Protein AF-0000000067868190 (afdb_homodimer)

Organism: Synechococcus elongatus (strain ATCC 33912 / PCC 7942 / FACHB-805) (NCBI:txid1140)

Radius of gyration: 29.98 Å; Cα contacts (8 Å, |Δi|>4): 972; chains: 2; bounding box: 81×84×90 Å

Sequence (754 aa):
MPFRLKLQGPFWRDERLWRWVWQLLVLLVVGLGAIWLVDNLVYNLSQRGLSLSFDWLDQSAGFNIGESAIAYRTADSYARALVVGLVNSLRVIAIGLILTTVIGTLAGVAAFSENWLLRQLSRGYVAVVRNTPLLLQLIVWYFPILLSLPAAQQPWHWLGSLYLSKQGIYLPWPQTPGWLVVILAIALVLFVSWLAQRQRSPRDWRWLYGAIAVVTVLMLLTQLSWPQQLQPGQIRGGLRLSLEFTALLLGLVAYTGAFITEIIRGGILSVPAGQWEAAAALGLTRSQTLWQIVVPQALRVIVPSLNSQYVGFAKNSSLAIAVGYPDLYATAQTTLNQTGRPVEVFLILMLTYLAINAVISAGMNGLQQRLQRWGVRMPFRLKLQGPFWRDERLWRWVWQLLVLLVVGLGAIWLVDNLVYNLSQRGLSLSFDWLDQSAGFNIGESAIAYRTADSYARALVVGLVNSLRVIAIGLILTTVIGTLAGVAAFSENWLLRQLSRGYVAVVRNTPLLLQLIVWYFPILLSLPAAQQPWHWLGSLYLSKQGIYLPWPQTPGWLVVILAIALVLFVSWLAQRQRSPRDWRWLYGAIAVVTVLMLLTQLSWPQQLQPGQIRGGLRLSLEFTALLLGLVAYTGAFITEIIRGGILSVPAGQWEAAAALGLTRSQTLWQIVVPQALRVIVPSLNSQYVGFAKNSSLAIAVGYPDLYATAQTTLNQTGRPVEVFLILMLTYLAINAVISAGMNGLQQRLQRWGVR

pLDDT: mean 79.9, std 17.04, range [28.14, 98.5]

Secondary structure (DSSP, 8-state):
----------GGG-HHHHHHHHHHHHHHHHHHHHHHHHHHHHHHHHHTT-----GGGGSB-----S--SS---TTSBHHHHHHHHHHHHHHHHHHHHHHHHHHHHHHHHHTT-S-HHHHHHHHHHHHHHTTS-HHHHHHHIIIIIITTSPPTTS-EEETTTEEEETTEEEE-EE-TTHHHHHHHHHHHHHHHHHHHHHS-S---THHHHHHHHHHHHHHHHHSEE--EEEETTEEESSEEEPHHHHHHHHHHHHHHHHHHHHHHHHHHHTS-HHHHHHHHHTT--HHHHIIIIIHHHHHHHHHHHHHHHHHHHHHHGGGGGGGT---HHHHHHHHHHHH--HHHHHHHHHHHHHHHHHHHHHHHHHHHHHHHHHH--/----------GGG-HHHHHHHHHHHHHHHHHHHHHHHHHHHHHHHHHTT-----GGGGSB-----S--SS---TTSBHHHHHHHHHHHHHHHHHHHHHHHHHHHHHHHHHTT-S-HHHHHHHHHHHHHHTTS-HHHHHHHIIIIIITTSPPTTS-EEETTTEEEETTEEEE-EE-TTHHHHHHHHHHHHHHHHHHHHHS-S---THHHHHHHHHHHHHHHHHSEE--EEEETTEEESSEEEPHHHHHHHHHHHHHHHHHHHHHHHHHHHTS-HHHHHHHHHTT--HHHHIIIIIHHHHHHHHHHHHHHHHHHHHHHGGGGGGGT---HHHHHHHHHHHH--HHHHHHHHHHHHHHHHHHHHHHHHHHHHHHHHHH--

Structure (mmCIF, N/CA/C/O backbone):
data_AF-0000000067868190-model_v1
#
loop_
_entity.id
_entity.type
_entity.pdbx_description
1 polymer 'ABC-type permease for basic amino acids and glutamine'
#
loop_
_atom_site.group_PDB
_atom_site.id
_atom_site.type_symbol
_atom_site.label_atom_id
_atom_site.label_alt_id
_atom_site.label_comp_id
_atom_site.label_asym_id
_atom_site.label_entity_id
_atom_site.label_seq_id
_atom_site.pdbx_PDB_ins_code
_atom_site.Cartn_x
_atom_site.Cartn_y
_atom_site.Cartn_z
_atom_site.occupancy
_atom_site.B_iso_or_equiv
_atom_site.auth_seq_id
_atom_site.auth_comp_id
_atom_site.auth_asym_id
_atom_site.auth_atom_id
_atom_site.pdbx_PDB_model_num
ATOM 1 N N . MET A 1 1 ? 40.938 52.281 -24.75 1 28.14 1 MET A N 1
ATOM 2 C CA . MET A 1 1 ? 40.188 51.469 -23.781 1 28.14 1 MET A CA 1
ATOM 3 C C . MET A 1 1 ? 40.344 50 -24.094 1 28.14 1 MET A C 1
ATOM 5 O O . MET A 1 1 ? 40.031 49.562 -25.188 1 28.14 1 MET A O 1
ATOM 9 N N . PRO A 1 2 ? 41.188 49.188 -23.531 1 34.31 2 PRO A N 1
ATOM 10 C CA . PRO A 1 2 ? 41.625 47.844 -24 1 34.31 2 PRO A CA 1
ATOM 11 C C . PRO A 1 2 ? 40.5 46.812 -23.828 1 34.31 2 PRO A C 1
ATOM 13 O O . PRO A 1 2 ? 39.656 46.938 -22.953 1 34.31 2 PRO A O 1
ATOM 16 N N . PHE A 1 3 ? 40 46.156 -24.938 1 32.97 3 PHE A N 1
ATOM 17 C CA . PHE A 1 3 ? 39.094 45.062 -25.141 1 32.97 3 PHE A CA 1
ATOM 18 C C . PHE A 1 3 ? 39.5 43.844 -24.297 1 32.97 3 PHE A C 1
ATOM 20 O O . PHE A 1 3 ? 40.562 43.25 -24.547 1 32.97 3 PHE A O 1
ATOM 27 N N . ARG A 1 4 ? 39.375 43.844 -23 1 35.88 4 ARG A N 1
ATOM 28 C CA . ARG A 1 4 ? 39.656 42.656 -22.188 1 35.88 4 ARG A CA 1
ATOM 29 C C . ARG A 1 4 ? 38.938 41.438 -22.734 1 35.88 4 ARG A C 1
ATOM 31 O O . ARG A 1 4 ? 37.688 41.406 -22.797 1 35.88 4 ARG A O 1
ATOM 38 N N . LEU A 1 5 ? 39.469 40.719 -23.656 1 32.22 5 LEU A N 1
ATOM 39 C CA . LEU A 1 5 ? 39.094 39.406 -24.141 1 32.22 5 LEU A CA 1
ATOM 40 C C . LEU A 1 5 ? 38.844 38.469 -22.984 1 32.22 5 LEU A C 1
ATOM 42 O O . LEU A 1 5 ? 39.75 38.188 -22.203 1 32.22 5 LEU A O 1
ATOM 46 N N . LYS A 1 6 ? 37.688 38.562 -22.344 1 41.28 6 LYS A N 1
ATOM 47 C CA . LYS A 1 6 ? 37.312 37.531 -21.406 1 41.28 6 LYS A CA 1
ATOM 48 C C . LYS A 1 6 ? 37.719 36.156 -21.906 1 41.28 6 LYS A C 1
ATOM 50 O O . LYS A 1 6 ? 37.25 35.719 -22.969 1 41.28 6 LYS A O 1
ATOM 55 N N . LEU A 1 7 ? 38.906 35.719 -21.75 1 38.09 7 LEU A N 1
ATOM 56 C CA . LEU A 1 7 ? 39.469 34.375 -22 1 38.09 7 LEU A CA 1
ATOM 57 C C . LEU A 1 7 ? 38.438 33.312 -21.641 1 38.09 7 LEU A C 1
ATOM 59 O O . LEU A 1 7 ? 38.031 33.188 -20.484 1 38.09 7 LEU A O 1
ATOM 63 N N . GLN A 1 8 ? 37.406 33 -22.516 1 42.09 8 GLN A N 1
ATOM 64 C CA . GLN A 1 8 ? 36.469 31.891 -22.547 1 42.09 8 GLN A CA 1
ATOM 65 C C . GLN A 1 8 ? 37.188 30.594 -22.172 1 42.09 8 GLN A C 1
ATOM 67 O O . GLN A 1 8 ? 38.188 30.203 -22.797 1 42.09 8 GLN A O 1
ATOM 72 N N . GLY A 1 9 ? 37.469 30.328 -20.906 1 46.22 9 GLY A N 1
ATOM 73 C CA . GLY A 1 9 ? 38.094 29.078 -20.453 1 46.22 9 GLY A CA 1
ATOM 74 C C . GLY A 1 9 ? 37.719 27.891 -21.297 1 46.22 9 GLY A C 1
ATOM 75 O O . GLY A 1 9 ? 36.812 27.984 -22.141 1 46.22 9 GLY A O 1
ATOM 76 N N . PRO A 1 10 ? 38.656 26.875 -21.391 1 48.28 10 PRO A N 1
ATOM 77 C CA . PRO A 1 10 ? 38.5 25.703 -22.266 1 48.28 10 PRO A CA 1
ATOM 78 C C . PRO A 1 10 ? 37.125 25.078 -22.188 1 48.28 10 PRO A C 1
ATOM 80 O O . PRO A 1 10 ? 36.438 25.203 -21.156 1 48.28 10 PRO A O 1
ATOM 83 N N . PHE A 1 11 ? 36.5 24.859 -23.328 1 50.47 11 PHE A N 1
ATOM 84 C CA . PHE A 1 11 ? 35.156 24.344 -23.641 1 50.47 11 PHE A CA 1
ATOM 85 C C . PHE A 1 11 ? 34.781 23.234 -22.656 1 50.47 11 PHE A C 1
ATOM 87 O O . PHE A 1 11 ? 33.594 23.094 -22.312 1 50.47 11 PHE A O 1
ATOM 94 N N . TRP A 1 12 ? 35.719 22.469 -22.203 1 50.03 12 TRP A N 1
ATOM 95 C CA . TRP A 1 12 ? 35.469 21.359 -21.297 1 50.03 12 TRP A CA 1
ATOM 96 C C . TRP A 1 12 ? 35.125 21.859 -19.906 1 50.03 12 TRP A C 1
ATOM 98 O O . TRP A 1 12 ? 34.719 21.094 -19.031 1 50.03 12 TRP A O 1
ATOM 108 N N . ARG A 1 13 ? 35.5 23.062 -19.562 1 51.28 13 ARG A N 1
ATOM 109 C CA . ARG A 1 13 ? 35.219 23.641 -18.266 1 51.28 13 ARG A CA 1
ATOM 110 C C . ARG A 1 13 ? 33.844 24.328 -18.266 1 51.28 13 ARG A C 1
ATOM 112 O O . ARG A 1 13 ? 33.438 24.938 -17.266 1 51.28 13 ARG A O 1
ATOM 119 N N . ASP A 1 14 ? 33.344 24.469 -19.469 1 51.72 14 ASP A N 1
ATOM 120 C CA . ASP A 1 14 ? 32.062 25.125 -19.484 1 51.72 14 ASP A CA 1
ATOM 121 C C . ASP A 1 14 ? 30.984 24.234 -18.859 1 51.72 14 ASP A C 1
ATOM 123 O O . ASP A 1 14 ? 30.719 23.141 -19.344 1 51.72 14 ASP A O 1
ATOM 127 N N . GLU A 1 15 ? 30.688 24.391 -17.625 1 59.56 15 GLU A N 1
ATOM 128 C CA . GLU A 1 15 ? 29.672 23.703 -16.828 1 59.56 15 GLU A CA 1
ATOM 129 C C . GLU A 1 15 ? 28.391 23.5 -17.641 1 59.56 15 GLU A C 1
ATOM 131 O O . GLU A 1 15 ? 27.688 22.5 -17.453 1 59.56 15 GLU A O 1
ATOM 136 N N . ARG A 1 16 ? 28.234 24.453 -18.562 1 58.94 16 ARG A N 1
ATOM 137 C CA . ARG A 1 16 ? 27.016 24.328 -19.375 1 58.94 16 ARG A CA 1
ATOM 138 C C . ARG A 1 16 ? 27.125 23.156 -20.344 1 58.94 16 ARG A C 1
ATOM 140 O O . ARG A 1 16 ? 26.156 22.438 -20.578 1 58.94 16 ARG A O 1
ATOM 147 N N . LEU A 1 17 ? 28.359 23.031 -20.953 1 55.47 17 LEU A N 1
ATOM 148 C CA . LEU A 1 17 ? 28.547 21.938 -21.906 1 55.47 17 LEU A CA 1
ATOM 149 C C . LEU A 1 17 ? 28.375 20.594 -21.234 1 55.47 17 LEU A C 1
ATOM 151 O O . LEU A 1 17 ? 27.734 19.688 -21.797 1 55.47 17 LEU A O 1
ATOM 155 N N . TRP A 1 18 ? 28.828 20.438 -20.094 1 58.09 18 TRP A N 1
ATOM 156 C CA . TRP A 1 18 ? 28.734 19.156 -19.391 1 58.09 18 TRP A CA 1
ATOM 157 C C . TRP A 1 18 ? 27.297 18.891 -18.953 1 58.09 18 TRP A C 1
ATOM 159 O O . TRP A 1 18 ? 26.859 17.734 -18.922 1 58.09 18 TRP A O 1
ATOM 169 N N . ARG A 1 19 ? 26.688 19.969 -18.75 1 60.41 19 ARG A N 1
ATOM 170 C CA . ARG A 1 19 ? 25.266 19.797 -18.469 1 60.41 19 ARG A CA 1
ATOM 171 C C . ARG A 1 19 ? 24.547 19.219 -19.688 1 60.41 19 ARG A C 1
ATOM 173 O O . ARG A 1 19 ? 23.688 18.359 -19.547 1 60.41 19 ARG A O 1
ATOM 180 N N . TRP A 1 20 ? 24.969 19.656 -20.828 1 58.69 20 TRP A N 1
ATOM 181 C CA . TRP A 1 20 ? 24.344 19.172 -22.047 1 58.69 20 TRP A CA 1
ATOM 182 C C . TRP A 1 20 ? 24.781 17.75 -22.359 1 58.69 20 TRP A C 1
ATOM 184 O O . TRP A 1 20 ? 23.984 16.922 -22.781 1 58.69 20 TRP A O 1
ATOM 194 N N . VAL A 1 21 ? 26.016 17.438 -22.062 1 58.88 21 VAL A N 1
ATOM 195 C CA . VAL A 1 21 ? 26.516 16.094 -22.297 1 58.88 21 VAL A CA 1
ATOM 196 C C . VAL A 1 21 ? 25.812 15.102 -21.375 1 58.88 21 VAL A C 1
ATOM 198 O O . VAL A 1 21 ? 25.375 14.031 -21.812 1 58.88 21 VAL A O 1
ATOM 201 N N . TRP A 1 22 ? 25.719 15.555 -20.188 1 58.56 22 TRP A N 1
ATOM 202 C CA . TRP A 1 22 ? 25.047 14.672 -19.25 1 58.56 22 TRP A CA 1
ATOM 203 C C . TRP A 1 22 ? 23.562 14.516 -19.594 1 58.56 22 TRP A C 1
ATOM 205 O O . TRP A 1 22 ? 23 13.43 -19.484 1 58.56 22 TRP A O 1
ATOM 215 N N . GLN A 1 23 ? 23.094 15.594 -20.125 1 60.31 23 GLN A N 1
ATOM 216 C CA . GLN A 1 23 ? 21.719 15.539 -20.578 1 60.31 23 GLN A CA 1
ATOM 217 C C . GLN A 1 23 ? 21.547 14.57 -21.734 1 60.31 23 GLN A C 1
ATOM 219 O O . GLN A 1 23 ? 20.594 13.789 -21.781 1 60.31 23 GLN A O 1
ATOM 224 N N . LEU A 1 24 ? 22.469 14.68 -22.594 1 59.28 24 LEU A N 1
ATOM 225 C CA . LEU A 1 24 ? 22.422 13.789 -23.75 1 59.28 24 LEU A CA 1
ATOM 226 C C . LEU A 1 24 ? 22.656 12.344 -23.344 1 59.28 24 LEU A C 1
ATOM 228 O O . LEU A 1 24 ? 22.016 11.43 -23.875 1 59.28 24 LEU A O 1
ATOM 232 N N . LEU A 1 25 ? 23.406 12.172 -22.328 1 59.56 25 LEU A N 1
ATOM 233 C CA . LEU A 1 25 ? 23.703 10.82 -21.859 1 59.56 25 LEU A CA 1
ATOM 234 C C . LEU A 1 25 ? 22.484 10.219 -21.156 1 59.56 25 LEU A C 1
ATOM 236 O O . LEU A 1 25 ? 22.141 9.055 -21.375 1 59.56 25 LEU A O 1
ATOM 240 N N . VAL A 1 26 ? 21.969 11.109 -20.422 1 64.12 26 VAL A N 1
ATOM 241 C CA . VAL A 1 26 ? 20.781 10.617 -19.719 1 64.12 26 VAL A CA 1
ATOM 242 C C . VAL A 1 26 ? 19.672 10.328 -20.719 1 64.12 26 VAL A C 1
ATOM 244 O O . VAL A 1 26 ? 19 9.305 -20.609 1 64.12 26 VAL A O 1
ATOM 247 N N . LEU A 1 27 ? 19.516 11.156 -21.641 1 62.75 27 LEU A N 1
ATOM 248 C CA . LEU A 1 27 ? 18.516 10.945 -22.688 1 62.75 27 LEU A CA 1
ATOM 249 C C . LEU A 1 27 ? 18.828 9.672 -23.469 1 62.75 27 LEU A C 1
ATOM 251 O O . LEU A 1 27 ? 17.906 8.922 -23.828 1 62.75 27 LEU A O 1
ATOM 255 N N . LEU A 1 28 ? 20.094 9.492 -23.594 1 60.91 28 LEU A N 1
ATOM 256 C CA . LEU A 1 28 ? 20.516 8.312 -24.344 1 60.91 28 LEU A CA 1
ATOM 257 C C . LEU A 1 28 ? 20.25 7.043 -23.547 1 60.91 28 LEU A C 1
ATOM 259 O O . LEU A 1 28 ? 19.719 6.059 -24.078 1 60.91 28 LEU A O 1
ATOM 263 N N . VAL A 1 29 ? 20.5 7.191 -22.297 1 61.56 29 VAL A N 1
ATOM 264 C CA . VAL A 1 29 ? 20.328 5.996 -21.484 1 61.56 29 VAL A CA 1
ATOM 265 C C . VAL A 1 29 ? 18.844 5.688 -21.312 1 61.56 29 VAL A C 1
ATOM 267 O O . VAL A 1 29 ? 18.422 4.543 -21.469 1 61.56 29 VAL A O 1
ATOM 270 N N . VAL A 1 30 ? 18.156 6.715 -21.016 1 64.88 30 VAL A N 1
ATOM 271 C CA . VAL A 1 30 ? 16.719 6.523 -20.828 1 64.88 30 VAL A CA 1
ATOM 272 C C . VAL A 1 30 ? 16.062 6.18 -22.172 1 64.88 30 VAL A C 1
ATOM 274 O O . VAL A 1 30 ? 15.211 5.289 -22.234 1 64.88 30 VAL A O 1
ATOM 277 N N . GLY A 1 31 ? 16.422 6.918 -23.094 1 61.97 31 GLY A N 1
ATOM 278 C CA . GLY A 1 31 ? 15.906 6.633 -24.422 1 61.97 31 GLY A CA 1
ATOM 279 C C . GLY A 1 31 ? 16.25 5.242 -24.906 1 61.97 31 GLY A C 1
ATOM 280 O O . GLY A 1 31 ? 15.391 4.512 -25.391 1 61.97 31 GLY A O 1
ATOM 281 N N . LEU A 1 32 ? 17.484 4.859 -24.672 1 61.19 32 LEU A N 1
ATOM 282 C CA . LEU A 1 32 ? 17.938 3.535 -25.078 1 61.19 32 LEU A CA 1
ATOM 283 C C . LEU A 1 32 ? 17.25 2.449 -24.25 1 61.19 32 LEU A C 1
ATOM 285 O O . LEU A 1 32 ? 16.906 1.392 -24.781 1 61.19 32 LEU A O 1
ATOM 289 N N . GLY A 1 33 ? 17.109 2.781 -23.016 1 64.94 33 GLY A N 1
ATOM 290 C CA . GLY A 1 33 ? 16.391 1.838 -22.188 1 64.94 33 GLY A CA 1
ATOM 291 C C . GLY A 1 33 ? 14.938 1.656 -22.594 1 64.94 33 GLY A C 1
ATOM 292 O O . GLY A 1 33 ? 14.445 0.529 -22.672 1 64.94 33 GLY A O 1
ATOM 293 N N . ALA A 1 34 ? 14.344 2.768 -22.844 1 65.06 34 ALA A N 1
ATOM 294 C CA . ALA A 1 34 ? 12.961 2.729 -23.297 1 65.06 34 ALA A CA 1
ATOM 295 C C . ALA A 1 34 ? 12.852 2.037 -24.656 1 65.06 34 ALA A C 1
ATOM 297 O O . ALA A 1 34 ? 11.961 1.206 -24.859 1 65.06 34 ALA A O 1
ATOM 298 N N . ILE A 1 35 ? 13.758 2.422 -25.5 1 60.47 35 ILE A N 1
ATOM 299 C CA . ILE A 1 35 ? 13.766 1.806 -26.828 1 60.47 35 ILE A CA 1
ATOM 300 C C . ILE A 1 35 ? 14.055 0.311 -26.688 1 60.47 35 ILE A C 1
ATOM 302 O O . ILE A 1 35 ? 13.406 -0.51 -27.344 1 60.47 35 ILE A O 1
ATOM 306 N N . TRP A 1 36 ? 14.961 0.109 -25.844 1 63.34 36 TRP A N 1
ATOM 307 C CA . TRP A 1 36 ? 15.297 -1.293 -25.625 1 63.34 36 TRP A CA 1
ATOM 308 C C . TRP A 1 36 ? 14.094 -2.059 -25.078 1 63.34 36 TRP A C 1
ATOM 310 O O . TRP A 1 36 ? 13.812 -3.174 -2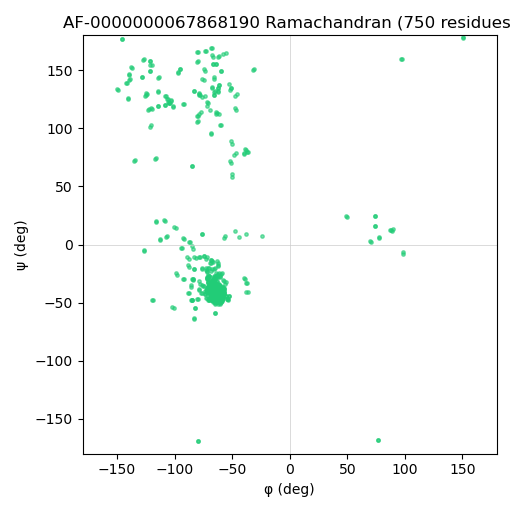5.516 1 63.34 36 TRP A O 1
ATOM 320 N N . LEU A 1 37 ? 13.461 -1.448 -24.172 1 65.94 37 LEU A N 1
ATOM 321 C CA . LEU A 1 37 ? 12.289 -2.084 -23.594 1 65.94 37 LEU A CA 1
ATOM 322 C C . LEU A 1 37 ? 11.188 -2.262 -24.641 1 65.94 37 LEU A C 1
ATOM 324 O O . LEU A 1 37 ? 10.57 -3.324 -24.719 1 65.94 37 LEU A O 1
ATOM 328 N N . VAL A 1 38 ? 10.992 -1.248 -25.359 1 65.75 38 VAL A N 1
ATOM 329 C CA . VAL A 1 38 ? 9.961 -1.298 -26.391 1 65.75 38 VAL A CA 1
ATOM 330 C C . VAL A 1 38 ? 10.359 -2.305 -27.469 1 65.75 38 VAL A C 1
ATOM 332 O O . VAL A 1 38 ? 9.531 -3.098 -27.922 1 65.75 38 VAL A O 1
ATOM 335 N N . ASP A 1 39 ? 11.617 -2.252 -27.812 1 61.09 39 ASP A N 1
ATOM 336 C CA . ASP A 1 39 ? 12.109 -3.174 -28.828 1 61.09 39 ASP A CA 1
ATOM 337 C C . ASP A 1 39 ? 12.008 -4.621 -28.359 1 61.09 39 ASP A C 1
ATOM 339 O O . ASP A 1 39 ? 11.609 -5.504 -29.109 1 61.09 39 ASP A O 1
ATOM 343 N N . ASN A 1 40 ? 12.422 -4.738 -27.266 1 63.16 40 ASN A N 1
ATOM 344 C CA . ASN A 1 40 ? 12.32 -6.078 -26.703 1 63.16 40 ASN A CA 1
ATOM 345 C C . ASN A 1 40 ? 10.867 -6.543 -26.609 1 63.16 40 ASN A C 1
ATOM 347 O O . ASN A 1 40 ? 10.57 -7.715 -26.844 1 63.16 40 ASN A O 1
ATOM 351 N N . LEU A 1 41 ? 10.117 -5.621 -26.203 1 65.19 41 LEU A N 1
ATOM 352 C CA . LEU A 1 41 ? 8.695 -5.922 -26.125 1 65.19 41 LEU A CA 1
ATOM 353 C C . LEU A 1 41 ? 8.148 -6.297 -27.5 1 65.19 41 LEU A C 1
ATOM 355 O O . LEU A 1 41 ? 7.438 -7.297 -27.641 1 65.19 41 LEU A O 1
ATOM 359 N N . VAL A 1 42 ? 8.492 -5.488 -28.406 1 64.44 42 VAL A N 1
ATOM 360 C CA . VAL A 1 42 ? 8.008 -5.719 -29.766 1 64.44 42 VAL A CA 1
ATOM 361 C C . VAL A 1 42 ? 8.578 -7.031 -30.297 1 64.44 42 VAL A C 1
ATOM 363 O O . VAL A 1 42 ? 7.871 -7.809 -30.938 1 64.44 42 VAL A O 1
ATOM 366 N N . TYR A 1 43 ? 9.766 -7.191 -30.031 1 64.06 43 TYR A N 1
ATOM 367 C CA . TYR A 1 43 ? 10.422 -8.414 -30.484 1 64.06 43 TYR A CA 1
ATOM 368 C C . TYR A 1 43 ? 9.766 -9.641 -29.859 1 64.06 43 TYR A C 1
ATOM 370 O O . TYR A 1 43 ? 9.438 -10.602 -30.562 1 64.06 43 TYR A O 1
ATOM 378 N N . ASN A 1 44 ? 9.617 -9.578 -28.672 1 63.84 44 ASN A N 1
ATOM 379 C CA . ASN A 1 44 ? 8.992 -10.703 -27.984 1 63.84 44 ASN A CA 1
ATOM 380 C C . ASN A 1 44 ? 7.57 -10.938 -28.469 1 63.84 44 ASN A C 1
ATOM 382 O O . ASN A 1 44 ? 7.148 -12.086 -28.625 1 63.84 44 ASN A O 1
ATOM 386 N N . LEU A 1 45 ? 6.969 -9.852 -28.625 1 64 45 LEU A N 1
ATOM 387 C CA . LEU A 1 45 ? 5.613 -9.953 -29.156 1 64 45 LEU A CA 1
ATOM 388 C C . LEU A 1 45 ? 5.625 -10.555 -30.562 1 64 45 LEU A C 1
ATOM 390 O O . LEU A 1 45 ? 4.785 -11.406 -30.891 1 64 45 LEU A O 1
ATOM 394 N N . SER A 1 46 ? 6.484 -10.125 -31.281 1 63.66 46 SER A N 1
ATOM 395 C CA . SER A 1 46 ? 6.574 -10.617 -32.656 1 63.66 46 SER A CA 1
ATOM 396 C C . SER A 1 46 ? 6.93 -12.102 -32.688 1 63.66 46 SER A C 1
ATOM 398 O O . SER A 1 46 ? 6.434 -12.852 -33.531 1 63.66 46 SER A O 1
ATOM 400 N N . GLN A 1 47 ? 7.723 -12.445 -31.828 1 62.25 47 GLN A N 1
ATOM 401 C CA . GLN A 1 47 ? 8.109 -13.852 -31.781 1 62.25 47 GLN A CA 1
ATOM 402 C C . GLN A 1 47 ? 6.93 -14.734 -31.391 1 62.25 47 GLN A C 1
ATOM 404 O O . GLN A 1 47 ? 6.844 -15.891 -31.812 1 62.25 47 GLN A O 1
ATOM 409 N N . ARG A 1 48 ? 6.145 -14.141 -30.656 1 59.94 48 ARG A N 1
ATOM 410 C CA . ARG A 1 48 ? 4.957 -14.883 -30.234 1 59.94 48 ARG A CA 1
ATOM 411 C C . ARG A 1 48 ? 3.793 -14.633 -31.188 1 59.94 48 ARG A C 1
ATOM 413 O O . ARG A 1 48 ? 2.662 -15.039 -30.922 1 59.94 48 ARG A O 1
ATOM 420 N N . GLY A 1 49 ? 4.168 -13.875 -32.25 1 60.84 49 GLY A N 1
ATOM 421 C CA . GLY A 1 49 ? 3.15 -13.555 -33.219 1 60.84 49 GLY A CA 1
ATOM 422 C C . GLY A 1 49 ? 2.156 -12.516 -32.75 1 60.84 49 GLY A C 1
ATOM 423 O O . GLY A 1 49 ? 1.027 -12.461 -33.25 1 60.84 49 GLY A O 1
ATOM 424 N N . LEU A 1 50 ? 2.631 -11.898 -31.719 1 62.09 50 LEU A N 1
ATOM 425 C CA . LEU A 1 50 ? 1.679 -10.953 -31.141 1 62.09 50 LEU A CA 1
ATOM 426 C C . LEU A 1 50 ? 2.061 -9.516 -31.484 1 62.09 50 LEU A C 1
ATOM 428 O O . LEU A 1 50 ? 3.242 -9.211 -31.656 1 62.09 50 LEU A O 1
ATOM 432 N N . SER A 1 51 ? 1.193 -8.695 -32.156 1 71.75 51 SER A N 1
ATOM 433 C CA . SER A 1 51 ? 1.326 -7.254 -32.312 1 71.75 51 SER A CA 1
ATOM 434 C C . SER A 1 51 ? 0.487 -6.5 -31.281 1 71.75 51 SER A C 1
ATOM 436 O O . SER A 1 51 ? -0.444 -7.062 -30.703 1 71.75 51 SER A O 1
ATOM 438 N N . LEU A 1 52 ? 1.078 -5.375 -30.969 1 78.5 52 LEU A N 1
ATOM 439 C CA . LEU A 1 52 ? 0.275 -4.512 -30.109 1 78.5 52 LEU A CA 1
ATOM 440 C C . LEU A 1 52 ? -1.034 -4.129 -30.781 1 78.5 52 LEU A C 1
ATOM 442 O O . LEU A 1 52 ? -1.025 -3.555 -31.875 1 78.5 52 LEU A O 1
ATOM 446 N N . SER A 1 53 ? -2.094 -4.738 -30.406 1 83.81 53 SER A N 1
ATOM 447 C CA . SER A 1 53 ? -3.424 -4.457 -30.938 1 83.81 53 SER A CA 1
ATOM 448 C C . SER A 1 53 ? -4.477 -4.484 -29.828 1 83.81 53 SER A C 1
ATOM 450 O O . SER A 1 53 ? -4.309 -5.176 -28.812 1 83.81 53 SER A O 1
ATOM 452 N N . PHE A 1 54 ? -5.434 -3.639 -30 1 90.19 54 PHE A N 1
ATOM 453 C CA . PHE A 1 54 ? -6.516 -3.6 -29.031 1 90.19 54 PHE A CA 1
ATOM 454 C C . PHE A 1 54 ? -7.801 -4.164 -29.609 1 90.19 54 PHE A C 1
ATOM 456 O O . PHE A 1 54 ? -8.883 -3.951 -29.078 1 90.19 54 PHE A O 1
ATOM 463 N N . ASP A 1 55 ? -7.738 -4.91 -30.609 1 90 55 ASP A N 1
ATOM 464 C CA . ASP A 1 55 ? -8.898 -5.477 -31.281 1 90 55 ASP A CA 1
ATOM 465 C C . ASP A 1 55 ? -9.57 -6.543 -30.422 1 90 55 ASP A C 1
ATOM 467 O O . ASP A 1 55 ? -10.766 -6.809 -30.562 1 90 55 ASP A O 1
ATOM 471 N N . TRP A 1 56 ? -8.781 -7.141 -29.594 1 92.06 56 TRP A N 1
ATOM 472 C CA . TRP A 1 56 ? -9.289 -8.195 -28.719 1 92.06 56 TRP A CA 1
ATOM 473 C C . TRP A 1 56 ? -10.359 -7.648 -27.781 1 92.06 56 TRP A C 1
ATOM 475 O O . TRP A 1 56 ? -11.148 -8.414 -27.219 1 92.06 56 TRP A O 1
ATOM 485 N N . LEU A 1 57 ? -10.477 -6.406 -27.625 1 94.19 57 LEU A N 1
ATOM 486 C CA . LEU A 1 57 ? -11.43 -5.781 -26.719 1 94.19 57 LEU A CA 1
ATOM 487 C C . LEU A 1 57 ? -12.859 -6.047 -27.156 1 94.19 57 LEU A C 1
ATOM 489 O O . LEU A 1 57 ? -13.773 -6.078 -26.328 1 94.19 57 LEU A O 1
ATOM 493 N N . ASP A 1 58 ? -13.047 -6.258 -28.391 1 94.56 58 ASP A N 1
ATOM 494 C CA . ASP A 1 58 ? -14.391 -6.434 -28.922 1 94.56 58 ASP A CA 1
ATOM 495 C C . ASP A 1 58 ? -14.773 -7.91 -28.984 1 94.56 58 ASP A C 1
ATOM 497 O O . ASP A 1 58 ? -15.922 -8.25 -29.266 1 94.56 58 ASP A O 1
ATOM 501 N N . GLN A 1 59 ? -13.914 -8.734 -28.656 1 95.25 59 GLN A N 1
ATOM 502 C CA . GLN A 1 59 ? -14.188 -10.172 -28.625 1 95.25 59 GLN A CA 1
ATOM 503 C C . GLN A 1 59 ? -14.938 -10.57 -27.359 1 95.25 59 GLN A C 1
ATOM 505 O O . GLN A 1 59 ? -14.906 -9.844 -26.359 1 95.25 59 GLN A O 1
ATOM 510 N N . SER A 1 60 ? -15.602 -11.695 -27.484 1 95.5 60 SER A N 1
ATOM 511 C CA . SER A 1 60 ? -16.359 -12.195 -26.344 1 95.5 60 SER A CA 1
ATOM 512 C C . SER A 1 60 ? -15.422 -12.617 -25.219 1 95.5 60 SER A C 1
ATOM 514 O O . SER A 1 60 ? -14.43 -13.312 -25.453 1 95.5 60 SER A O 1
ATOM 516 N N . ALA A 1 61 ? -15.703 -12.258 -23.969 1 95.12 61 ALA A N 1
ATOM 517 C CA . ALA A 1 61 ? -14.844 -12.531 -22.828 1 95.12 61 ALA A CA 1
ATOM 518 C C . ALA A 1 61 ? -14.945 -13.992 -22.391 1 95.12 61 ALA A C 1
ATOM 520 O O . ALA A 1 61 ? -13.938 -14.625 -22.062 1 95.12 61 ALA A O 1
ATOM 521 N N . GLY A 1 62 ? -16.219 -14.523 -22.391 1 94.94 62 GLY A N 1
ATOM 522 C CA . GLY A 1 62 ? -16.391 -15.945 -22.141 1 94.94 62 GLY A CA 1
ATOM 523 C C . GLY A 1 62 ? -16.266 -16.312 -20.672 1 94.94 62 GLY A C 1
ATOM 524 O O . GLY A 1 62 ? -16.062 -17.484 -20.344 1 94.94 62 GLY A O 1
ATOM 525 N N . PHE A 1 63 ? -16.156 -15.375 -19.766 1 94.19 63 PHE A N 1
ATOM 526 C CA . PHE A 1 63 ? -16.109 -15.695 -18.359 1 94.19 63 PHE A CA 1
ATOM 527 C C . PHE A 1 63 ? -17.156 -14.898 -17.578 1 94.19 63 PHE A C 1
ATOM 529 O O . PHE A 1 63 ? -17.625 -13.867 -18.062 1 94.19 63 PHE A O 1
ATOM 536 N N . ASN A 1 64 ? -17.469 -15.438 -16.406 1 93.62 64 ASN A N 1
ATOM 537 C CA . ASN A 1 64 ? -18.469 -14.812 -15.547 1 93.62 64 ASN A CA 1
ATOM 538 C C . ASN A 1 64 ? -17.828 -13.898 -14.508 1 93.62 64 ASN A C 1
ATOM 540 O O . ASN A 1 64 ? -16.672 -14.102 -14.133 1 93.62 64 ASN A O 1
ATOM 544 N N . ILE A 1 65 ? -18.578 -12.898 -14.125 1 94.12 65 ILE A N 1
ATOM 545 C CA . ILE A 1 65 ? -18.203 -12.016 -13.031 1 94.12 65 ILE A CA 1
ATOM 546 C C . ILE A 1 65 ? -19.188 -12.18 -11.875 1 94.12 65 ILE A C 1
ATOM 548 O O . ILE A 1 65 ? -20.375 -11.914 -12.023 1 94.12 65 ILE A O 1
ATOM 552 N N . GLY A 1 66 ? -18.734 -12.586 -10.734 1 89.56 66 GLY A N 1
ATOM 553 C CA . GLY A 1 66 ? -19.547 -12.992 -9.594 1 89.56 66 GLY A CA 1
ATOM 554 C C . GLY A 1 66 ? -20.422 -11.883 -9.062 1 89.56 66 GLY A C 1
ATOM 555 O O . GLY A 1 66 ? -21.469 -12.148 -8.469 1 89.56 66 GLY A O 1
ATOM 556 N N . GLU A 1 67 ? -20.031 -10.688 -9.078 1 89.88 67 GLU A N 1
ATOM 557 C CA . GLU A 1 67 ? -20.766 -9.523 -8.586 1 89.88 67 GLU A CA 1
ATOM 558 C C . GLU A 1 67 ? -20.578 -8.32 -9.508 1 89.88 67 GLU A C 1
ATOM 560 O O . GLU A 1 67 ? -19.453 -7.992 -9.883 1 89.88 67 GLU A O 1
ATOM 565 N N . SER A 1 68 ? -21.734 -7.773 -9.938 1 89.06 68 SER A N 1
ATOM 566 C CA . SER A 1 68 ? -21.672 -6.633 -10.844 1 89.06 68 SER A CA 1
ATOM 567 C C . SER A 1 68 ? -22.766 -5.617 -10.539 1 89.06 68 SER A C 1
ATOM 569 O O . SER A 1 68 ? -23.906 -5.996 -10.219 1 89.06 68 SER A O 1
ATOM 571 N N . ALA A 1 69 ? -22.422 -4.402 -10.594 1 84.88 69 ALA A N 1
ATOM 572 C CA . ALA A 1 69 ? -23.391 -3.316 -10.383 1 84.88 69 ALA A CA 1
ATOM 573 C C . ALA A 1 69 ? -24.156 -3.01 -11.664 1 84.88 69 ALA A C 1
ATOM 575 O O . ALA A 1 69 ? -25.234 -2.426 -11.617 1 84.88 69 ALA A O 1
ATOM 576 N N . ILE A 1 70 ? -23.562 -3.412 -12.773 1 90.19 70 ILE A N 1
ATOM 577 C CA . ILE A 1 70 ? -24.219 -3.24 -14.07 1 90.19 70 ILE A CA 1
ATOM 578 C C . ILE A 1 70 ? -24.391 -4.598 -14.742 1 90.19 70 ILE A C 1
ATOM 580 O O . ILE A 1 70 ? -23.672 -5.551 -14.43 1 90.19 70 ILE A O 1
ATOM 584 N N . ALA A 1 71 ? -25.328 -4.664 -15.641 1 91.38 71 ALA A N 1
ATOM 585 C CA . ALA A 1 71 ? -25.641 -5.926 -16.297 1 91.38 71 ALA A CA 1
ATOM 586 C C . ALA A 1 71 ? -24.438 -6.438 -17.094 1 91.38 71 ALA A C 1
ATOM 588 O O . ALA A 1 71 ? -23.734 -5.656 -17.734 1 91.38 71 ALA A O 1
ATOM 589 N N . TYR A 1 72 ? -24.172 -7.75 -16.938 1 94.5 72 TYR A N 1
ATOM 590 C CA . TYR A 1 72 ? -23.078 -8.406 -17.625 1 94.5 72 TYR A CA 1
ATOM 591 C C . TYR A 1 72 ? -23.391 -9.867 -17.906 1 94.5 72 TYR A C 1
ATOM 593 O O . TYR A 1 72 ? -23.953 -10.555 -17.047 1 94.5 72 TYR A O 1
ATOM 601 N N . ARG A 1 73 ? -23.125 -10.281 -19.188 1 94.38 73 ARG A N 1
ATOM 602 C CA . ARG A 1 73 ? -23.25 -11.68 -19.594 1 94.38 73 ARG A CA 1
ATOM 603 C C . ARG A 1 73 ? -21.906 -12.219 -20.094 1 94.38 73 ARG A C 1
ATOM 605 O O . ARG A 1 73 ? -21.062 -11.461 -20.578 1 94.38 73 ARG A O 1
ATOM 612 N N . THR A 1 74 ? -21.766 -13.484 -19.984 1 94.56 74 THR A N 1
ATOM 613 C CA . THR A 1 74 ? -20.531 -14.133 -20.391 1 94.56 74 THR A CA 1
ATOM 614 C C . THR A 1 74 ? -20.234 -13.883 -21.859 1 94.56 74 THR A C 1
ATOM 616 O O . THR A 1 74 ? -19.078 -13.852 -22.281 1 94.56 74 THR A O 1
ATOM 619 N N . ALA A 1 75 ? -21.25 -13.617 -22.609 1 95.06 75 ALA A N 1
ATOM 620 C CA . ALA A 1 75 ? -21.109 -13.422 -24.047 1 95.06 75 ALA A CA 1
ATOM 621 C C . ALA A 1 75 ? -20.672 -11.992 -24.375 1 95.06 75 ALA A C 1
ATOM 623 O O . ALA A 1 75 ? -20.25 -11.703 -25.5 1 95.06 75 ALA A O 1
ATOM 624 N N . ASP A 1 76 ? -20.719 -11.164 -23.391 1 96.81 76 ASP A N 1
ATOM 625 C CA . ASP A 1 76 ? -20.328 -9.773 -23.609 1 96.81 76 ASP A CA 1
ATOM 626 C C . ASP A 1 76 ? -18.828 -9.664 -23.891 1 96.81 76 ASP A C 1
ATOM 628 O O . ASP A 1 76 ? -18.078 -10.633 -23.688 1 96.81 76 ASP A O 1
ATOM 632 N N . SER A 1 77 ? -18.438 -8.5 -24.312 1 97.19 77 SER A N 1
ATOM 633 C CA . SER A 1 77 ? -17.062 -8.281 -24.766 1 97.19 77 SER A CA 1
ATOM 634 C C . SER A 1 77 ? -16.125 -8.078 -23.578 1 97.19 77 SER A C 1
ATOM 636 O O . SER A 1 77 ? -16.578 -7.855 -22.453 1 97.19 77 SER A O 1
ATOM 638 N N . TYR A 1 78 ? -14.789 -8.18 -23.891 1 97.31 78 TYR A N 1
ATOM 639 C CA . TYR A 1 78 ? -13.766 -7.891 -22.891 1 97.31 78 TYR A CA 1
ATOM 640 C C . TYR A 1 78 ? -13.852 -6.441 -22.422 1 97.31 78 TYR A C 1
ATOM 642 O O . TYR A 1 78 ? -13.609 -6.141 -21.25 1 97.31 78 TYR A O 1
ATOM 650 N N . ALA A 1 79 ? -14.18 -5.59 -23.344 1 96.38 79 ALA A N 1
ATOM 651 C CA . ALA A 1 79 ? -14.344 -4.18 -23 1 96.38 79 ALA A CA 1
ATOM 652 C C . ALA A 1 79 ? -15.43 -4 -21.938 1 96.38 79 ALA A C 1
ATOM 654 O O . ALA A 1 79 ? -15.258 -3.244 -20.984 1 96.38 79 ALA A O 1
ATOM 655 N N . ARG A 1 80 ? -16.484 -4.652 -22.141 1 96.19 80 ARG A N 1
ATOM 656 C CA . ARG A 1 80 ? -17.578 -4.574 -21.188 1 96.19 80 ARG A CA 1
ATOM 657 C C . ARG A 1 80 ? -17.188 -5.176 -19.844 1 96.19 80 ARG A C 1
ATOM 659 O O . ARG A 1 80 ? -17.547 -4.656 -18.797 1 96.19 80 ARG A O 1
ATOM 666 N N . ALA A 1 81 ? -16.516 -6.254 -19.906 1 97.19 81 ALA A N 1
ATOM 667 C CA . ALA A 1 81 ? -16.031 -6.875 -18.672 1 97.19 81 ALA A CA 1
ATOM 668 C C . ALA A 1 81 ? -15.156 -5.91 -17.875 1 97.19 81 ALA A C 1
ATOM 670 O O . ALA A 1 81 ? -15.297 -5.805 -16.656 1 97.19 81 ALA A O 1
ATOM 671 N N . LEU A 1 82 ? -14.312 -5.199 -18.594 1 97.44 82 LEU A N 1
ATOM 672 C CA . LEU A 1 82 ? -13.414 -4.254 -17.938 1 97.44 82 LEU A CA 1
ATOM 673 C C . LEU A 1 82 ? -14.188 -3.07 -17.375 1 97.44 82 LEU A C 1
ATOM 675 O O . LEU A 1 82 ? -13.852 -2.551 -16.297 1 97.44 82 LEU A O 1
ATOM 679 N N . VAL A 1 83 ? -15.188 -2.686 -18.031 1 96.69 83 VAL A N 1
ATOM 680 C CA . VAL A 1 83 ? -16.016 -1.595 -17.531 1 96.69 83 VAL A CA 1
ATOM 681 C C . VAL A 1 83 ? -16.75 -2.031 -16.266 1 96.69 83 VAL A C 1
ATOM 683 O O . VAL A 1 83 ? -16.875 -1.249 -15.32 1 96.69 83 VAL A O 1
ATOM 686 N N . VAL A 1 84 ? -17.234 -3.258 -16.281 1 96 84 VAL A N 1
ATOM 687 C CA . VAL A 1 84 ? -17.875 -3.795 -15.086 1 96 84 VAL A CA 1
ATOM 688 C C . VAL A 1 84 ? -16.906 -3.787 -13.914 1 96 84 VAL A C 1
ATOM 690 O O . VAL A 1 84 ? -17.25 -3.385 -12.797 1 96 84 VAL A O 1
ATOM 693 N N . GLY A 1 85 ? -15.688 -4.25 -14.141 1 97.31 85 GLY A N 1
ATOM 694 C CA . GLY A 1 85 ? -14.656 -4.184 -13.117 1 97.31 85 GLY A CA 1
ATOM 695 C C . GLY A 1 85 ? -14.383 -2.771 -12.633 1 97.31 85 GLY A C 1
ATOM 696 O O . GLY A 1 85 ? -14.195 -2.549 -11.43 1 97.31 85 GLY A O 1
ATOM 697 N N . LEU A 1 86 ? -14.383 -1.842 -13.594 1 96.81 86 LEU A N 1
ATOM 698 C CA . LEU A 1 86 ? -14.148 -0.44 -13.258 1 96.81 86 LEU A CA 1
ATOM 699 C C . LEU A 1 86 ? -15.266 0.092 -12.367 1 96.81 86 LEU A C 1
ATOM 701 O O . LEU A 1 86 ? -15 0.772 -11.375 1 96.81 86 LEU A O 1
ATOM 705 N N . VAL A 1 87 ? -16.453 -0.196 -12.688 1 95.56 87 VAL A N 1
ATOM 706 C CA . VAL A 1 87 ? -17.594 0.261 -11.906 1 95.56 87 VAL A CA 1
ATOM 707 C C . VAL A 1 87 ? -17.531 -0.336 -10.5 1 95.56 87 VAL A C 1
ATOM 709 O O . VAL A 1 87 ? -17.828 0.347 -9.516 1 95.56 87 VAL A O 1
ATOM 712 N N . ASN A 1 88 ? -17.188 -1.588 -10.422 1 96.44 88 ASN A N 1
ATOM 713 C CA . ASN A 1 88 ? -17.031 -2.221 -9.117 1 96.44 88 ASN A CA 1
ATOM 714 C C . ASN A 1 88 ? -15.945 -1.54 -8.289 1 96.44 88 ASN A C 1
ATOM 716 O O . ASN A 1 88 ? -16.109 -1.353 -7.082 1 96.44 88 ASN A O 1
ATOM 720 N N . SER A 1 89 ? -14.852 -1.207 -8.961 1 97.31 89 SER A N 1
ATOM 721 C CA . SER A 1 89 ? -13.789 -0.483 -8.266 1 97.31 89 SER A CA 1
ATOM 722 C C . SER A 1 89 ? -14.281 0.873 -7.77 1 97.31 89 SER A C 1
ATOM 724 O O . SER A 1 89 ? -14.023 1.249 -6.625 1 97.31 89 SER A O 1
ATOM 726 N N . LEU A 1 90 ? -14.938 1.57 -8.625 1 95.5 90 LEU A N 1
ATOM 727 C CA . LEU A 1 90 ? -15.414 2.908 -8.289 1 95.5 90 LEU A CA 1
ATOM 728 C C . LEU A 1 90 ? -16.422 2.855 -7.145 1 95.5 90 LEU A C 1
ATOM 730 O O . LEU A 1 90 ? -16.484 3.768 -6.316 1 95.5 90 LEU A O 1
ATOM 734 N N . ARG A 1 91 ? -17.203 1.83 -7.125 1 94.38 91 ARG A N 1
ATOM 735 C CA . ARG A 1 91 ? -18.156 1.64 -6.043 1 94.38 91 ARG A CA 1
ATOM 736 C C . ARG A 1 91 ? -17.453 1.538 -4.695 1 94.38 91 ARG A C 1
ATOM 738 O O . ARG A 1 91 ? -17.812 2.23 -3.744 1 94.38 91 ARG A O 1
ATOM 745 N N . VAL A 1 92 ? -16.469 0.735 -4.613 1 96.62 92 VAL A N 1
ATOM 746 C CA . VAL A 1 92 ? -15.711 0.544 -3.381 1 96.62 92 VAL A CA 1
ATOM 747 C C . VAL A 1 92 ? -14.984 1.836 -3.018 1 96.62 92 VAL A C 1
ATOM 749 O O . VAL A 1 92 ? -14.961 2.236 -1.851 1 96.62 92 VAL A O 1
ATOM 752 N N . ILE A 1 93 ? -14.398 2.484 -4.023 1 97 93 ILE A N 1
ATOM 753 C CA . ILE A 1 93 ? -13.617 3.691 -3.797 1 97 93 ILE A CA 1
ATOM 754 C C . ILE A 1 93 ? -14.523 4.812 -3.289 1 97 93 ILE A C 1
ATOM 756 O O . ILE A 1 93 ? -14.211 5.473 -2.295 1 97 93 ILE A O 1
ATOM 760 N N . ALA A 1 94 ? -15.641 4.98 -3.896 1 93.44 94 ALA A N 1
ATOM 761 C CA . ALA A 1 94 ? -16.547 6.066 -3.531 1 93.44 94 ALA A CA 1
ATOM 762 C C . ALA A 1 94 ? -17.078 5.879 -2.113 1 93.44 94 ALA A C 1
ATOM 764 O O . ALA A 1 94 ? -17 6.797 -1.29 1 93.44 94 ALA A O 1
ATOM 765 N N . ILE A 1 95 ? -17.547 4.738 -1.797 1 93.31 95 ILE A N 1
ATOM 766 C CA . ILE A 1 95 ? -18.094 4.453 -0.474 1 93.31 95 ILE A CA 1
ATOM 767 C C . ILE A 1 95 ? -16.969 4.457 0.559 1 93.31 95 ILE A C 1
ATOM 769 O O . ILE A 1 95 ? -17.141 4.988 1.66 1 93.31 95 ILE A O 1
ATOM 773 N N . GLY A 1 96 ? -15.891 3.865 0.165 1 97.06 96 GLY A N 1
ATOM 774 C CA . GLY A 1 96 ? -14.75 3.762 1.064 1 97.06 96 GLY A CA 1
ATOM 775 C C . GLY A 1 96 ? -14.18 5.109 1.458 1 97.06 96 GLY A C 1
ATOM 776 O O . GLY A 1 96 ? -13.789 5.309 2.609 1 97.06 96 GLY A O 1
ATOM 777 N N . LEU A 1 97 ? -14.086 6.039 0.488 1 95.31 97 LEU A N 1
ATOM 778 C CA . LEU A 1 97 ? -13.562 7.367 0.781 1 95.31 97 LEU A CA 1
ATOM 779 C C . LEU A 1 97 ? -14.43 8.086 1.807 1 95.31 97 LEU A C 1
ATOM 781 O O . LEU A 1 97 ? -13.914 8.734 2.717 1 95.31 97 LEU A O 1
ATOM 785 N N . ILE A 1 98 ? -15.688 7.906 1.723 1 92.12 98 ILE A N 1
ATOM 786 C CA . ILE A 1 98 ? -16.609 8.531 2.658 1 92.12 98 ILE A CA 1
ATOM 787 C C . ILE A 1 98 ? -16.469 7.891 4.035 1 92.12 98 ILE A C 1
ATOM 789 O O . ILE A 1 98 ? -16.281 8.586 5.035 1 92.12 98 ILE A O 1
ATOM 793 N N . LEU A 1 99 ? -16.453 6.625 4.094 1 94.81 99 LEU A N 1
ATOM 794 C CA . LEU A 1 99 ? -16.422 5.906 5.363 1 94.81 99 LEU A CA 1
ATOM 795 C C . LEU A 1 99 ? -15.086 6.086 6.062 1 94.81 99 LEU A C 1
ATOM 797 O O . LEU A 1 99 ? -15.039 6.215 7.289 1 94.81 99 LEU A O 1
ATOM 801 N N . THR A 1 100 ? -14.039 6.004 5.258 1 97.56 100 THR A N 1
ATOM 802 C CA . THR A 1 100 ? -12.727 6.145 5.887 1 97.56 100 THR A CA 1
ATOM 803 C C . THR A 1 100 ? -12.562 7.539 6.48 1 97.56 100 THR A C 1
ATOM 805 O O . THR A 1 100 ? -11.898 7.707 7.508 1 97.56 100 THR A O 1
ATOM 808 N N . THR A 1 101 ? -13.148 8.531 5.82 1 94.31 101 THR A N 1
ATOM 809 C CA . THR A 1 101 ? -13.109 9.891 6.348 1 94.31 101 THR A CA 1
ATOM 810 C C . THR A 1 101 ? -13.875 9.984 7.668 1 94.31 101 THR A C 1
ATOM 812 O O . THR A 1 101 ? -13.391 10.586 8.633 1 94.31 101 THR A O 1
ATOM 815 N N . VAL A 1 102 ? -14.977 9.375 7.715 1 91.5 102 VAL A N 1
ATOM 816 C CA . VAL A 1 102 ? -15.812 9.391 8.906 1 91.5 102 VAL A CA 1
ATOM 817 C C . VAL A 1 102 ? -15.086 8.688 10.055 1 91.5 102 VAL A C 1
ATOM 819 O O . VAL A 1 102 ? -14.93 9.258 11.141 1 91.5 102 VAL A O 1
ATOM 822 N N . ILE A 1 103 ? -14.602 7.5 9.812 1 94.25 103 ILE A N 1
ATOM 823 C CA . ILE A 1 103 ? -13.945 6.707 10.844 1 94.25 103 ILE A CA 1
ATOM 824 C C . ILE A 1 103 ? -12.656 7.402 11.289 1 94.25 103 ILE A C 1
ATOM 826 O O . ILE A 1 103 ? -12.359 7.461 12.484 1 94.25 103 ILE A O 1
ATOM 830 N N . GLY A 1 104 ? -11.906 7.855 10.312 1 94.81 104 GLY A N 1
ATOM 831 C CA . GLY A 1 104 ? -10.672 8.555 10.641 1 94.81 104 GLY A CA 1
ATOM 832 C C . GLY A 1 104 ? -10.898 9.82 11.453 1 94.81 104 GLY A C 1
ATOM 833 O O . GLY A 1 104 ? -10.156 10.102 12.391 1 94.81 104 GLY A O 1
ATOM 834 N N . THR A 1 105 ? -11.938 10.57 11.109 1 91.44 105 THR A N 1
ATOM 835 C CA . THR A 1 105 ? -12.25 11.797 11.836 1 91.44 105 THR A CA 1
ATOM 836 C C . THR A 1 105 ? -12.727 11.477 13.25 1 91.44 105 THR A C 1
ATOM 838 O O . THR A 1 105 ? -12.281 12.109 14.211 1 91.44 105 THR A O 1
ATOM 841 N N . LEU A 1 106 ? -13.555 10.523 13.367 1 89.12 106 LEU A N 1
ATOM 842 C CA . LEU A 1 106 ? -14.062 10.141 14.68 1 89.12 106 LEU A CA 1
ATOM 843 C C . LEU A 1 106 ? -12.93 9.641 15.578 1 89.12 106 LEU A C 1
ATOM 845 O O . LEU A 1 106 ? -12.82 10.055 16.734 1 89.12 106 LEU A O 1
ATOM 849 N N . ALA A 1 107 ? -12.117 8.812 15.039 1 92.94 107 ALA A N 1
ATOM 850 C CA . ALA A 1 107 ? -11 8.289 15.82 1 92.94 107 ALA A CA 1
ATOM 851 C C . ALA A 1 107 ? -9.977 9.383 16.125 1 92.94 107 ALA A C 1
ATOM 853 O O . ALA A 1 107 ? -9.344 9.375 17.172 1 92.94 107 ALA A O 1
ATOM 854 N N . GLY A 1 108 ? -9.773 10.297 15.172 1 91.38 108 GLY A N 1
ATOM 855 C CA . GLY A 1 108 ? -8.875 11.422 15.383 1 91.38 108 GLY A CA 1
ATOM 856 C C . GLY A 1 108 ? -9.32 12.336 16.516 1 91.38 108 GLY A C 1
ATOM 857 O O . GLY A 1 108 ? -8.508 12.758 17.328 1 91.38 108 GLY A O 1
ATOM 858 N N . VAL A 1 109 ? -10.57 12.617 16.562 1 83.38 109 VAL A N 1
ATOM 859 C CA . VAL A 1 109 ? -11.133 13.461 17.625 1 83.38 109 VAL A CA 1
ATOM 860 C C . VAL A 1 109 ? -11.102 12.719 18.953 1 83.38 109 VAL A C 1
ATOM 862 O O . VAL A 1 109 ? -10.812 13.312 20 1 83.38 109 VAL A O 1
ATOM 865 N N . ALA A 1 110 ? -11.359 11.438 18.891 1 86.94 110 ALA A N 1
ATOM 866 C CA . ALA A 1 110 ? -11.359 10.609 20.094 1 86.94 110 ALA A CA 1
ATOM 867 C C . ALA A 1 110 ? -9.984 10.594 20.75 1 86.94 110 ALA A C 1
ATOM 869 O O . ALA A 1 110 ? -9.867 10.398 21.953 1 86.94 110 ALA A O 1
ATOM 870 N N . ALA A 1 111 ? -9.016 10.828 19.969 1 87.88 111 ALA A N 1
ATOM 871 C CA . ALA A 1 111 ? -7.656 10.82 20.484 1 87.88 111 ALA A CA 1
ATOM 872 C C . ALA A 1 111 ? -7.445 11.953 21.484 1 87.88 111 ALA A C 1
ATOM 874 O O . ALA A 1 111 ? -6.535 11.898 22.312 1 87.88 111 ALA A O 1
ATOM 875 N N . PHE A 1 112 ? -8.305 12.984 21.438 1 80.5 112 PHE A N 1
ATOM 876 C CA . PHE A 1 112 ? -8.172 14.133 22.312 1 80.5 112 PHE A CA 1
ATOM 877 C C . PHE A 1 112 ? -9.25 14.125 23.391 1 80.5 112 PHE A C 1
ATOM 879 O O . PHE A 1 112 ? -9.391 15.086 24.141 1 80.5 112 PHE A O 1
ATOM 886 N N . SER A 1 113 ? -9.953 13.07 23.406 1 77.25 113 SER A N 1
ATOM 887 C CA . SER A 1 113 ? -11.031 12.961 24.391 1 77.25 113 SER A CA 1
ATOM 888 C C . SER A 1 113 ? -10.484 12.914 25.812 1 77.25 113 SER A C 1
ATOM 890 O O . SER A 1 113 ? -9.375 12.438 26.031 1 77.25 113 SER A O 1
ATOM 892 N N . GLU A 1 114 ? -11.188 13.531 26.656 1 77.12 114 GLU A N 1
ATOM 893 C CA . GLU A 1 114 ? -10.805 13.469 28.062 1 77.12 114 GLU A CA 1
ATOM 894 C C . GLU A 1 114 ? -10.992 12.062 28.625 1 77.12 114 GLU A C 1
ATOM 896 O O . GLU A 1 114 ? -10.398 11.711 29.641 1 77.12 114 GLU A O 1
ATOM 901 N N . ASN A 1 115 ? -11.797 11.359 27.969 1 76.56 115 ASN A N 1
ATOM 902 C CA . ASN A 1 115 ? -12.031 9.977 28.359 1 76.56 115 ASN A CA 1
ATOM 903 C C . ASN A 1 115 ? -10.828 9.086 28.047 1 76.56 115 ASN A C 1
ATOM 905 O O . ASN A 1 115 ? -10.422 8.969 26.891 1 76.56 115 ASN A O 1
ATOM 909 N N . TRP A 1 116 ? -10.312 8.438 29.109 1 81.19 116 TRP A N 1
ATOM 910 C CA . TRP A 1 116 ? -9.102 7.629 29 1 81.19 116 TRP A CA 1
ATOM 911 C C . TRP A 1 116 ? -9.312 6.465 28.047 1 81.19 116 TRP A C 1
ATOM 913 O O . TRP A 1 116 ? -8.43 6.148 27.25 1 81.19 116 TRP A O 1
ATOM 923 N N . LEU A 1 117 ? -10.43 5.852 28.141 1 81.06 117 LEU A N 1
ATOM 924 C CA . LEU A 1 117 ? -10.703 4.684 27.312 1 81.06 117 LEU A CA 1
ATOM 925 C C . LEU A 1 117 ? -10.758 5.066 25.828 1 81.06 117 LEU A C 1
ATOM 927 O O . LEU A 1 117 ? -10.227 4.348 24.984 1 81.06 117 LEU A O 1
ATOM 931 N N . LEU A 1 118 ? -11.422 6.109 25.547 1 82.38 118 LEU A N 1
ATOM 932 C CA . LEU A 1 118 ? -11.523 6.551 24.156 1 82.38 118 LEU A CA 1
ATOM 933 C C . LEU A 1 118 ? -10.148 6.898 23.594 1 82.38 118 LEU A C 1
ATOM 935 O O . LEU A 1 118 ? -9.852 6.586 22.438 1 82.38 118 LEU A O 1
ATOM 939 N N . ARG A 1 119 ? -9.398 7.445 24.359 1 88.12 119 ARG A N 1
ATOM 940 C CA . ARG A 1 119 ? -8.047 7.812 23.938 1 88.12 119 ARG A CA 1
ATOM 941 C C . ARG A 1 119 ? -7.195 6.574 23.672 1 88.12 119 ARG A C 1
ATOM 943 O O . ARG A 1 119 ? -6.469 6.516 22.688 1 88.12 119 ARG A O 1
ATOM 950 N N . GLN A 1 120 ? -7.379 5.637 24.547 1 85.5 120 GLN A N 1
ATOM 951 C CA . GLN A 1 120 ? -6.59 4.418 24.406 1 85.5 120 GLN A CA 1
ATOM 952 C C . GLN A 1 120 ? -7.051 3.598 23.203 1 85.5 120 GLN A C 1
ATOM 954 O O . GLN A 1 120 ? -6.234 2.963 22.531 1 85.5 120 GLN A O 1
ATOM 959 N N . LEU A 1 121 ? -8.305 3.594 22.969 1 88.06 121 LEU A N 1
ATOM 960 C CA . LEU A 1 121 ? -8.836 2.875 21.828 1 88.06 121 LEU A CA 1
ATOM 961 C C . LEU A 1 121 ? -8.336 3.486 20.516 1 88.06 121 LEU A C 1
ATOM 963 O O . LEU A 1 121 ? -7.988 2.762 19.578 1 88.06 121 LEU A O 1
ATOM 967 N N . SER A 1 122 ? -8.367 4.773 20.531 1 92.31 122 SER A N 1
ATOM 968 C CA . SER A 1 122 ? -7.844 5.453 19.344 1 92.31 122 SER A CA 1
ATOM 969 C C . SER A 1 122 ? -6.363 5.156 19.141 1 92.31 122 SER A C 1
ATOM 971 O O . SER A 1 122 ? -5.934 4.832 18.031 1 92.31 122 SER A O 1
ATOM 973 N N . ARG A 1 123 ? -5.609 5.141 20.156 1 90.12 123 ARG A N 1
ATOM 974 C CA . ARG A 1 123 ? -4.176 4.883 20.078 1 90.12 123 ARG A CA 1
ATOM 975 C C . ARG A 1 123 ? -3.896 3.438 19.688 1 90.12 123 ARG A C 1
ATOM 977 O O . ARG A 1 123 ? -2.986 3.166 18.891 1 90.12 123 ARG A O 1
ATOM 984 N N . GLY A 1 124 ? -4.609 2.574 20.297 1 89.12 124 GLY A N 1
ATOM 985 C CA . GLY A 1 124 ? -4.461 1.168 19.969 1 89.12 124 GLY A CA 1
ATOM 986 C C . GLY A 1 124 ? -4.832 0.854 18.531 1 89.12 124 GLY A C 1
ATOM 987 O O . GLY A 1 124 ? -4.125 0.107 17.859 1 89.12 124 GLY A O 1
ATOM 988 N N . TYR A 1 125 ? -5.984 1.449 18.141 1 92.31 125 TYR A N 1
ATOM 989 C CA . TYR A 1 125 ? -6.426 1.303 16.75 1 92.31 125 TYR A CA 1
ATOM 990 C C . TYR A 1 125 ? -5.332 1.724 15.781 1 92.31 125 TYR A C 1
ATOM 992 O O . TYR A 1 125 ? -4.953 0.957 14.891 1 92.31 125 TYR A O 1
ATOM 1000 N N . VAL A 1 126 ? -4.727 2.818 15.969 1 93 126 VAL A N 1
ATOM 1001 C CA . VAL A 1 126 ? -3.691 3.371 15.102 1 93 126 VAL A CA 1
ATOM 1002 C C . VAL A 1 126 ? -2.426 2.523 15.203 1 93 126 VAL A C 1
ATOM 1004 O O . VAL A 1 126 ? -1.812 2.189 14.188 1 93 126 VAL A O 1
ATOM 1007 N N . ALA A 1 127 ? -2.07 2.08 16.359 1 88.75 127 ALA A N 1
ATOM 1008 C CA . ALA A 1 127 ? -0.83 1.345 16.594 1 88.75 127 ALA A CA 1
ATOM 1009 C C . ALA A 1 127 ? -0.854 -0.01 15.891 1 88.75 127 ALA A C 1
ATOM 1011 O O . ALA A 1 127 ? 0.144 -0.428 15.297 1 88.75 127 ALA A O 1
ATOM 1012 N N . VAL A 1 128 ? -1.95 -0.597 15.875 1 88.12 128 VAL A N 1
ATOM 1013 C CA . VAL A 1 128 ? -2.045 -1.943 15.32 1 88.12 128 VAL A CA 1
ATOM 1014 C C . VAL A 1 128 ? -2.232 -1.867 13.805 1 88.12 128 VAL A C 1
ATOM 1016 O O . VAL A 1 128 ? -1.527 -2.543 13.047 1 88.12 128 VAL A O 1
ATOM 1019 N N . VAL A 1 129 ? -3.119 -1.065 13.391 1 94.06 129 VAL A N 1
ATOM 1020 C CA . VAL A 1 129 ? -3.531 -1.038 11.992 1 94.06 129 VAL A CA 1
ATOM 1021 C C . VAL A 1 129 ? -2.412 -0.449 11.133 1 94.06 129 VAL A C 1
ATOM 1023 O O . VAL A 1 129 ? -2.129 -0.951 10.039 1 94.06 129 VAL A O 1
ATOM 1026 N N . ARG A 1 130 ? -1.703 0.557 11.594 1 93.44 130 ARG A N 1
ATOM 1027 C CA . ARG A 1 130 ? -0.688 1.232 10.789 1 93.44 130 ARG A CA 1
ATOM 1028 C C . ARG A 1 130 ? 0.598 0.415 10.734 1 93.44 130 ARG A C 1
ATOM 1030 O O . ARG A 1 130 ? 1.475 0.683 9.906 1 93.44 130 ARG A O 1
ATOM 1037 N N . ASN A 1 131 ? 0.661 -0.683 11.633 1 88.56 131 ASN A N 1
ATOM 1038 C CA . ASN A 1 131 ? 1.913 -1.43 11.68 1 88.56 131 ASN A CA 1
ATOM 1039 C C . ASN A 1 131 ? 1.726 -2.871 11.219 1 88.56 131 ASN A C 1
ATOM 1041 O O . ASN A 1 131 ? 2.549 -3.736 11.516 1 88.56 131 ASN A O 1
ATOM 1045 N N . THR A 1 132 ? 0.694 -3.121 10.508 1 91.12 132 THR A N 1
ATOM 1046 C CA . THR A 1 132 ? 0.437 -4.418 9.891 1 91.12 132 THR A CA 1
ATOM 1047 C C . THR A 1 132 ? 0.137 -4.258 8.398 1 91.12 132 THR A C 1
ATOM 1049 O O . THR A 1 132 ? -0.51 -3.289 7.996 1 91.12 132 THR A O 1
ATOM 1052 N N . PRO A 1 133 ? 0.589 -5.223 7.59 1 93.69 133 PRO A N 1
ATOM 1053 C CA . PRO A 1 133 ? 0.349 -5.121 6.148 1 93.69 133 PRO A CA 1
ATOM 1054 C C . PRO A 1 133 ? -1.138 -5.102 5.797 1 93.69 133 PRO A C 1
ATOM 1056 O O . PRO A 1 133 ? -1.925 -5.844 6.387 1 93.69 133 PRO A O 1
ATOM 1059 N N . LEU A 1 134 ? -1.487 -4.23 4.891 1 96.19 134 LEU A N 1
ATOM 1060 C CA . LEU A 1 134 ? -2.879 -4.113 4.465 1 96.19 134 LEU A CA 1
ATOM 1061 C C . LEU A 1 134 ? -3.385 -5.434 3.895 1 96.19 134 LEU A C 1
ATOM 1063 O O . LEU A 1 134 ? -4.52 -5.836 4.16 1 96.19 134 LEU A O 1
ATOM 1067 N N . LEU A 1 135 ? -2.545 -6.082 3.09 1 94.12 135 LEU A N 1
ATOM 1068 C CA . LEU A 1 135 ? -2.955 -7.359 2.518 1 94.12 135 LEU A CA 1
ATOM 1069 C C . LEU A 1 135 ? -3.363 -8.336 3.611 1 94.12 135 LEU A C 1
ATOM 1071 O O . LEU A 1 135 ? -4.379 -9.031 3.484 1 94.12 135 LEU A O 1
ATOM 1075 N N . LEU A 1 136 ? -2.568 -8.375 4.629 1 91.94 136 LEU A N 1
ATOM 1076 C CA . LEU A 1 136 ? -2.855 -9.25 5.762 1 91.94 136 LEU A CA 1
ATOM 1077 C C . LEU A 1 136 ? -4.184 -8.875 6.414 1 91.94 136 LEU A C 1
ATOM 1079 O O . LEU A 1 136 ? -4.977 -9.75 6.762 1 91.94 136 LEU A O 1
ATOM 1083 N N . GLN A 1 137 ? -4.414 -7.656 6.562 1 94.38 137 GLN A N 1
ATOM 1084 C CA . GLN A 1 137 ? -5.645 -7.184 7.184 1 94.38 137 GLN A CA 1
ATOM 1085 C C . GLN A 1 137 ? -6.863 -7.566 6.348 1 94.38 137 GLN A C 1
ATOM 1087 O O . GLN A 1 137 ? -7.898 -7.965 6.895 1 94.38 137 GLN A O 1
ATOM 1092 N N . LEU A 1 138 ? -6.754 -7.453 5.07 1 95.69 138 LEU A N 1
ATOM 1093 C CA . LEU A 1 138 ? -7.852 -7.828 4.188 1 95.69 138 LEU A CA 1
ATOM 1094 C C . LEU A 1 138 ? -8.195 -9.305 4.348 1 95.69 138 LEU A C 1
ATOM 1096 O O . LEU A 1 138 ? -9.375 -9.664 4.441 1 95.69 138 LEU A O 1
ATOM 1100 N N . ILE A 1 139 ? -7.199 -10.086 4.402 1 92.12 139 ILE A N 1
ATOM 1101 C CA . ILE A 1 139 ? -7.402 -11.531 4.492 1 92.12 139 ILE A CA 1
ATOM 1102 C C . ILE A 1 139 ? -7.98 -11.891 5.859 1 92.12 139 ILE A C 1
ATOM 1104 O O . ILE A 1 139 ? -8.805 -12.797 5.973 1 92.12 139 ILE A O 1
ATOM 1108 N N . VAL A 1 140 ? -7.551 -11.211 6.887 1 89.12 140 VAL A N 1
ATOM 1109 C CA . VAL A 1 140 ? -8.062 -11.453 8.227 1 89.12 140 VAL A CA 1
ATOM 1110 C C . VAL A 1 140 ? -9.555 -11.117 8.281 1 89.12 140 VAL A C 1
ATOM 1112 O O . VAL A 1 140 ? -10.344 -11.844 8.883 1 89.12 140 VAL A O 1
ATOM 1115 N N . TRP A 1 141 ? -9.93 -10.016 7.688 1 91.38 141 TRP A N 1
ATOM 1116 C CA . TRP A 1 141 ? -11.344 -9.648 7.641 1 91.38 141 TRP A CA 1
ATOM 1117 C C . TRP A 1 141 ? -12.156 -10.711 6.91 1 91.38 141 TRP A C 1
ATOM 1119 O O . TRP A 1 141 ? -13.266 -11.055 7.336 1 91.38 141 TRP A O 1
ATOM 1129 N N . TYR A 1 142 ? -11.648 -11.297 5.879 1 90.31 142 TYR A N 1
ATOM 1130 C CA . TYR A 1 142 ? -12.398 -12.203 5.012 1 90.31 142 TYR A CA 1
ATOM 1131 C C . TYR A 1 142 ? -12.461 -13.602 5.602 1 90.31 142 TYR A C 1
ATOM 1133 O O . TYR A 1 142 ? -13.539 -14.141 5.832 1 90.31 142 TYR A O 1
ATOM 1141 N N . PHE A 1 143 ? -11.344 -14.164 5.906 1 84.38 143 PHE A N 1
ATOM 1142 C CA . PHE A 1 143 ? -11.281 -15.594 6.203 1 84.38 143 PHE A CA 1
ATOM 1143 C C . PHE A 1 143 ? -11.656 -15.859 7.656 1 84.38 143 PHE A C 1
ATOM 1145 O O . PHE A 1 143 ? -12.695 -16.469 7.934 1 84.38 143 PHE A O 1
ATOM 1152 N N . PRO A 1 144 ? -10.914 -15.375 8.594 1 76.75 144 PRO A N 1
ATOM 1153 C CA . PRO A 1 144 ? -11.258 -15.758 9.969 1 76.75 144 PRO A CA 1
ATOM 1154 C C . PRO A 1 144 ? -12.477 -15 10.5 1 76.75 144 PRO A C 1
ATOM 1156 O O . PRO A 1 144 ? -13.18 -15.5 11.383 1 76.75 144 PRO A O 1
ATOM 1159 N N . ILE A 1 145 ? -12.844 -13.867 9.969 1 81.19 145 ILE A N 1
ATOM 1160 C CA . ILE A 1 145 ? -13.906 -13.07 10.57 1 81.19 145 ILE A CA 1
ATOM 1161 C C . ILE A 1 145 ? -15.211 -13.281 9.805 1 81.19 145 ILE A C 1
ATOM 1163 O O . ILE A 1 145 ? -16.188 -13.797 10.352 1 81.19 145 ILE A O 1
ATOM 1167 N N . LEU A 1 146 ? -15.227 -13.086 8.57 1 84.38 146 LEU A N 1
ATOM 1168 C CA . LEU A 1 146 ? -16.484 -13.086 7.828 1 84.38 146 LEU A CA 1
ATOM 1169 C C . LEU A 1 146 ? -16.875 -14.5 7.418 1 84.38 146 LEU A C 1
ATOM 1171 O O . LEU A 1 146 ? -18.062 -14.852 7.422 1 84.38 146 LEU A O 1
ATOM 1175 N N . LEU A 1 147 ? -15.906 -15.297 7.082 1 80.56 147 LEU A N 1
ATOM 1176 C CA . LEU A 1 147 ? -16.234 -16.656 6.672 1 80.56 147 LEU A CA 1
ATOM 1177 C C . LEU A 1 147 ? -16.625 -17.516 7.879 1 80.56 147 LEU A C 1
ATOM 1179 O O . LEU A 1 147 ? -17.141 -18.625 7.719 1 80.56 147 LEU A O 1
ATOM 1183 N N . SER A 1 148 ? -16.391 -16.953 9.047 1 77.69 148 SER A N 1
ATOM 1184 C CA . SER A 1 148 ? -16.797 -17.656 10.258 1 77.69 148 SER A CA 1
ATOM 1185 C C . SER A 1 148 ? -18.25 -17.359 10.625 1 77.69 148 SER A C 1
ATOM 1187 O O . SER A 1 148 ? -18.766 -17.891 11.609 1 77.69 148 SER A O 1
ATOM 1189 N N . LEU A 1 149 ? -18.906 -16.609 9.836 1 82 149 LEU A N 1
ATOM 1190 C CA . LEU A 1 149 ? -20.328 -16.312 10.047 1 82 149 LEU A CA 1
ATOM 1191 C C . LEU A 1 149 ? -21.156 -17.578 9.852 1 82 149 LEU A C 1
ATOM 1193 O O . LEU A 1 149 ? -20.734 -18.516 9.172 1 82 149 LEU A O 1
ATOM 1197 N N . PRO A 1 150 ? -22.266 -17.531 10.484 1 82.25 150 PRO A N 1
ATOM 1198 C CA . PRO A 1 150 ? -23.125 -18.719 10.38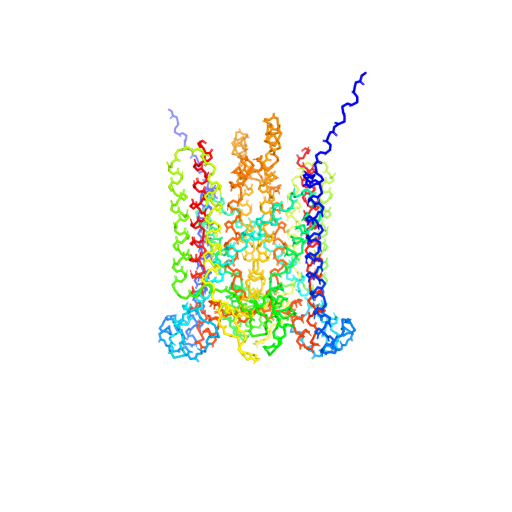3 1 82.25 150 PRO A CA 1
ATOM 1199 C C . PRO A 1 150 ? -23.656 -18.938 8.969 1 82.25 150 PRO A C 1
ATOM 1201 O O . PRO A 1 150 ? -23.594 -18.031 8.133 1 82.25 150 PRO A O 1
ATOM 1204 N N . ALA A 1 151 ? -24.078 -20.172 8.805 1 83.69 151 ALA A N 1
ATOM 1205 C CA . ALA A 1 151 ? -24.672 -20.547 7.523 1 83.69 151 ALA A CA 1
ATOM 1206 C C . ALA A 1 151 ? -25.938 -19.719 7.25 1 83.69 151 ALA A C 1
ATOM 1208 O O . ALA A 1 151 ? -26.516 -19.141 8.164 1 83.69 151 ALA A O 1
ATOM 1209 N N . ALA A 1 152 ? -26.312 -19.719 6.035 1 83.44 152 ALA A N 1
ATOM 1210 C CA . ALA A 1 152 ? -27.453 -18.922 5.586 1 83.44 152 ALA A CA 1
ATOM 1211 C C . ALA A 1 152 ? -28.75 -19.391 6.234 1 83.44 152 ALA A C 1
ATOM 1213 O O . ALA A 1 152 ? -29.703 -18.625 6.371 1 83.44 152 ALA A O 1
ATOM 1214 N N . GLN A 1 153 ? -28.734 -20.578 6.602 1 83.31 153 GLN A N 1
ATOM 1215 C CA . GLN A 1 153 ? -29.953 -21.156 7.176 1 83.31 153 GLN A CA 1
ATOM 1216 C C . GLN A 1 153 ? -30.234 -20.578 8.555 1 83.31 153 GLN A C 1
ATOM 1218 O O . GLN A 1 153 ? -31.391 -20.438 8.953 1 83.31 153 GLN A O 1
ATOM 1223 N N . GLN A 1 154 ? -29.219 -20.172 9.305 1 82.75 154 GLN A N 1
ATOM 1224 C CA . GLN A 1 154 ? -29.359 -19.562 10.625 1 82.75 154 GLN A CA 1
ATOM 1225 C C . GLN A 1 154 ? -28.469 -18.328 10.758 1 82.75 154 GLN A C 1
ATOM 1227 O O . GLN A 1 154 ? -27.547 -18.312 11.562 1 82.75 154 GLN A O 1
ATOM 1232 N N . PRO A 1 155 ? -28.984 -17.375 10.047 1 83.38 155 PRO A N 1
ATOM 1233 C CA . PRO A 1 155 ? -28.141 -16.172 10.086 1 83.38 155 PRO A CA 1
ATOM 1234 C C . PRO A 1 155 ? -28.234 -15.43 11.414 1 83.38 155 PRO A C 1
ATOM 1236 O O . PRO A 1 155 ? -29.219 -15.586 12.148 1 83.38 155 PRO A O 1
ATOM 1239 N N . TRP A 1 156 ? -27.172 -14.781 11.742 1 83.44 156 TRP A N 1
ATOM 1240 C CA . TRP A 1 156 ? -27.25 -13.836 12.852 1 83.44 156 TRP A CA 1
ATOM 1241 C C . TRP A 1 156 ? -28.156 -12.664 12.508 1 83.44 156 TRP A C 1
ATOM 1243 O O . TRP A 1 156 ? -28.125 -12.156 11.383 1 83.44 156 TRP A O 1
ATOM 1253 N N . HIS A 1 157 ? -29.047 -12.391 13.328 1 81.44 157 HIS A N 1
ATOM 1254 C CA . HIS A 1 157 ? -29.938 -11.266 13.062 1 81.44 157 HIS A CA 1
ATOM 1255 C C . HIS A 1 157 ? -29.922 -10.258 14.211 1 81.44 157 HIS A C 1
ATOM 1257 O O . HIS A 1 157 ? -29.703 -10.633 15.367 1 81.44 157 HIS A O 1
ATOM 1263 N N . TRP A 1 158 ? -29.719 -9.031 13.82 1 75.75 158 TRP A N 1
ATOM 1264 C CA . TRP A 1 158 ? -29.812 -7.941 14.789 1 75.75 158 TRP A CA 1
ATOM 1265 C C . TRP A 1 158 ? -31.062 -7.113 14.547 1 75.75 158 TRP A C 1
ATOM 1267 O O . TRP A 1 158 ? -31.25 -6.539 13.469 1 75.75 158 TRP A O 1
ATOM 1277 N N . LEU A 1 159 ? -31.797 -6.93 15.516 1 70.75 159 LEU A N 1
ATOM 1278 C CA . LEU A 1 159 ? -33.031 -6.16 15.516 1 70.75 159 LEU A CA 1
ATOM 1279 C C . LEU A 1 159 ? -33.938 -6.582 14.367 1 70.75 159 LEU A C 1
ATOM 1281 O O . LEU A 1 159 ? -34.656 -5.754 13.789 1 70.75 159 LEU A O 1
ATOM 1285 N N . GLY A 1 160 ? -33.75 -7.812 13.891 1 68 160 GLY A N 1
ATOM 1286 C CA . GLY A 1 160 ? -34.625 -8.359 12.859 1 68 160 GLY A CA 1
ATOM 1287 C C . GLY A 1 160 ? -34.438 -7.703 11.508 1 68 160 GLY A C 1
ATOM 1288 O O . GLY A 1 160 ? -35.188 -7.961 10.57 1 68 160 GLY A O 1
ATOM 1289 N N . SER A 1 161 ? -33.531 -6.824 11.453 1 74.69 161 SER A N 1
ATOM 1290 C CA . SER A 1 161 ? -33.406 -6.105 10.188 1 74.69 161 SER A CA 1
ATOM 1291 C C . SER A 1 161 ? -31.984 -6.172 9.648 1 74.69 161 SER A C 1
ATOM 1293 O O . SER A 1 161 ? -31.719 -5.77 8.508 1 74.69 161 SER A O 1
ATOM 1295 N N . LEU A 1 162 ? -31.156 -6.691 10.336 1 82.69 162 LEU A N 1
ATOM 1296 C CA . LEU A 1 162 ? -29.781 -6.902 9.914 1 82.69 162 LEU A CA 1
ATOM 1297 C C . LEU A 1 162 ? -29.406 -8.383 9.977 1 82.69 162 LEU A C 1
ATOM 1299 O O . LEU A 1 162 ? -29.578 -9.016 11.023 1 82.69 162 LEU A O 1
ATOM 1303 N N . TYR A 1 163 ? -29.125 -8.898 8.844 1 84.62 163 TYR A N 1
ATOM 1304 C CA . TYR A 1 163 ? -28.766 -10.312 8.805 1 84.62 163 TYR A CA 1
ATOM 1305 C C . TYR A 1 163 ? -27.312 -10.5 8.375 1 84.62 163 TYR A C 1
ATOM 1307 O O . TYR A 1 163 ? -26.859 -9.844 7.438 1 84.62 163 TYR A O 1
ATOM 1315 N N . LEU A 1 164 ? -26.656 -11.312 9.133 1 87.25 164 LEU A N 1
ATOM 1316 C CA . LEU A 1 164 ? -25.266 -11.672 8.82 1 87.25 164 LEU A CA 1
ATOM 1317 C C . LEU A 1 164 ? -25.125 -13.172 8.617 1 87.25 164 LEU A C 1
ATOM 1319 O O . LEU A 1 164 ? -25.484 -13.961 9.492 1 87.25 164 LEU A O 1
ATOM 1323 N N . SER A 1 165 ? -24.75 -13.523 7.43 1 87.19 165 SER A N 1
ATOM 1324 C CA . SER A 1 165 ? -24.531 -14.93 7.117 1 87.19 165 SER A CA 1
ATOM 1325 C C . SER A 1 165 ? -23.391 -15.109 6.125 1 87.19 165 SER A C 1
ATOM 1327 O O . SER A 1 165 ? -22.812 -14.133 5.652 1 87.19 165 SER A O 1
ATOM 1329 N N . LYS A 1 166 ? -23.078 -16.328 5.828 1 87.12 166 LYS A N 1
ATOM 1330 C CA . LYS A 1 166 ? -22.031 -16.656 4.863 1 87.12 166 LYS A CA 1
ATOM 1331 C C . LYS A 1 166 ? -22.422 -16.219 3.453 1 87.12 166 LYS A C 1
ATOM 1333 O O . LYS A 1 166 ? -21.578 -16.125 2.566 1 87.12 166 LYS A O 1
ATOM 1338 N N . GLN A 1 167 ? -23.688 -15.953 3.34 1 86.12 167 GLN A N 1
ATOM 1339 C CA . GLN A 1 167 ? -24.156 -15.555 2.018 1 86.12 167 GLN A CA 1
ATOM 1340 C C . GLN A 1 167 ? -24.016 -14.047 1.822 1 86.12 167 GLN A C 1
ATOM 1342 O O . GLN A 1 167 ? -24.094 -13.555 0.695 1 86.12 167 GLN A O 1
ATOM 1347 N N . GLY A 1 168 ? -23.906 -13.391 2.92 1 89.38 168 GLY A N 1
ATOM 1348 C CA . GLY A 1 168 ? -23.75 -11.945 2.812 1 89.38 168 GLY A CA 1
ATOM 1349 C C . GLY A 1 168 ? -24.312 -11.195 4.008 1 89.38 168 GLY A C 1
ATOM 1350 O O . GLY A 1 168 ? -24.844 -11.812 4.938 1 89.38 168 GLY A O 1
ATOM 1351 N N . ILE A 1 169 ? -24.141 -9.945 3.953 1 89.5 169 ILE A N 1
ATOM 1352 C CA . ILE A 1 169 ? -24.703 -9.031 4.957 1 89.5 169 ILE A CA 1
ATOM 1353 C C . ILE A 1 169 ? -25.891 -8.273 4.367 1 89.5 169 ILE A C 1
ATOM 1355 O O . ILE A 1 169 ? -25.766 -7.645 3.314 1 89.5 169 ILE A O 1
ATOM 1359 N N . TYR A 1 170 ? -26.922 -8.398 5.043 1 86.44 170 TYR A N 1
ATOM 1360 C CA . TYR A 1 170 ? -28.141 -7.762 4.578 1 86.44 170 TYR A CA 1
ATOM 1361 C C . TYR A 1 170 ? -28.5 -6.562 5.445 1 86.44 170 TYR A C 1
ATOM 1363 O O . TYR A 1 170 ? -28.625 -6.688 6.668 1 86.44 170 TYR A O 1
ATOM 1371 N N . LEU A 1 171 ? -28.562 -5.445 4.824 1 84.69 171 LEU A N 1
ATOM 1372 C CA . LEU A 1 171 ? -28.875 -4.191 5.508 1 84.69 171 LEU A CA 1
ATOM 1373 C C . LEU A 1 171 ? -30.125 -3.543 4.902 1 84.69 171 LEU A C 1
ATOM 1375 O O . LEU A 1 171 ? -30.406 -3.736 3.719 1 84.69 171 LEU A O 1
ATOM 1379 N N . PRO A 1 172 ? -30.781 -2.863 5.789 1 78.06 172 PRO A N 1
ATOM 1380 C CA . PRO A 1 172 ? -31.875 -2.092 5.207 1 78.06 172 PRO A CA 1
ATOM 1381 C C . PRO A 1 172 ? -31.391 -1.039 4.211 1 78.06 172 PRO A C 1
ATOM 1383 O O . PRO A 1 172 ? -30.344 -0.429 4.406 1 78.06 172 PRO A O 1
ATOM 1386 N N . TRP A 1 173 ? -32.031 -1.029 3.111 1 74.06 173 TRP A N 1
ATOM 1387 C CA . TRP A 1 173 ? -31.641 -0.108 2.049 1 74.06 173 TRP A CA 1
ATOM 1388 C C . TRP A 1 173 ? -32.875 0.489 1.367 1 74.06 173 TRP A C 1
ATOM 1390 O O . TRP A 1 173 ? -33.906 -0.177 1.231 1 74.06 173 TRP A O 1
ATOM 1400 N N . PRO A 1 174 ? -32.594 1.792 1.088 1 63.75 174 PRO A N 1
ATOM 1401 C CA . PRO A 1 174 ? -33.75 2.422 0.451 1 63.75 174 PRO A CA 1
ATOM 1402 C C . PRO A 1 174 ? -34.094 1.787 -0.894 1 63.75 174 PRO A C 1
ATOM 1404 O O . PRO A 1 174 ? -33.188 1.38 -1.64 1 63.75 174 PRO A O 1
ATOM 1407 N N . GLN A 1 175 ? -35.156 1.144 -1.078 1 58.69 175 GLN A N 1
ATOM 1408 C CA . GLN A 1 175 ? -35.656 0.566 -2.33 1 58.69 175 GLN A CA 1
ATOM 1409 C C . GLN A 1 175 ? -35.75 1.627 -3.422 1 58.69 175 GLN A C 1
ATOM 1411 O O . GLN A 1 175 ? -35.688 2.826 -3.137 1 58.69 175 GLN A O 1
ATOM 1416 N N . THR A 1 176 ? -35.906 1.11 -4.789 1 54.19 176 THR A N 1
ATOM 1417 C CA . THR A 1 176 ? -36.125 1.987 -5.934 1 54.19 176 THR A CA 1
ATOM 1418 C C . THR A 1 176 ? -37.312 2.926 -5.668 1 54.19 176 THR A C 1
ATOM 1420 O O . THR A 1 176 ? -38.25 2.555 -4.98 1 54.19 176 THR A O 1
ATOM 1423 N N . PRO A 1 177 ? -37.469 4.355 -5.953 1 56.03 177 PRO A N 1
ATOM 1424 C CA . PRO A 1 177 ? -37.375 5.816 -6.02 1 56.03 177 PRO A CA 1
ATOM 1425 C C . PRO A 1 177 ? -36.75 6.422 -4.77 1 56.03 177 PRO A C 1
ATOM 1427 O O . PRO A 1 177 ? -36.688 7.645 -4.637 1 56.03 177 PRO A O 1
ATOM 1430 N N . GLY A 1 178 ? -36.281 5.629 -3.947 1 53.28 178 GLY A N 1
ATOM 1431 C CA . GLY A 1 178 ? -35.719 6.098 -2.695 1 53.28 178 GLY A CA 1
ATOM 1432 C C . GLY A 1 178 ? -34.344 6.672 -2.852 1 53.28 178 GLY A C 1
ATOM 1433 O O . GLY A 1 178 ? -33.969 7.648 -2.188 1 53.28 178 GLY A O 1
ATOM 1434 N N . TRP A 1 179 ? -33.656 6.102 -3.732 1 56.97 179 TRP A N 1
ATOM 1435 C CA . TRP A 1 179 ? -32.344 6.645 -4.051 1 56.97 179 TRP A CA 1
ATOM 1436 C C . TRP A 1 179 ? -32.469 8.078 -4.555 1 56.97 179 TRP A C 1
ATOM 1438 O O . TRP A 1 179 ? -31.578 8.906 -4.281 1 56.97 179 TRP A O 1
ATOM 1448 N N . LEU A 1 180 ? -33.5 8.281 -5.309 1 55.91 180 LEU A N 1
ATOM 1449 C CA . LEU A 1 180 ? -33.75 9.633 -5.793 1 55.91 180 LEU A CA 1
ATOM 1450 C C . LEU A 1 180 ? -33.938 10.594 -4.629 1 55.91 180 LEU A C 1
ATOM 1452 O O . LEU A 1 180 ? -33.469 11.734 -4.672 1 55.91 180 LEU A O 1
ATOM 1456 N N . VAL A 1 181 ? -34.531 10.008 -3.707 1 54 181 VAL A N 1
ATOM 1457 C CA . VAL A 1 181 ? -34.812 10.844 -2.539 1 54 181 VAL A CA 1
ATOM 1458 C C . VAL A 1 181 ? -33.5 11.141 -1.81 1 54 181 VAL A C 1
ATOM 1460 O O . VAL A 1 181 ? -33.281 12.266 -1.355 1 54 181 VAL A O 1
ATOM 1463 N N . VAL A 1 182 ? -32.688 10.148 -1.791 1 57.59 182 VAL A N 1
ATOM 1464 C CA . VAL A 1 182 ? -31.406 10.344 -1.129 1 57.59 182 VAL A CA 1
ATOM 1465 C C . VAL A 1 182 ? -30.562 11.352 -1.916 1 57.59 182 VAL A C 1
ATOM 1467 O O . VAL A 1 182 ? -29.969 12.258 -1.336 1 57.59 182 VAL A O 1
ATOM 1470 N N . ILE A 1 183 ? -30.547 11.141 -3.17 1 59.16 183 ILE A N 1
ATOM 1471 C CA . ILE A 1 183 ? -29.812 12.062 -4.035 1 59.16 183 ILE A CA 1
ATOM 1472 C C . ILE A 1 183 ? -30.391 13.469 -3.904 1 59.16 183 ILE A C 1
ATOM 1474 O O . ILE A 1 183 ? -29.656 14.445 -3.809 1 59.16 183 ILE A O 1
ATOM 1478 N N . LEU A 1 184 ? -31.641 13.492 -3.85 1 58 184 LEU A N 1
ATOM 1479 C CA . LEU A 1 184 ? -32.312 14.789 -3.734 1 58 184 LEU A CA 1
ATOM 1480 C C . LEU A 1 184 ? -32.031 15.43 -2.379 1 58 184 LEU A C 1
ATOM 1482 O O . LEU A 1 184 ? -31.859 16.641 -2.283 1 58 184 LEU A O 1
ATOM 1486 N N . ALA A 1 185 ? -31.922 14.586 -1.455 1 58.09 185 ALA A N 1
ATOM 1487 C CA . ALA A 1 185 ? -31.625 15.102 -0.122 1 58.09 185 ALA A CA 1
ATOM 1488 C C . ALA A 1 185 ? -30.188 15.641 -0.047 1 58.09 185 ALA A C 1
ATOM 1490 O O . ALA A 1 185 ? -29.953 16.719 0.512 1 58.09 185 ALA A O 1
ATOM 1491 N N . ILE A 1 186 ? -29.344 14.883 -0.692 1 59.84 186 ILE A N 1
ATOM 1492 C CA . ILE A 1 186 ? -27.969 15.344 -0.739 1 59.84 186 ILE A CA 1
ATOM 1493 C C . ILE A 1 186 ? -27.875 16.625 -1.558 1 59.84 186 ILE A C 1
ATOM 1495 O O . ILE A 1 186 ? -27.203 17.578 -1.149 1 59.84 186 ILE A O 1
ATOM 1499 N N . ALA A 1 187 ? -28.5 16.594 -2.652 1 61.12 187 ALA A N 1
ATOM 1500 C CA . ALA A 1 187 ? -28.531 17.797 -3.5 1 61.12 187 ALA A CA 1
ATOM 1501 C C . ALA A 1 187 ? -29.109 18.984 -2.75 1 61.12 187 ALA A C 1
ATOM 1503 O O . ALA A 1 187 ? -28.609 20.109 -2.869 1 61.12 187 ALA A O 1
ATOM 1504 N N . LEU A 1 188 ? -30.016 18.703 -2.012 1 57.78 188 LEU A N 1
ATOM 1505 C CA . LEU A 1 188 ? -30.656 19.766 -1.238 1 57.78 188 LEU A CA 1
ATOM 1506 C C . LEU A 1 188 ? -29.719 20.281 -0.158 1 57.78 188 LEU A C 1
ATOM 1508 O O . LEU A 1 188 ? -29.625 21.5 0.061 1 57.78 188 LEU A O 1
ATOM 1512 N N . VAL A 1 189 ? -29.031 19.406 0.456 1 59.84 189 VAL A N 1
ATOM 1513 C CA . VAL A 1 189 ? -28.078 19.812 1.474 1 59.84 189 VAL A CA 1
ATOM 1514 C C . VAL A 1 189 ? -26.969 20.672 0.835 1 59.84 189 VAL A C 1
ATOM 1516 O O . VAL A 1 189 ? -26.594 21.703 1.374 1 59.84 189 VAL A O 1
ATOM 1519 N N . LEU A 1 190 ? -26.531 20.203 -0.23 1 59.19 190 LEU A N 1
ATOM 1520 C CA . LEU A 1 190 ? -25.5 20.938 -0.939 1 59.19 190 LEU A CA 1
ATOM 1521 C C . LEU A 1 190 ? -26.016 22.297 -1.415 1 59.19 190 LEU A C 1
ATOM 1523 O O . LEU A 1 190 ? -25.312 23.297 -1.339 1 59.19 190 LEU A O 1
ATOM 1527 N N . PHE A 1 191 ? -27.172 22.219 -1.908 1 57.59 191 PHE A N 1
ATOM 1528 C CA . PHE A 1 191 ? -27.797 23.453 -2.393 1 57.59 191 PHE A CA 1
ATOM 1529 C C . PHE A 1 191 ? -28.031 24.438 -1.251 1 57.59 191 PHE A C 1
ATOM 1531 O O . PHE A 1 191 ? -27.719 25.625 -1.38 1 57.59 191 PHE A O 1
ATOM 1538 N N . VAL A 1 192 ? -28.484 23.969 -0.191 1 56.66 192 VAL A N 1
ATOM 1539 C CA . VAL A 1 192 ? -28.734 24.828 0.958 1 56.66 192 VAL A CA 1
ATOM 1540 C C . VAL A 1 192 ? -27.406 25.344 1.525 1 56.66 192 VAL A C 1
ATOM 1542 O O . VAL A 1 192 ? -27.312 26.5 1.933 1 56.66 192 VAL A O 1
ATOM 1545 N N . SER A 1 193 ? -26.516 24.438 1.533 1 58.97 193 SER A N 1
ATOM 1546 C CA . SER A 1 193 ? -25.188 24.859 1.983 1 58.97 193 SER A CA 1
ATOM 1547 C C . SER A 1 193 ? -24.625 25.953 1.077 1 58.97 193 SER A C 1
ATOM 1549 O O . SER A 1 193 ? -24 26.906 1.555 1 58.97 193 SER A O 1
ATOM 1551 N N . TRP A 1 194 ? -24.812 25.734 -0.167 1 58.03 194 TRP A N 1
ATOM 1552 C CA . TRP A 1 194 ? -24.391 26.719 -1.156 1 58.03 194 TRP A CA 1
ATOM 1553 C C . TRP A 1 194 ? -25.125 28.031 -0.959 1 58.03 194 TRP A C 1
ATOM 1555 O O . TRP A 1 194 ? -24.516 29.109 -1.018 1 58.03 194 TRP A O 1
ATOM 1565 N N . LEU A 1 195 ? -26.406 27.906 -0.754 1 54.69 195 LEU A N 1
ATOM 1566 C CA . LEU A 1 195 ? -27.219 29.109 -0.532 1 54.69 195 LEU A CA 1
ATOM 1567 C C . LEU A 1 195 ? -26.812 29.797 0.765 1 54.69 195 LEU A C 1
ATOM 1569 O O . LEU A 1 195 ? -26.797 31.031 0.835 1 54.69 195 LEU A O 1
ATOM 1573 N N . ALA A 1 196 ? -26.562 28.953 1.688 1 54.78 196 ALA A N 1
ATOM 1574 C CA . ALA A 1 196 ? -26.172 29.516 2.982 1 54.78 196 ALA A CA 1
ATOM 1575 C C . ALA A 1 196 ? -24.844 30.266 2.877 1 54.78 196 ALA A C 1
ATOM 1577 O O . ALA A 1 196 ? -24.641 31.266 3.559 1 54.78 196 ALA A O 1
ATOM 1578 N N . GLN A 1 197 ? -24.031 29.656 2.146 1 54.06 197 GLN A N 1
ATOM 1579 C CA . GLN A 1 197 ? -22.75 30.328 1.961 1 54.06 197 GLN A CA 1
ATOM 1580 C C . GLN A 1 197 ? -22.922 31.672 1.255 1 54.06 197 GLN A C 1
ATOM 1582 O O . GLN A 1 197 ? -22.141 32.594 1.477 1 54.06 197 GLN A O 1
ATOM 1587 N N . ARG A 1 198 ? -23.812 31.641 0.395 1 51.12 198 ARG A N 1
ATOM 1588 C CA . ARG A 1 198 ? -24.031 32.906 -0.309 1 51.12 198 ARG A CA 1
ATOM 1589 C C . ARG A 1 198 ? -24.641 33.969 0.619 1 51.12 198 ARG A C 1
ATOM 1591 O O . ARG A 1 198 ? -24.547 35.156 0.352 1 51.12 198 ARG A O 1
ATOM 1598 N N . GLN A 1 199 ? -25.484 33.438 1.475 1 48.41 199 GLN A N 1
ATOM 1599 C CA . GLN A 1 199 ? -26.078 34.469 2.344 1 48.41 199 GLN A CA 1
ATOM 1600 C C . GLN A 1 199 ? -25.109 34.844 3.469 1 48.41 199 GLN A C 1
ATOM 1602 O O . GLN A 1 199 ? -24.312 34.031 3.912 1 48.41 199 GLN A O 1
ATOM 1607 N N . ARG A 1 200 ? -24.516 36.062 3.502 1 45.09 200 ARG A N 1
ATOM 1608 C CA . ARG A 1 200 ? -23.547 36.812 4.32 1 45.09 200 ARG A CA 1
ATOM 1609 C C . ARG A 1 200 ? -23.719 36.469 5.797 1 45.09 200 ARG A C 1
ATOM 1611 O O . ARG A 1 200 ? -22.953 36.938 6.641 1 45.09 200 ARG A O 1
ATOM 1618 N N . SER A 1 201 ? -24.938 36.312 6.414 1 43.97 201 SER A N 1
ATOM 1619 C CA . SER A 1 201 ? -25.016 36.312 7.871 1 43.97 201 SER A CA 1
ATOM 1620 C C . SER A 1 201 ? -24.531 35 8.453 1 43.97 201 SER A C 1
ATOM 1622 O O . SER A 1 201 ? -24.75 33.938 7.871 1 43.97 201 SER A O 1
ATOM 1624 N N . PRO A 1 202 ? -23.562 35 9.43 1 42.91 202 PRO A N 1
ATOM 1625 C CA . PRO A 1 202 ? -22.969 33.844 10.148 1 42.91 202 PRO A CA 1
ATOM 1626 C C . PRO A 1 202 ? -24.016 32.875 10.656 1 42.91 202 PRO A C 1
ATOM 1628 O O . PRO A 1 202 ? -23.781 32.188 11.664 1 42.91 202 PRO A O 1
ATOM 1631 N N . ARG A 1 203 ? -25.25 32.938 10.281 1 45 203 ARG A N 1
ATOM 1632 C CA . ARG A 1 203 ? -26.297 32.156 10.922 1 45 203 ARG A CA 1
ATOM 1633 C C . ARG A 1 203 ? -25.938 30.688 10.992 1 45 203 ARG A C 1
ATOM 1635 O O . ARG A 1 203 ? -25.266 30.156 10.102 1 45 203 ARG A O 1
ATOM 1642 N N . ASP A 1 204 ? -26.141 30.062 12.273 1 48.53 204 ASP A N 1
ATOM 1643 C CA . ASP A 1 204 ? -25.875 28.75 12.828 1 48.53 204 ASP A CA 1
ATOM 1644 C C . ASP A 1 204 ? -26.406 27.641 11.922 1 48.53 204 ASP A C 1
ATOM 1646 O O . ASP A 1 204 ? -27.578 27.281 12.008 1 48.53 204 ASP A O 1
ATOM 1650 N N . TRP A 1 205 ? -25.953 27.672 10.805 1 47.22 205 TRP A N 1
ATOM 1651 C CA . TRP A 1 205 ? -26.391 26.75 9.766 1 47.22 205 TRP A CA 1
ATOM 1652 C C . TRP A 1 205 ? -26.188 25.297 10.211 1 47.22 205 TRP A C 1
ATOM 1654 O O . TRP A 1 205 ? -26.438 24.375 9.453 1 47.22 205 TRP A O 1
ATOM 1664 N N . ARG A 1 206 ? -25.797 25.234 11.391 1 52.91 206 ARG A N 1
ATOM 1665 C CA . ARG A 1 206 ? -25.656 23.922 11.992 1 52.91 206 ARG A CA 1
ATOM 1666 C C . ARG A 1 206 ? -27.016 23.219 12.062 1 52.91 206 ARG A C 1
ATOM 1668 O O . ARG A 1 206 ? -27.094 22 11.875 1 52.91 206 ARG A O 1
ATOM 1675 N N . TRP A 1 207 ? -27.984 24 12.391 1 48.84 207 TRP A N 1
ATOM 1676 C CA . TRP A 1 207 ? -29.312 23.406 12.5 1 48.84 207 TRP A CA 1
ATOM 1677 C C . TRP A 1 207 ? -29.781 22.859 11.148 1 48.84 207 TRP A C 1
ATOM 1679 O O . TRP A 1 207 ? -30.422 21.812 11.078 1 48.84 207 TRP A O 1
ATOM 1689 N N . LEU A 1 208 ? -29.406 23.594 10.109 1 49.28 208 LEU A N 1
ATOM 1690 C CA . LEU A 1 208 ? -29.812 23.109 8.797 1 49.28 208 LEU A CA 1
ATOM 1691 C C . LEU A 1 208 ? -29.031 21.859 8.414 1 49.28 208 LEU A C 1
ATOM 1693 O O . LEU A 1 208 ? -29.609 20.906 7.887 1 49.28 208 LEU A O 1
ATOM 1697 N N . TYR A 1 209 ? -27.781 21.922 8.727 1 52.47 209 TYR A N 1
ATOM 1698 C CA . TYR A 1 209 ? -27.031 20.703 8.477 1 52.47 209 TYR A CA 1
ATOM 1699 C C . TYR A 1 209 ? -27.531 19.547 9.336 1 52.47 209 TYR A C 1
ATOM 1701 O O . TYR A 1 209 ? -27.609 18.406 8.867 1 52.47 209 TYR A O 1
ATOM 1709 N N . GLY A 1 210 ? -27.938 19.953 10.523 1 53.16 210 GLY A N 1
ATOM 1710 C CA . GLY A 1 210 ? -28.562 18.953 11.375 1 53.16 210 GLY A CA 1
ATOM 1711 C C . GLY A 1 210 ? -29.891 18.453 10.828 1 53.16 210 GLY A C 1
ATOM 1712 O O . GLY A 1 210 ? -30.156 17.25 10.836 1 53.16 210 GLY A O 1
ATOM 1713 N N . ALA A 1 211 ? -30.688 19.359 10.43 1 51.62 211 ALA A N 1
ATOM 1714 C CA . ALA A 1 211 ? -31.984 18.969 9.898 1 51.62 211 ALA A CA 1
ATOM 1715 C C . ALA A 1 211 ? -31.844 18.141 8.625 1 51.62 211 ALA A C 1
ATOM 1717 O O . ALA A 1 211 ? -32.531 17.141 8.445 1 51.62 211 ALA A O 1
ATOM 1718 N N . ILE A 1 212 ? -30.969 18.484 7.812 1 55.66 212 ILE A N 1
ATOM 1719 C CA . ILE A 1 212 ? -30.781 17.719 6.582 1 55.66 212 ILE A CA 1
ATOM 1720 C C . ILE A 1 212 ? -30.25 16.328 6.914 1 55.66 212 ILE A C 1
ATOM 1722 O O . ILE A 1 212 ? -30.672 15.336 6.316 1 55.66 212 ILE A O 1
ATOM 1726 N N . ALA A 1 213 ? -29.469 16.312 7.926 1 55.97 213 ALA A N 1
ATOM 1727 C CA . ALA A 1 213 ? -29 15 8.383 1 55.97 213 ALA A CA 1
ATOM 1728 C C . ALA A 1 213 ? -30.156 14.164 8.922 1 55.97 213 ALA A C 1
ATOM 1730 O O . ALA A 1 213 ? -30.25 12.969 8.625 1 55.97 213 ALA A O 1
ATOM 1731 N N . VAL A 1 214 ? -30.969 14.828 9.711 1 53.09 214 VAL A N 1
ATOM 1732 C CA . VAL A 1 214 ? -32.094 14.109 10.281 1 53.09 214 VAL A CA 1
ATOM 1733 C C . VAL A 1 214 ? -33.062 13.672 9.172 1 53.09 214 VAL A C 1
ATOM 1735 O O . VAL A 1 214 ? -33.531 12.531 9.164 1 53.09 214 VAL A O 1
ATOM 1738 N N . VAL A 1 215 ? -33.406 14.484 8.305 1 51.62 215 VAL A N 1
ATOM 1739 C CA . VAL A 1 215 ? -34.312 14.133 7.238 1 51.62 215 VAL A CA 1
ATOM 1740 C C . VAL A 1 215 ? -33.719 13.039 6.363 1 51.62 215 VAL A C 1
ATOM 1742 O O . VAL A 1 215 ? -34.406 12.102 5.957 1 51.62 215 VAL A O 1
ATOM 1745 N N . THR A 1 216 ? -32.438 13.125 6.066 1 54.81 216 THR A N 1
ATOM 1746 C CA . THR A 1 216 ? -31.781 12.07 5.301 1 54.81 216 THR A CA 1
ATOM 1747 C C . THR A 1 216 ? -31.875 10.742 6.035 1 54.81 216 THR A C 1
ATOM 1749 O O . THR A 1 216 ? -32.156 9.703 5.43 1 54.81 216 THR A O 1
ATOM 1752 N N . VAL A 1 217 ? -31.656 10.852 7.32 1 56.06 217 VAL A N 1
ATOM 1753 C CA . VAL A 1 217 ? -31.781 9.641 8.133 1 56.06 217 VAL A CA 1
ATOM 1754 C C . VAL A 1 217 ? -33.219 9.156 8.109 1 56.06 217 VAL A C 1
ATOM 1756 O O . VAL A 1 217 ? -33.5 7.961 7.969 1 56.06 217 VAL A O 1
ATOM 1759 N N . LEU A 1 218 ? -34.062 10.102 8.391 1 51.28 218 LEU A N 1
ATOM 1760 C CA . LEU A 1 218 ? -35.469 9.719 8.414 1 51.28 218 LEU A CA 1
ATOM 1761 C C . LEU A 1 218 ? -35.906 9.188 7.055 1 51.28 218 LEU A C 1
ATOM 1763 O O . LEU A 1 218 ? -36.656 8.203 6.977 1 51.28 218 LEU A O 1
ATOM 1767 N N . MET A 1 219 ? -35.625 9.906 6.074 1 50.75 219 MET A N 1
ATOM 1768 C CA . MET A 1 219 ? -36.031 9.461 4.742 1 50.75 219 MET A CA 1
ATOM 1769 C C . MET A 1 219 ? -35.406 8.109 4.402 1 50.75 219 MET A C 1
ATOM 1771 O O . MET A 1 219 ? -36.031 7.27 3.768 1 50.75 219 MET A O 1
ATOM 1775 N N . LEU A 1 220 ? -34.188 7.867 4.777 1 54.62 220 LEU A N 1
ATOM 1776 C CA . LEU A 1 220 ? -33.562 6.562 4.676 1 54.62 220 LEU A CA 1
ATOM 1777 C C . LEU A 1 220 ? -34.344 5.508 5.453 1 54.62 220 LEU A C 1
ATOM 1779 O O . LEU A 1 220 ? -34.5 4.379 4.988 1 54.62 220 LEU A O 1
ATOM 1783 N N . LEU A 1 221 ? -34.844 6.016 6.559 1 54.09 221 LEU A N 1
ATOM 1784 C CA . LEU A 1 221 ? -35.594 5.09 7.398 1 54.09 221 LEU A CA 1
ATOM 1785 C C . LEU A 1 221 ? -36.938 4.711 6.742 1 54.09 221 LEU A C 1
ATOM 1787 O O . LEU A 1 221 ? -37.375 3.574 6.875 1 54.09 221 LEU A O 1
ATOM 1791 N N . THR A 1 222 ? -37.656 5.68 6.281 1 52.06 222 THR A N 1
ATOM 1792 C CA . THR A 1 222 ? -38.969 5.344 5.75 1 52.06 222 THR A CA 1
ATOM 1793 C C . THR A 1 222 ? -38.844 4.527 4.469 1 52.06 222 THR A C 1
ATOM 1795 O O . THR A 1 222 ? -39.75 3.756 4.125 1 52.06 222 THR A O 1
ATOM 1798 N N . GLN A 1 223 ? -37.875 4.738 3.65 1 56.59 223 GLN A N 1
ATOM 1799 C CA . GLN A 1 223 ? -37.781 4.07 2.357 1 56.59 223 GLN A CA 1
ATOM 1800 C C . GLN A 1 223 ? -36.844 2.881 2.42 1 56.59 223 GLN A C 1
ATOM 1802 O O . GLN A 1 223 ? -36.5 2.307 1.388 1 56.59 223 GLN A O 1
ATOM 1807 N N . LEU A 1 224 ? -36.594 2.568 3.523 1 61.84 224 LEU A N 1
ATOM 1808 C CA . LEU A 1 224 ? -35.656 1.466 3.689 1 61.84 224 LEU A CA 1
ATOM 1809 C C . LEU A 1 224 ? -36.344 0.122 3.508 1 61.84 224 LEU A C 1
ATOM 1811 O O . LEU A 1 224 ? -37.438 -0.105 4.066 1 61.84 224 LEU A O 1
ATOM 1815 N N . SER A 1 225 ? -36.125 -0.538 2.377 1 69 225 SER A N 1
ATOM 1816 C CA . SER A 1 225 ? -36.469 -1.952 2.312 1 69 225 SER A CA 1
ATOM 1817 C C . SER A 1 225 ? -35.656 -2.766 3.328 1 69 225 SER A C 1
ATOM 1819 O O . SER A 1 225 ? -34.438 -2.76 3.307 1 69 225 SER A O 1
ATOM 1821 N N . TRP A 1 226 ? -36.469 -3.238 4.289 1 71.75 226 TRP A N 1
ATOM 1822 C CA . TRP A 1 226 ? -35.844 -4.047 5.336 1 71.75 226 TRP A CA 1
ATOM 1823 C C . TRP A 1 226 ? -35.688 -5.496 4.891 1 71.75 226 TRP A C 1
ATOM 1825 O O . TRP A 1 226 ? -36.625 -6.07 4.316 1 71.75 226 TRP A O 1
ATOM 1835 N N . PRO A 1 227 ? -34.594 -6.035 5.066 1 78.81 227 PRO A N 1
ATOM 1836 C CA . PRO A 1 227 ? -34.438 -7.457 4.746 1 78.81 227 PRO A CA 1
ATOM 1837 C C . PRO A 1 227 ? -35.281 -8.352 5.648 1 78.81 227 PRO A C 1
ATOM 1839 O O . PRO A 1 227 ? -35.438 -8.07 6.84 1 78.81 227 PRO A O 1
ATOM 1842 N N . GLN A 1 228 ? -36 -9.258 5.105 1 79.06 228 GLN A N 1
ATOM 1843 C CA . GLN A 1 228 ? -36.812 -10.234 5.832 1 79.06 228 GLN A CA 1
ATOM 1844 C C . GLN A 1 228 ? -36.438 -11.664 5.418 1 79.06 228 GLN A C 1
ATOM 1846 O O . GLN A 1 228 ? -36.25 -11.938 4.238 1 79.06 228 GLN A O 1
ATOM 1851 N N . GLN A 1 229 ? -36.219 -12.445 6.441 1 79 229 GLN A N 1
ATOM 1852 C CA . GLN A 1 229 ? -35.969 -13.852 6.152 1 79 229 GLN A CA 1
ATOM 1853 C C . GLN A 1 229 ? -37.25 -14.594 5.871 1 79 229 GLN A C 1
ATOM 1855 O O . GLN A 1 229 ? -38.125 -14.711 6.75 1 79 229 GLN A O 1
ATOM 1860 N N . LEU A 1 230 ? -37.5 -15.062 4.688 1 78 230 LEU A N 1
ATOM 1861 C CA . LEU A 1 230 ? -38.719 -15.758 4.312 1 78 230 LEU A CA 1
ATOM 1862 C C . LEU A 1 230 ? -38.625 -17.25 4.648 1 78 230 LEU A C 1
ATOM 1864 O O . LEU A 1 230 ? -39.562 -17.812 5.203 1 78 230 LEU A O 1
ATOM 1868 N N . GLN A 1 231 ? -37.5 -17.844 4.25 1 78.69 231 GLN A N 1
ATOM 1869 C CA . GLN A 1 231 ? -37.125 -19.219 4.539 1 78.69 231 GLN A CA 1
ATOM 1870 C C . GLN A 1 231 ? -35.656 -19.344 4.93 1 78.69 231 GLN A C 1
ATOM 1872 O O . GLN A 1 231 ? -34.875 -18.422 4.691 1 78.69 231 GLN A O 1
ATOM 1877 N N . PRO A 1 232 ? -35.531 -20.391 5.715 1 76.81 232 PRO A N 1
ATOM 1878 C CA . PRO A 1 232 ? -34.125 -20.562 6.039 1 76.81 232 PRO A CA 1
ATOM 1879 C C . PRO A 1 232 ? -33.219 -20.484 4.812 1 76.81 232 PRO A C 1
ATOM 1881 O O . PRO A 1 232 ? -33.406 -21.25 3.855 1 76.81 232 PRO A O 1
ATOM 1884 N N . GLY A 1 233 ? -32.406 -19.578 4.797 1 79.19 233 GLY A N 1
ATOM 1885 C CA . GLY A 1 233 ? -31.453 -19.438 3.715 1 79.19 233 GLY A CA 1
ATOM 1886 C C . GLY A 1 233 ? -31.875 -18.422 2.67 1 79.19 233 GLY A C 1
ATOM 1887 O O . GLY A 1 233 ? -31.125 -18.125 1.745 1 79.19 233 GLY A O 1
ATOM 1888 N N . GLN A 1 234 ? -33.094 -17.953 2.814 1 82.25 234 GLN A N 1
ATOM 1889 C CA . GLN A 1 234 ? -33.562 -17.016 1.804 1 82.25 234 GLN A CA 1
ATOM 1890 C C . GLN A 1 234 ? -33.938 -15.672 2.426 1 82.25 234 GLN A C 1
ATOM 1892 O O . GLN A 1 234 ? -35 -15.547 3.074 1 82.25 234 GLN A O 1
ATOM 1897 N N . ILE A 1 235 ? -33.156 -14.781 2.293 1 82.19 235 ILE A N 1
ATOM 1898 C CA . ILE A 1 235 ? -33.406 -13.43 2.775 1 82.19 235 ILE A CA 1
ATOM 1899 C C . ILE A 1 235 ? -33.719 -12.508 1.599 1 82.19 235 ILE A C 1
ATOM 1901 O O . ILE A 1 235 ? -33 -12.508 0.592 1 82.19 235 ILE A O 1
ATOM 1905 N N . ARG A 1 236 ? -34.812 -11.953 1.705 1 79.31 236 ARG A N 1
ATOM 1906 C CA . ARG A 1 236 ? -35.25 -11.039 0.646 1 79.31 236 ARG A CA 1
ATOM 1907 C C . ARG A 1 236 ? -35.344 -9.609 1.161 1 79.31 236 ARG A C 1
ATOM 1909 O O . ARG A 1 236 ? -35.625 -9.383 2.34 1 79.31 236 ARG A O 1
ATOM 1916 N N . GLY A 1 237 ? -34.969 -8.68 0.252 1 76.69 237 GLY A N 1
ATOM 1917 C CA . GLY A 1 237 ? -35.094 -7.281 0.614 1 76.69 237 GLY A CA 1
ATOM 1918 C C . GLY A 1 237 ? -33.812 -6.672 1.117 1 76.69 237 GLY A C 1
ATOM 1919 O O . GLY A 1 237 ? -32.844 -7.387 1.382 1 76.69 237 GLY A O 1
ATOM 1920 N N . GLY A 1 238 ? -33.812 -5.379 1.032 1 78.69 238 GLY A N 1
ATOM 1921 C CA . GLY A 1 238 ? -32.656 -4.648 1.533 1 78.69 238 GLY A CA 1
ATOM 1922 C C . GLY A 1 238 ? -31.453 -4.711 0.601 1 78.69 238 GLY A C 1
ATOM 1923 O O . GLY A 1 238 ? -31.609 -4.984 -0.592 1 78.69 238 GLY A O 1
ATOM 1924 N N . LEU A 1 239 ? -30.406 -4.301 1.128 1 82.44 239 LEU A N 1
ATOM 1925 C CA . LEU A 1 239 ? -29.156 -4.32 0.382 1 82.44 239 LEU A CA 1
ATOM 1926 C C . LEU A 1 239 ? -28.297 -5.504 0.807 1 82.44 239 LEU A C 1
ATOM 1928 O O . LEU A 1 239 ? -28.062 -5.715 2 1 82.44 239 LEU A O 1
ATOM 1932 N N . ARG A 1 240 ? -28.047 -6.324 -0.127 1 86.75 240 ARG A N 1
ATOM 1933 C CA . ARG A 1 240 ? -27.141 -7.441 0.152 1 86.75 240 ARG A CA 1
ATOM 1934 C C . ARG A 1 240 ? -25.703 -7.082 -0.19 1 86.75 240 ARG A C 1
ATOM 1936 O O . ARG A 1 240 ? -25.391 -6.73 -1.332 1 86.75 240 ARG A O 1
ATOM 1943 N N . LEU A 1 241 ? -24.859 -7.141 0.739 1 91.25 241 LEU A N 1
ATOM 1944 C CA . LEU A 1 241 ? -23.422 -6.965 0.537 1 91.25 241 LEU A CA 1
ATOM 1945 C C . LEU A 1 241 ? -22.703 -8.312 0.569 1 91.25 241 LEU A C 1
ATOM 1947 O O . LEU A 1 241 ? -22.844 -9.078 1.524 1 91.25 241 LEU A O 1
ATOM 1951 N N . SER A 1 242 ? -21.984 -8.562 -0.522 1 94.19 242 SER A N 1
ATOM 1952 C CA . SER A 1 242 ? -21.203 -9.797 -0.53 1 94.19 242 SER A CA 1
ATOM 1953 C C . SER A 1 242 ? -20.125 -9.773 0.54 1 94.19 242 SER A C 1
ATOM 1955 O O . SER A 1 242 ? -19.719 -8.703 1.005 1 94.19 242 SER A O 1
ATOM 1957 N N . LEU A 1 243 ? -19.719 -10.945 0.957 1 94.38 243 LEU A N 1
ATOM 1958 C CA . LEU A 1 243 ? -18.625 -11.039 1.933 1 94.38 243 LEU A CA 1
ATOM 1959 C C . LEU A 1 243 ? -17.344 -10.461 1.367 1 94.38 243 LEU A C 1
ATOM 1961 O O . LEU A 1 243 ? -16.547 -9.852 2.096 1 94.38 243 LEU A O 1
ATOM 1965 N N . GLU A 1 244 ? -17.109 -10.688 0.045 1 96.06 244 GLU A N 1
ATOM 1966 C CA . GLU A 1 244 ? -15.93 -10.172 -0.636 1 96.06 244 GLU A CA 1
ATOM 1967 C C . GLU A 1 244 ? -15.914 -8.641 -0.617 1 96.06 244 GLU A C 1
ATOM 1969 O O . GLU A 1 244 ? -14.891 -8.031 -0.288 1 96.06 244 GLU A O 1
ATOM 1974 N N . PHE A 1 245 ? -17.047 -8.062 -0.921 1 96.5 245 PHE A N 1
ATOM 1975 C CA . PHE A 1 245 ? -17.188 -6.605 -0.89 1 96.5 245 PHE A CA 1
ATOM 1976 C C . PHE A 1 245 ? -16.969 -6.074 0.521 1 96.5 245 PHE A C 1
ATOM 1978 O O . PHE A 1 245 ? -16.234 -5.105 0.717 1 96.5 245 PHE A O 1
ATOM 1985 N N . THR A 1 246 ? -17.578 -6.699 1.449 1 95.75 246 THR A N 1
ATOM 1986 C CA . THR A 1 246 ? -17.531 -6.25 2.836 1 95.75 246 THR A CA 1
ATOM 1987 C C . THR A 1 246 ? -16.125 -6.344 3.398 1 95.75 246 THR A C 1
ATOM 1989 O O . THR A 1 246 ? -15.648 -5.422 4.066 1 95.75 246 THR A O 1
ATOM 1992 N N . ALA A 1 247 ? -15.461 -7.438 3.145 1 96.12 247 ALA A N 1
ATOM 1993 C CA . ALA A 1 247 ? -14.086 -7.617 3.619 1 96.12 247 ALA A CA 1
ATOM 1994 C C . ALA A 1 247 ? -13.164 -6.551 3.037 1 96.12 247 ALA A C 1
ATOM 1996 O O . ALA A 1 247 ? -12.344 -5.973 3.754 1 96.12 247 ALA A O 1
ATOM 1997 N N . LEU A 1 248 ? -13.312 -6.348 1.731 1 97.81 248 LEU A N 1
ATOM 1998 C CA . LEU A 1 248 ? -12.508 -5.34 1.055 1 97.81 248 LEU A CA 1
ATOM 1999 C C . LEU A 1 248 ? -12.766 -3.953 1.631 1 97.81 248 LEU A C 1
ATOM 2001 O O . LEU A 1 248 ? -11.828 -3.223 1.957 1 97.81 248 LEU A O 1
ATOM 2005 N N . LEU A 1 249 ? -14 -3.627 1.784 1 97.38 249 LEU A N 1
ATOM 2006 C CA . LEU A 1 249 ? -14.391 -2.303 2.25 1 97.38 249 LEU A CA 1
ATOM 2007 C C . LEU A 1 249 ? -13.953 -2.078 3.691 1 97.38 249 LEU A C 1
ATOM 2009 O O . LEU A 1 249 ? -13.336 -1.056 4.004 1 97.38 249 LEU A O 1
ATOM 2013 N N . LEU A 1 250 ? -14.242 -3.008 4.543 1 96.56 250 LEU A N 1
ATOM 2014 C CA . LEU A 1 250 ? -13.891 -2.865 5.949 1 96.56 250 LEU A CA 1
ATOM 2015 C C . LEU A 1 250 ? -12.383 -2.764 6.125 1 96.56 250 LEU A C 1
ATOM 2017 O O . LEU A 1 250 ? -11.898 -1.94 6.902 1 96.56 250 LEU A O 1
ATOM 2021 N N . GLY A 1 251 ? -11.703 -3.631 5.414 1 97.69 251 GLY A N 1
ATOM 2022 C CA . GLY A 1 251 ? -10.258 -3.602 5.496 1 97.69 251 GLY A CA 1
ATOM 2023 C C . GLY A 1 251 ? -9.656 -2.287 5.031 1 97.69 251 GLY A C 1
ATOM 2024 O O . GLY A 1 251 ? -8.812 -1.705 5.719 1 97.69 251 GLY A O 1
ATOM 2025 N N . LEU A 1 252 ? -10.07 -1.832 3.887 1 98.5 252 LEU A N 1
ATOM 2026 C CA . LEU A 1 252 ? -9.57 -0.582 3.326 1 98.5 252 LEU A CA 1
ATOM 2027 C C . LEU A 1 252 ? -9.922 0.597 4.227 1 98.5 252 LEU A C 1
ATOM 2029 O O . LEU A 1 252 ? -9.094 1.478 4.457 1 98.5 252 LEU A O 1
ATOM 2033 N N . VAL A 1 253 ? -11.141 0.62 4.723 1 98.19 253 VAL A N 1
ATOM 2034 C CA . VAL A 1 253 ? -11.633 1.724 5.539 1 98.19 253 VAL A CA 1
ATOM 2035 C C . VAL A 1 253 ? -10.883 1.756 6.871 1 98.19 253 VAL A C 1
ATOM 2037 O O . VAL A 1 253 ? -10.422 2.814 7.305 1 98.19 253 VAL A O 1
ATOM 2040 N N . ALA A 1 254 ? -10.773 0.62 7.5 1 97.12 254 ALA A N 1
ATOM 2041 C CA . ALA A 1 254 ? -10.047 0.553 8.773 1 97.12 254 ALA A CA 1
ATOM 2042 C C . ALA A 1 254 ? -8.586 0.951 8.594 1 97.12 254 ALA A C 1
ATOM 2044 O O . ALA A 1 254 ? -8.039 1.69 9.406 1 97.12 254 ALA A O 1
ATOM 2045 N N . TYR A 1 255 ? -8 0.477 7.551 1 97.94 255 TYR A N 1
ATOM 2046 C CA . TYR A 1 255 ? -6.586 0.736 7.297 1 97.94 255 TYR A CA 1
ATOM 2047 C C . TYR A 1 255 ? -6.34 2.219 7.043 1 97.94 255 TYR A C 1
ATOM 2049 O O . TYR A 1 255 ? -5.555 2.855 7.746 1 97.94 255 TYR A O 1
ATOM 2057 N N . THR A 1 256 ? -7 2.729 6.016 1 98.31 256 THR A N 1
ATOM 2058 C CA . THR A 1 256 ? -6.812 4.129 5.66 1 98.31 256 THR A CA 1
ATOM 2059 C C . THR A 1 256 ? -7.316 5.043 6.777 1 98.31 256 THR A C 1
ATOM 2061 O O . THR A 1 256 ? -6.754 6.117 7.008 1 98.31 256 THR A O 1
ATOM 2064 N N . GLY A 1 257 ? -8.367 4.605 7.477 1 98.12 257 GLY A N 1
ATOM 2065 C CA . GLY A 1 257 ? -8.883 5.371 8.602 1 98.12 257 GLY A CA 1
ATOM 2066 C C . GLY A 1 257 ? -7.84 5.633 9.672 1 98.12 257 GLY A C 1
ATOM 2067 O O . GLY A 1 257 ? -7.812 6.711 10.273 1 98.12 257 GLY A O 1
ATOM 2068 N N . ALA A 1 258 ? -7.027 4.691 9.914 1 97 258 ALA A N 1
ATOM 2069 C CA . ALA A 1 258 ? -5.977 4.844 10.914 1 97 258 ALA A CA 1
ATOM 2070 C C . ALA A 1 258 ? -4.984 5.926 10.508 1 97 258 ALA A C 1
ATOM 2072 O O . ALA A 1 258 ? -4.504 6.688 11.344 1 97 258 ALA A O 1
ATOM 2073 N N . PHE A 1 259 ? -4.691 5.961 9.273 1 96.75 259 PHE A N 1
ATOM 2074 C CA . PHE A 1 259 ? -3.785 6.996 8.781 1 96.75 259 PHE A CA 1
ATOM 2075 C C . PHE A 1 259 ? -4.445 8.367 8.844 1 96.75 259 PHE A C 1
ATOM 2077 O O . PHE A 1 259 ? -3.801 9.359 9.195 1 96.75 259 PHE A O 1
ATOM 2084 N N . ILE A 1 260 ? -5.676 8.406 8.539 1 97.12 260 ILE A N 1
ATOM 2085 C CA . ILE A 1 260 ? -6.41 9.672 8.594 1 97.12 260 ILE A CA 1
ATOM 2086 C C . ILE A 1 260 ? -6.512 10.141 10.039 1 97.12 260 ILE A C 1
ATOM 2088 O O . ILE A 1 260 ? -6.43 11.336 10.32 1 97.12 260 ILE A O 1
ATOM 2092 N N . THR A 1 261 ? -6.707 9.188 10.953 1 96.81 261 THR A N 1
ATOM 2093 C CA . THR A 1 261 ? -6.727 9.516 12.375 1 96.81 261 THR A CA 1
ATOM 2094 C C . THR A 1 261 ? -5.473 10.297 12.766 1 96.81 261 THR A C 1
ATOM 2096 O O . THR A 1 261 ? -5.562 11.336 13.43 1 96.81 261 THR A O 1
ATOM 2099 N N . GLU A 1 262 ? -4.391 9.883 12.328 1 93.94 262 GLU A N 1
ATOM 2100 C CA . GLU A 1 262 ? -3.121 10.531 12.648 1 93.94 262 GLU A CA 1
ATOM 2101 C C . GLU A 1 262 ? -2.994 11.883 11.961 1 93.94 262 GLU A C 1
ATOM 2103 O O . GLU A 1 262 ? -2.402 12.812 12.508 1 93.94 262 GLU A O 1
ATOM 2108 N N . ILE A 1 263 ? -3.5 11.938 10.797 1 94.31 263 ILE A N 1
ATOM 2109 C CA . ILE A 1 263 ? -3.475 13.195 10.055 1 94.31 263 ILE A CA 1
ATOM 2110 C C . ILE A 1 263 ? -4.32 14.242 10.781 1 94.31 263 ILE A C 1
ATOM 2112 O O . ILE A 1 263 ? -3.906 15.398 10.914 1 94.31 263 ILE A O 1
ATOM 2116 N N . ILE A 1 264 ? -5.434 13.789 11.242 1 93 264 ILE A N 1
ATOM 2117 C CA . ILE A 1 264 ? -6.316 14.68 11.984 1 93 264 ILE A CA 1
ATOM 2118 C C . ILE A 1 264 ? -5.641 15.117 13.289 1 93 264 ILE A C 1
ATOM 2120 O O . ILE A 1 264 ? -5.629 16.312 13.617 1 93 264 ILE A O 1
ATOM 2124 N N . ARG A 1 265 ? -5.125 14.195 13.977 1 92.5 265 ARG A N 1
ATOM 2125 C CA . ARG A 1 265 ? -4.422 14.508 15.211 1 92.5 265 ARG A CA 1
ATOM 2126 C C . ARG A 1 265 ? -3.262 15.461 14.961 1 92.5 265 ARG A C 1
ATOM 2128 O O . ARG A 1 265 ? -3.113 16.469 15.664 1 92.5 265 ARG A O 1
ATOM 2135 N N . GLY A 1 266 ? -2.502 15.164 13.992 1 90.12 266 GLY A N 1
ATOM 2136 C CA . GLY A 1 266 ? -1.391 16.031 13.641 1 90.12 266 GLY A CA 1
ATOM 2137 C C . GLY A 1 266 ? -1.829 17.422 13.219 1 90.12 266 GLY A C 1
ATOM 2138 O O . GLY A 1 266 ? -1.18 18.422 13.555 1 90.12 266 GLY A O 1
ATOM 2139 N N . GLY A 1 267 ? -2.875 17.484 12.484 1 90.5 267 GLY A N 1
ATOM 2140 C CA . GLY A 1 267 ? -3.426 18.766 12.078 1 90.5 267 GLY A CA 1
ATOM 2141 C C . GLY A 1 267 ? -3.869 19.625 13.258 1 90.5 267 GLY A C 1
ATOM 2142 O O . GLY A 1 267 ? -3.574 20.812 13.305 1 90.5 267 GLY A O 1
ATOM 2143 N N . ILE A 1 268 ? -4.457 19.047 14.195 1 89.19 268 ILE A N 1
ATOM 2144 C CA . ILE A 1 268 ? -4.941 19.766 15.375 1 89.19 268 ILE A CA 1
ATOM 2145 C C . ILE A 1 268 ? -3.754 20.219 16.219 1 89.19 268 ILE A C 1
ATOM 2147 O O . ILE A 1 268 ? -3.732 21.359 16.703 1 89.19 268 ILE A O 1
ATOM 2151 N N . LEU A 1 269 ? -2.824 19.391 16.312 1 89.69 269 LEU A N 1
ATOM 2152 C CA . LEU A 1 269 ? -1.649 19.703 17.109 1 89.69 269 LEU A CA 1
ATOM 2153 C C . LEU A 1 269 ? -0.783 20.75 16.438 1 89.69 269 LEU A C 1
ATOM 2155 O O . LEU A 1 269 ? 0.061 21.375 17.078 1 89.69 269 LEU A O 1
ATOM 2159 N N . SER A 1 270 ? -0.93 20.844 15.156 1 88 270 SER A N 1
ATOM 2160 C CA . SER A 1 270 ? -0.134 21.812 14.43 1 88 270 SER A CA 1
ATOM 2161 C C . SER A 1 270 ? -0.565 23.25 14.766 1 88 270 SER A C 1
ATOM 2163 O O . SER A 1 270 ? 0.176 24.203 14.516 1 88 270 SER A O 1
ATOM 2165 N N . VAL A 1 271 ? -1.723 23.438 15.359 1 90.25 271 VAL A N 1
ATOM 2166 C CA . VAL A 1 271 ? -2.215 24.75 15.766 1 90.25 271 VAL A CA 1
ATOM 2167 C C . VAL A 1 271 ? -1.537 25.188 17.062 1 90.25 271 VAL A C 1
ATOM 2169 O O . VAL A 1 271 ? -1.545 24.438 18.047 1 90.25 271 VAL A O 1
ATOM 2172 N N . PRO A 1 272 ? -1.008 26.359 17.062 1 91.12 272 PRO A N 1
ATOM 2173 C CA . PRO A 1 272 ? -0.261 26.797 18.234 1 91.12 272 PRO A CA 1
ATOM 2174 C C . PRO A 1 272 ? -1.111 26.812 19.5 1 91.12 272 PRO A C 1
ATOM 2176 O O . PRO A 1 272 ? -2.295 27.156 19.453 1 91.12 272 PRO A O 1
ATOM 2179 N N . ALA A 1 273 ? -0.451 26.578 20.562 1 89.56 273 ALA A N 1
ATOM 2180 C CA . ALA A 1 273 ? -1.112 26.531 21.875 1 89.56 273 ALA A CA 1
ATOM 2181 C C . ALA A 1 273 ? -1.705 27.875 22.25 1 89.56 273 ALA A C 1
ATOM 2183 O O . ALA A 1 273 ? -2.701 27.953 22.969 1 89.56 273 ALA A O 1
ATOM 2184 N N . GLY A 1 274 ? -1.066 28.875 21.734 1 90.38 274 GLY A N 1
ATOM 2185 C CA . GLY A 1 274 ? -1.554 30.219 22 1 90.38 274 GLY A CA 1
ATOM 2186 C C . GLY A 1 274 ? -2.998 30.422 21.594 1 90.38 274 GLY A C 1
ATOM 2187 O O . GLY A 1 274 ? -3.738 31.156 22.234 1 90.38 274 GLY A O 1
ATOM 2188 N N . GLN A 1 275 ? -3.393 29.75 20.531 1 91.31 275 GLN A N 1
ATOM 2189 C CA . GLN A 1 275 ? -4.77 29.844 20.062 1 91.31 275 GLN A CA 1
ATOM 2190 C C . GLN A 1 275 ? -5.742 29.25 21.078 1 91.31 275 GLN A C 1
ATOM 2192 O O . GLN A 1 275 ? -6.836 29.781 21.297 1 91.31 275 GLN A O 1
ATOM 2197 N N . TRP A 1 276 ? -5.328 28.172 21.688 1 90.56 276 TRP A N 1
ATOM 2198 C CA . TRP A 1 276 ? -6.152 27.547 22.719 1 90.56 276 TRP A CA 1
ATOM 2199 C C . TRP A 1 276 ? -6.258 28.422 23.953 1 90.56 276 TRP A C 1
ATOM 2201 O O . TRP A 1 276 ? -7.34 28.578 24.531 1 90.56 276 TRP A O 1
ATOM 2211 N N . GLU A 1 277 ? -5.141 29.047 24.297 1 91.81 277 GLU A N 1
ATOM 2212 C CA . GLU A 1 277 ? -5.078 29.906 25.469 1 91.81 277 GLU A CA 1
ATOM 2213 C C . GLU A 1 277 ? -5.887 31.188 25.25 1 91.81 277 GLU A C 1
ATOM 2215 O O . GLU A 1 277 ? -6.594 31.641 26.156 1 91.81 277 GLU A O 1
ATOM 2220 N N . ALA A 1 278 ? -5.68 31.719 24.125 1 93.81 278 ALA A N 1
ATOM 2221 C CA . ALA A 1 278 ? -6.426 32.938 23.797 1 93.81 278 ALA A CA 1
ATOM 2222 C C . ALA A 1 278 ? -7.93 32.656 23.828 1 93.81 278 ALA A C 1
ATOM 2224 O O . ALA A 1 278 ? -8.703 33.5 24.297 1 93.81 278 ALA A O 1
ATOM 2225 N N . ALA A 1 279 ? -8.359 31.578 23.297 1 92.5 279 ALA A N 1
ATOM 2226 C CA . ALA A 1 279 ? -9.773 31.219 23.281 1 92.5 279 ALA A CA 1
ATOM 2227 C C . ALA A 1 279 ? -10.297 31.016 24.703 1 92.5 279 ALA A C 1
ATOM 2229 O O . ALA A 1 279 ? -11.414 31.422 25.031 1 92.5 279 ALA A O 1
ATOM 2230 N N . ALA A 1 280 ? -9.484 30.453 25.516 1 91 280 ALA A N 1
ATOM 2231 C CA . ALA A 1 280 ? -9.859 30.25 26.922 1 91 280 ALA A CA 1
ATOM 2232 C C . ALA A 1 280 ? -9.992 31.594 27.641 1 91 280 ALA A C 1
ATOM 2234 O O . ALA A 1 280 ? -10.875 31.75 28.484 1 91 280 ALA A O 1
ATOM 2235 N N . ALA A 1 281 ? -9.133 32.438 27.312 1 94.25 281 ALA A N 1
ATOM 2236 C CA . ALA A 1 281 ? -9.172 33.781 27.906 1 94.25 281 ALA A CA 1
ATOM 2237 C C . ALA A 1 281 ? -10.445 34.5 27.531 1 94.25 281 ALA A C 1
ATOM 2239 O O . ALA A 1 281 ? -10.945 35.344 28.297 1 94.25 281 ALA A O 1
ATOM 2240 N N . LEU A 1 282 ? -10.969 34.25 26.375 1 93.75 282 LEU A N 1
ATOM 2241 C CA . LEU A 1 282 ? -12.188 34.875 25.875 1 93.75 282 LEU A CA 1
ATOM 2242 C C . LEU A 1 282 ? -13.422 34.156 26.391 1 93.75 282 LEU A C 1
ATOM 2244 O O . LEU A 1 282 ? -14.555 34.531 26.109 1 93.75 282 LEU A O 1
ATOM 2248 N N . GLY A 1 283 ? -13.227 33 27.156 1 92.31 283 GLY A N 1
ATOM 2249 C CA . GLY A 1 283 ? -14.32 32.281 27.797 1 92.31 283 GLY A CA 1
ATOM 2250 C C . GLY A 1 283 ? -14.922 31.219 26.922 1 92.31 283 GLY A C 1
ATOM 2251 O O . GLY A 1 283 ? -16.016 30.719 27.203 1 92.31 283 GLY A O 1
ATOM 2252 N N . LEU A 1 284 ? -14.266 30.891 25.859 1 90.5 284 LEU A N 1
ATOM 2253 C CA . LEU A 1 284 ? -14.766 29.844 24.984 1 90.5 284 LEU A CA 1
ATOM 2254 C C . LEU A 1 284 ? -14.523 28.469 25.594 1 90.5 284 LEU A C 1
ATOM 2256 O O . LEU A 1 284 ? -13.492 28.25 26.234 1 90.5 284 LEU A O 1
ATOM 2260 N N . THR A 1 285 ? -15.484 27.594 25.406 1 87.38 285 THR A N 1
ATOM 2261 C CA . THR A 1 285 ? -15.312 26.219 25.844 1 87.38 285 THR A CA 1
ATOM 2262 C C . THR A 1 285 ? -14.344 25.484 24.922 1 87.38 285 THR A C 1
ATOM 2264 O O . THR A 1 285 ? -14.023 25.953 23.844 1 87.38 285 THR A O 1
ATOM 2267 N N . ARG A 1 286 ? -13.891 24.344 25.344 1 82.25 286 ARG A N 1
ATOM 2268 C CA . ARG A 1 286 ? -12.953 23.547 24.562 1 82.25 286 ARG A CA 1
ATOM 2269 C C . ARG A 1 286 ? -13.57 23.125 23.234 1 82.25 286 ARG A C 1
ATOM 2271 O O . ARG A 1 286 ? -12.883 23.109 22.203 1 82.25 286 ARG A O 1
ATOM 2278 N N . SER A 1 287 ? -14.797 22.781 23.344 1 80.19 287 SER A N 1
ATOM 2279 C CA . SER A 1 287 ? -15.492 22.375 22.125 1 80.19 287 SER A CA 1
ATOM 2280 C C . SER A 1 287 ? -15.656 23.531 21.156 1 80.19 287 SER A C 1
ATOM 2282 O O . SER A 1 287 ? -15.508 23.375 19.953 1 80.19 287 SER A O 1
ATOM 2284 N N . GLN A 1 288 ? -15.945 24.656 21.734 1 83.25 288 GLN A N 1
ATOM 2285 C CA . GLN A 1 288 ? -16.062 25.844 20.906 1 83.25 288 GLN A CA 1
ATOM 2286 C C . GLN A 1 288 ? -14.727 26.219 20.266 1 83.25 288 GLN A C 1
ATOM 2288 O O . GLN A 1 288 ? -14.672 26.547 19.078 1 83.25 288 GLN A O 1
ATOM 2293 N N . THR A 1 289 ? -13.719 26.125 21.094 1 88.44 289 THR A N 1
ATOM 2294 C CA . THR A 1 289 ? -12.383 26.438 20.609 1 88.44 289 THR A CA 1
ATOM 2295 C C . THR A 1 289 ? -11.977 25.484 19.5 1 88.44 289 THR A C 1
ATOM 2297 O O . THR A 1 289 ? -11.438 25.906 18.469 1 88.44 289 THR A O 1
ATOM 2300 N N . LEU A 1 290 ? -12.281 24.234 19.688 1 83.06 290 LEU A N 1
ATOM 2301 C CA . LEU A 1 290 ? -11.922 23.203 18.719 1 83.06 290 LEU A CA 1
ATOM 2302 C C . LEU A 1 290 ? -12.625 23.453 17.391 1 83.06 290 LEU A C 1
ATOM 2304 O O . LEU A 1 290 ? -11.977 23.5 16.344 1 83.06 290 LEU A O 1
ATOM 2308 N N . TRP A 1 291 ? -13.836 23.672 17.406 1 81.62 291 TRP A N 1
ATOM 2309 C CA . TRP A 1 291 ? -14.641 23.688 16.188 1 81.62 291 TRP A CA 1
ATOM 2310 C C . TRP A 1 291 ? -14.57 25.047 15.5 1 81.62 291 TRP A C 1
ATOM 2312 O O . TRP A 1 291 ? -14.641 25.125 14.273 1 81.62 291 TRP A O 1
ATOM 2322 N N . GLN A 1 292 ? -14.391 26.141 16.297 1 84.38 292 GLN A N 1
ATOM 2323 C CA . GLN A 1 292 ? -14.484 27.484 15.734 1 84.38 292 GLN A CA 1
ATOM 2324 C C . GLN A 1 292 ? -13.102 28.047 15.414 1 84.38 292 GLN A C 1
ATOM 2326 O O . GLN A 1 292 ? -12.961 28.891 14.531 1 84.38 292 GLN A O 1
ATOM 2331 N N . ILE A 1 293 ? -12.156 27.578 16.109 1 88.44 293 ILE A N 1
ATOM 2332 C CA . ILE A 1 293 ? -10.852 28.219 15.945 1 88.44 293 ILE A CA 1
ATOM 2333 C C . ILE A 1 293 ? -9.836 27.203 15.43 1 88.44 293 ILE A C 1
ATOM 2335 O O . ILE A 1 293 ? -9.203 27.422 14.398 1 88.44 293 ILE A O 1
ATOM 2339 N N . VAL A 1 294 ? -9.812 26.094 16.047 1 88.31 294 VAL A N 1
ATOM 2340 C CA . VAL A 1 294 ? -8.734 25.141 15.789 1 88.31 294 VAL A CA 1
ATOM 2341 C C . VAL A 1 294 ? -9.008 24.375 14.5 1 88.31 294 VAL A C 1
ATOM 2343 O O . VAL A 1 294 ? -8.133 24.297 13.625 1 88.31 294 VAL A O 1
ATOM 2346 N N . VAL A 1 295 ? -10.164 23.891 14.297 1 86.12 295 VAL A N 1
ATOM 2347 C CA . VAL A 1 295 ? -10.5 23 13.172 1 86.12 295 VAL A CA 1
ATOM 2348 C C . VAL A 1 295 ? -10.305 23.75 11.859 1 86.12 295 VAL A C 1
ATOM 2350 O O . VAL A 1 295 ? -9.664 23.25 10.938 1 86.12 295 VAL A O 1
ATOM 2353 N N . PRO A 1 296 ? -10.797 24.984 11.789 1 84.5 296 PRO A N 1
ATOM 2354 C CA . PRO A 1 296 ? -10.609 25.703 10.531 1 84.5 296 PRO A CA 1
ATOM 2355 C C . PRO A 1 296 ? -9.141 25.906 10.18 1 84.5 296 PRO A C 1
ATOM 2357 O O . PRO A 1 296 ? -8.766 25.859 9.008 1 84.5 296 PRO A O 1
ATOM 2360 N N . GLN A 1 297 ? -8.344 26.094 11.148 1 88.75 297 GLN A N 1
ATOM 2361 C CA . GLN A 1 297 ? -6.914 26.266 10.93 1 88.75 297 GLN A CA 1
ATOM 2362 C C . GLN A 1 297 ? -6.238 24.938 10.602 1 88.75 297 GLN A C 1
ATOM 2364 O O . GLN A 1 297 ? -5.367 24.875 9.734 1 88.75 297 GLN A O 1
ATOM 2369 N N . ALA A 1 298 ? -6.73 23.938 11.234 1 90.56 298 ALA A N 1
ATOM 2370 C CA . ALA A 1 298 ? -6.145 22.609 11.062 1 90.56 298 ALA A CA 1
ATOM 2371 C C . ALA A 1 298 ? -6.461 22.047 9.688 1 90.56 298 ALA A C 1
ATOM 2373 O O . ALA A 1 298 ? -5.68 21.266 9.133 1 90.56 298 ALA A O 1
ATOM 2374 N N . LEU A 1 299 ? -7.578 22.438 9.086 1 88.81 299 LEU A N 1
ATOM 2375 C CA . LEU A 1 299 ? -8.031 21.891 7.809 1 88.81 299 LEU A CA 1
ATOM 2376 C C . LEU A 1 299 ? -7.035 22.219 6.699 1 88.81 299 LEU A C 1
ATOM 2378 O O . LEU A 1 299 ? -6.871 21.453 5.754 1 88.81 299 LEU A O 1
ATOM 2382 N N . ARG A 1 300 ? -6.332 23.281 6.855 1 86.31 300 ARG A N 1
ATOM 2383 C CA . ARG A 1 300 ? -5.359 23.688 5.848 1 86.31 300 ARG A CA 1
ATOM 2384 C C . ARG A 1 300 ? -4.172 22.734 5.809 1 86.31 300 ARG A C 1
ATOM 2386 O O . ARG A 1 300 ? -3.559 22.547 4.758 1 86.31 300 ARG A O 1
ATOM 2393 N N . VAL A 1 301 ? -3.945 22.156 6.926 1 86.25 301 VAL A N 1
ATOM 2394 C CA . VAL A 1 301 ? -2.844 21.203 7.035 1 86.25 301 VAL A CA 1
ATOM 2395 C C . VAL A 1 301 ? -3.354 19.797 6.75 1 86.25 301 VAL A C 1
ATOM 2397 O O . VAL A 1 301 ? -2.645 18.984 6.152 1 86.25 301 VAL A O 1
ATOM 2400 N N . ILE A 1 302 ? -4.574 19.547 7.039 1 92 302 ILE A N 1
ATOM 2401 C CA . ILE A 1 302 ? -5.164 18.203 6.98 1 92 302 ILE A CA 1
ATOM 2402 C C . ILE A 1 302 ? -5.496 17.859 5.531 1 92 302 ILE A C 1
ATOM 2404 O O . ILE A 1 302 ? -5.215 16.75 5.078 1 92 302 ILE A O 1
ATOM 2408 N N . VAL A 1 303 ? -5.961 18.781 4.781 1 89.62 303 VAL A N 1
ATOM 2409 C CA . VAL A 1 303 ? -6.562 18.5 3.48 1 89.62 303 VAL A CA 1
ATOM 2410 C C . VAL A 1 303 ? -5.484 18.031 2.508 1 89.62 303 VAL A C 1
ATOM 2412 O O . VAL A 1 303 ? -5.668 17.016 1.818 1 89.62 303 VAL A O 1
ATOM 2415 N N . PRO A 1 304 ? -4.316 18.609 2.482 1 86.31 304 PRO A N 1
ATOM 2416 C CA . PRO A 1 304 ? -3.273 18.109 1.589 1 86.31 304 PRO A CA 1
ATOM 2417 C C . PRO A 1 304 ? -2.854 16.672 1.932 1 86.31 304 PRO A C 1
ATOM 2419 O O . PRO A 1 304 ? -2.59 15.875 1.033 1 86.31 304 PRO A O 1
ATOM 2422 N N . SER A 1 305 ? -2.799 16.375 3.141 1 91.56 305 SER A N 1
ATOM 2423 C CA . SER A 1 305 ? -2.428 15.031 3.582 1 91.56 305 SER A CA 1
ATOM 2424 C C . SER A 1 305 ? -3.529 14.023 3.27 1 91.56 305 SER A C 1
ATOM 2426 O O . SER A 1 305 ? -3.248 12.859 2.992 1 91.56 305 SER A O 1
ATOM 2428 N N . LEU A 1 306 ? -4.754 14.484 3.307 1 94.31 306 LEU A N 1
ATOM 2429 C CA . LEU A 1 306 ? -5.883 13.617 2.998 1 94.31 306 LEU A CA 1
ATOM 2430 C C . LEU A 1 306 ? -5.859 13.195 1.532 1 94.31 306 LEU A C 1
ATOM 2432 O O . LEU A 1 306 ? -6.262 12.078 1.197 1 94.31 306 LEU A O 1
ATOM 2436 N N . ASN A 1 307 ? -5.426 14.117 0.7 1 92.94 307 ASN A N 1
ATOM 2437 C CA . ASN A 1 307 ? -5.32 13.797 -0.719 1 92.94 307 ASN A CA 1
ATOM 2438 C C . ASN A 1 307 ? -4.48 12.547 -0.947 1 92.94 307 ASN A C 1
ATOM 2440 O O . ASN A 1 307 ? -4.891 11.641 -1.678 1 92.94 307 ASN A O 1
ATOM 2444 N N . SER A 1 308 ? -3.34 12.477 -0.297 1 91.94 308 SER A N 1
ATOM 2445 C CA . SER A 1 308 ? -2.463 11.32 -0.438 1 91.94 308 SER A CA 1
ATOM 2446 C C . SER A 1 308 ? -3.146 10.039 0.044 1 91.94 308 SER A C 1
ATOM 2448 O O . SER A 1 308 ? -2.971 8.977 -0.548 1 91.94 308 SER A O 1
ATOM 2450 N N . GLN A 1 309 ? -3.885 10.172 1.084 1 96.25 309 GLN A N 1
ATOM 2451 C CA . GLN A 1 309 ? -4.578 9.008 1.627 1 96.25 309 GLN A CA 1
ATOM 2452 C C . GLN A 1 309 ? -5.699 8.555 0.698 1 96.25 309 GLN A C 1
ATOM 2454 O O . GLN A 1 309 ? -5.926 7.355 0.528 1 96.25 309 GLN A O 1
ATOM 2459 N N . TYR A 1 310 ? -6.422 9.5 0.121 1 96.88 310 TYR A N 1
ATOM 2460 C CA . TYR A 1 310 ? -7.504 9.156 -0.792 1 96.88 310 TYR A CA 1
ATOM 2461 C C . TYR A 1 310 ? -6.969 8.492 -2.051 1 96.88 310 TYR A C 1
ATOM 2463 O O . TYR A 1 310 ? -7.527 7.492 -2.518 1 96.88 310 TYR A O 1
ATOM 2471 N N . VAL A 1 311 ? -5.922 9.031 -2.57 1 95.5 311 VAL A N 1
ATOM 2472 C CA . VAL A 1 311 ? -5.262 8.422 -3.721 1 95.5 311 VAL A CA 1
ATOM 2473 C C . VAL A 1 311 ? -4.75 7.031 -3.348 1 95.5 311 VAL A C 1
ATOM 2475 O O . VAL A 1 311 ? -4.895 6.082 -4.121 1 95.5 311 VAL A O 1
ATOM 2478 N N . GLY A 1 312 ? -4.137 6.949 -2.191 1 97.06 312 GLY A N 1
ATOM 2479 C CA . GLY A 1 312 ? -3.682 5.66 -1.692 1 97.06 312 GLY A CA 1
ATOM 2480 C C . GLY A 1 312 ? -4.801 4.641 -1.565 1 97.06 312 GLY A C 1
ATOM 2481 O O . GLY A 1 312 ? -4.613 3.465 -1.888 1 97.06 312 GLY A O 1
ATOM 2482 N N . PHE A 1 313 ? -5.926 5.066 -1.106 1 98.06 313 PHE A N 1
ATOM 2483 C CA . PHE A 1 313 ? -7.09 4.195 -0.975 1 98.06 313 PHE A CA 1
ATOM 2484 C C . PHE A 1 313 ? -7.484 3.609 -2.324 1 98.06 313 PHE A C 1
ATOM 2486 O O . PHE A 1 313 ? -7.734 2.408 -2.436 1 98.06 313 PHE A O 1
ATOM 2493 N N . ALA A 1 314 ? -7.578 4.469 -3.293 1 97.19 314 ALA A N 1
ATOM 2494 C CA . ALA A 1 314 ? -7.945 4.031 -4.637 1 97.19 314 ALA A CA 1
ATOM 2495 C C . ALA A 1 314 ? -6.953 2.998 -5.168 1 97.19 314 ALA A C 1
ATOM 2497 O O . ALA A 1 314 ? -7.355 1.973 -5.723 1 97.19 314 ALA A O 1
ATOM 2498 N N . LYS A 1 315 ? -5.738 3.232 -5.004 1 96.75 315 LYS A N 1
ATOM 2499 C CA . LYS A 1 315 ? -4.715 2.299 -5.469 1 96.75 315 LYS A CA 1
ATOM 2500 C C . LYS A 1 315 ? -4.789 0.981 -4.699 1 96.75 315 LYS A C 1
ATOM 2502 O O . LYS A 1 315 ? -4.676 -0.094 -5.293 1 96.75 315 LYS A O 1
ATOM 2507 N N . ASN A 1 316 ? -5.027 1.076 -3.418 1 97.56 316 ASN A N 1
ATOM 2508 C CA . ASN A 1 316 ? -5.086 -0.11 -2.57 1 97.56 316 ASN A CA 1
ATOM 2509 C C . ASN A 1 316 ? -6.332 -0.942 -2.854 1 97.56 316 ASN A C 1
ATOM 2511 O O . ASN A 1 316 ? -6.375 -2.131 -2.529 1 97.56 316 ASN A O 1
ATOM 2515 N N . SER A 1 317 ? -7.328 -0.296 -3.463 1 97.5 317 SER A N 1
ATOM 2516 C CA . SER A 1 317 ? -8.531 -1.05 -3.811 1 97.5 317 SER A CA 1
ATOM 2517 C C . SER A 1 317 ? -8.211 -2.168 -4.801 1 97.5 317 SER A C 1
ATOM 2519 O O . SER A 1 317 ? -8.961 -3.139 -4.906 1 97.5 317 SER A O 1
ATOM 2521 N N . SER A 1 318 ? -7.125 -2.111 -5.449 1 96.44 318 SER A N 1
ATOM 2522 C CA . SER A 1 318 ? -6.719 -3.135 -6.406 1 96.44 318 SER A CA 1
ATOM 2523 C C . SER A 1 318 ? -6.391 -4.449 -5.703 1 96.44 318 SER A C 1
ATOM 2525 O O . SER A 1 318 ? -6.281 -5.492 -6.344 1 96.44 318 SER A O 1
ATOM 2527 N N . LEU A 1 319 ? -6.246 -4.441 -4.414 1 96.75 319 LEU A N 1
ATOM 2528 C CA . LEU A 1 319 ? -5.949 -5.645 -3.65 1 96.75 319 LEU A CA 1
ATOM 2529 C C . LEU A 1 319 ? -7.195 -6.512 -3.494 1 96.75 319 LEU A C 1
ATOM 2531 O O . LEU A 1 319 ? -7.172 -7.516 -2.779 1 96.75 319 LEU A O 1
ATOM 2535 N N . ALA A 1 320 ? -8.234 -6.148 -4.195 1 97.06 320 ALA A N 1
ATOM 2536 C CA . ALA A 1 320 ? -9.523 -6.844 -4.152 1 97.06 320 ALA A CA 1
ATOM 2537 C C . ALA A 1 320 ? -9.359 -8.312 -4.523 1 97.06 320 ALA A C 1
ATOM 2539 O O . ALA A 1 320 ? -10.086 -9.172 -4.016 1 97.06 320 ALA A O 1
ATOM 2540 N N . ILE A 1 321 ? -8.453 -8.594 -5.336 1 93.81 321 ILE A N 1
ATOM 2541 C CA . ILE A 1 321 ? -8.234 -9.961 -5.812 1 93.81 321 ILE A CA 1
ATOM 2542 C C . ILE A 1 321 ? -7.914 -10.875 -4.633 1 93.81 321 ILE A C 1
ATOM 2544 O O . ILE A 1 321 ? -8.227 -12.062 -4.66 1 93.81 321 ILE A O 1
ATOM 2548 N N . ALA A 1 322 ? -7.367 -10.367 -3.621 1 92.06 322 ALA A N 1
ATOM 2549 C CA . ALA A 1 322 ? -6.961 -11.148 -2.459 1 92.06 322 ALA A CA 1
ATOM 2550 C C . ALA A 1 322 ? -8.172 -11.734 -1.742 1 92.06 322 ALA A C 1
ATOM 2552 O O . ALA A 1 322 ? -8.07 -12.781 -1.089 1 92.06 322 ALA A O 1
ATOM 2553 N N . VAL A 1 323 ? -9.297 -11.055 -1.848 1 94.69 323 VAL A N 1
ATOM 2554 C CA . VAL A 1 323 ? -10.492 -11.531 -1.157 1 94.69 323 VAL A CA 1
ATOM 2555 C C . VAL A 1 323 ? -11.531 -11.977 -2.178 1 94.69 323 VAL A C 1
ATOM 2557 O O . VAL A 1 323 ? -12.688 -12.234 -1.824 1 94.69 323 VAL A O 1
ATOM 2560 N N . GLY A 1 324 ? -11.227 -11.969 -3.436 1 94.56 324 GLY A N 1
ATOM 2561 C CA . GLY A 1 324 ? -12.086 -12.523 -4.469 1 94.56 324 GLY A CA 1
ATOM 2562 C C . GLY A 1 324 ? -13.102 -11.531 -4.996 1 94.56 324 GLY A C 1
ATOM 2563 O O . GLY A 1 324 ? -14.102 -11.922 -5.605 1 94.56 324 GLY A O 1
ATOM 2564 N N . TYR A 1 325 ? -12.961 -10.25 -4.676 1 96.69 325 TYR A N 1
ATOM 2565 C CA . TYR A 1 325 ? -13.859 -9.234 -5.219 1 96.69 325 TYR A CA 1
ATOM 2566 C C . TYR A 1 325 ? -13.477 -8.875 -6.648 1 96.69 325 TYR A C 1
ATOM 2568 O O . TYR A 1 325 ? -12.305 -8.609 -6.941 1 96.69 325 TYR A O 1
ATOM 2576 N N . PRO A 1 326 ? -14.438 -8.891 -7.535 1 97.19 326 PRO A N 1
ATOM 2577 C CA . PRO A 1 326 ? -14.125 -8.695 -8.953 1 97.19 326 PRO A CA 1
ATOM 2578 C C . PRO A 1 326 ? -14.039 -7.223 -9.344 1 97.19 326 PRO A C 1
ATOM 2580 O O . PRO A 1 326 ? -14.836 -6.746 -10.164 1 97.19 326 PRO A O 1
ATOM 2583 N N . ASP A 1 327 ? -13.055 -6.59 -8.836 1 97.5 327 ASP A N 1
ATOM 2584 C CA . ASP A 1 327 ? -12.805 -5.199 -9.211 1 97.5 327 ASP A CA 1
ATOM 2585 C C . ASP A 1 327 ? -12.094 -5.117 -10.562 1 97.5 327 ASP A C 1
ATOM 2587 O O . ASP A 1 327 ? -12.055 -6.098 -11.305 1 97.5 327 ASP A O 1
ATOM 2591 N N . LEU A 1 328 ? -11.609 -3.957 -10.945 1 97.12 328 LEU A N 1
ATOM 2592 C CA . LEU A 1 328 ? -10.969 -3.736 -12.234 1 97.12 328 LEU A CA 1
ATOM 2593 C C . LEU A 1 328 ? -9.719 -4.602 -12.375 1 97.12 328 LEU A C 1
ATOM 2595 O O . LEU A 1 328 ? -9.508 -5.227 -13.414 1 97.12 328 LEU A O 1
ATOM 2599 N N . TYR A 1 329 ? -8.891 -4.645 -11.398 1 95.44 329 TYR A N 1
ATOM 2600 C CA . TYR A 1 329 ? -7.664 -5.422 -11.477 1 95.44 329 TYR A CA 1
ATOM 2601 C C . TYR A 1 329 ? -7.965 -6.91 -11.609 1 95.44 329 TYR A C 1
ATOM 2603 O O . TYR A 1 329 ? -7.348 -7.605 -12.414 1 95.44 329 TYR A O 1
ATOM 2611 N N . ALA A 1 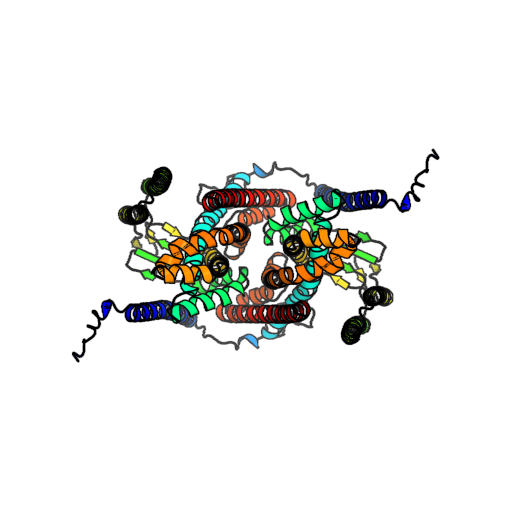330 ? -8.852 -7.426 -10.789 1 95.69 330 ALA A N 1
ATOM 2612 C CA . ALA A 1 330 ? -9.195 -8.844 -10.836 1 95.69 330 ALA A CA 1
ATOM 2613 C C . ALA A 1 330 ? -9.742 -9.234 -12.211 1 95.69 330 ALA A C 1
ATOM 2615 O O . ALA A 1 330 ? -9.375 -10.273 -12.758 1 95.69 330 ALA A O 1
ATOM 2616 N N . THR A 1 331 ? -10.609 -8.43 -12.695 1 96.69 331 THR A N 1
ATOM 2617 C CA . THR A 1 331 ? -11.172 -8.68 -14.016 1 96.69 331 THR A CA 1
ATOM 2618 C C . THR A 1 331 ? -10.094 -8.586 -15.094 1 96.69 331 THR A C 1
ATOM 2620 O O . THR A 1 331 ? -10.078 -9.391 -16.031 1 96.69 331 THR A O 1
ATOM 2623 N N . ALA A 1 332 ? -9.258 -7.637 -14.969 1 95.56 332 ALA A N 1
ATOM 2624 C CA . ALA A 1 332 ? -8.156 -7.473 -15.906 1 95.56 332 ALA A CA 1
ATOM 2625 C C . ALA A 1 332 ? -7.199 -8.664 -15.852 1 95.56 332 ALA A C 1
ATOM 2627 O O . ALA A 1 332 ? -6.656 -9.078 -16.875 1 95.56 332 ALA A O 1
ATOM 2628 N N . GLN A 1 333 ? -6.992 -9.148 -14.641 1 92.75 333 GLN A N 1
ATOM 2629 C CA . GLN A 1 333 ? -6.129 -10.312 -14.492 1 92.75 333 GLN A CA 1
ATOM 2630 C C . GLN A 1 333 ? -6.707 -11.523 -15.227 1 92.75 333 GLN A C 1
ATOM 2632 O O . GLN A 1 333 ? -5.973 -12.266 -15.875 1 92.75 333 GLN A O 1
ATOM 2637 N N . THR A 1 334 ? -7.973 -11.773 -15.078 1 94.5 334 THR A N 1
ATOM 2638 C CA . THR A 1 334 ? -8.633 -12.844 -15.805 1 94.5 334 THR A CA 1
ATOM 2639 C C . THR A 1 334 ? -8.531 -12.625 -17.312 1 94.5 334 THR A C 1
ATOM 2641 O O . THR A 1 334 ? -8.258 -13.562 -18.062 1 94.5 334 THR A O 1
ATOM 2644 N N . THR A 1 335 ? -8.766 -11.406 -17.719 1 94.88 335 THR A N 1
ATOM 2645 C CA . THR A 1 335 ? -8.688 -11.031 -19.125 1 94.88 335 THR A CA 1
ATOM 2646 C C . THR A 1 335 ? -7.293 -11.305 -19.688 1 94.88 335 THR A C 1
ATOM 2648 O O . THR A 1 335 ? -7.152 -11.844 -20.781 1 94.88 335 THR A O 1
ATOM 2651 N N . LEU A 1 336 ? -6.344 -10.93 -18.953 1 90.56 336 LEU A N 1
ATOM 2652 C CA . LEU A 1 336 ? -4.965 -11.141 -19.375 1 90.56 336 LEU A CA 1
ATOM 2653 C C . LEU A 1 336 ? -4.656 -12.625 -19.5 1 90.56 336 LEU A C 1
ATOM 2655 O O . LEU A 1 336 ? -3.961 -13.047 -20.438 1 90.56 336 LEU A O 1
ATOM 2659 N N . ASN A 1 337 ? -5.105 -13.398 -18.609 1 89.06 337 ASN A N 1
ATOM 2660 C CA . ASN A 1 337 ? -4.859 -14.836 -18.625 1 89.06 337 ASN A CA 1
ATOM 2661 C C . ASN A 1 337 ? -5.523 -15.508 -19.812 1 89.06 337 ASN A C 1
ATOM 2663 O O . ASN A 1 337 ? -4.984 -16.453 -20.375 1 89.06 337 ASN A O 1
ATOM 2667 N N . GLN A 1 338 ? -6.59 -14.961 -20.234 1 91.75 338 GLN A N 1
ATOM 2668 C CA . GLN A 1 338 ? -7.352 -15.562 -21.312 1 91.75 338 GLN A CA 1
ATOM 2669 C C . GLN A 1 338 ? -6.852 -15.078 -22.672 1 91.75 338 GLN A C 1
ATOM 2671 O O . GLN A 1 338 ? -6.766 -15.859 -23.625 1 91.75 338 GLN A O 1
ATOM 2676 N N . THR A 1 339 ? -6.574 -13.852 -22.781 1 89.69 339 THR A N 1
ATOM 2677 C CA . THR A 1 339 ? -6.203 -13.273 -24.062 1 89.69 339 THR A CA 1
ATOM 2678 C C . THR A 1 339 ? -4.715 -13.477 -24.344 1 89.69 339 THR A C 1
ATOM 2680 O O . THR A 1 339 ? -4.285 -13.445 -25.5 1 89.69 339 THR A O 1
ATOM 2683 N N . GLY A 1 340 ? -3.938 -13.539 -23.281 1 84.19 340 GLY A N 1
ATOM 2684 C CA . GLY A 1 340 ? -2.494 -13.641 -23.422 1 84.19 340 GLY A CA 1
ATOM 2685 C C . GLY A 1 340 ? -1.845 -12.336 -23.859 1 84.19 340 GLY A C 1
ATOM 2686 O O . GLY A 1 340 ? -0.79 -12.344 -24.484 1 84.19 340 GLY A O 1
ATOM 2687 N N . ARG A 1 341 ? -2.529 -11.242 -23.562 1 85.44 341 ARG A N 1
ATOM 2688 C CA . ARG A 1 341 ? -2.029 -9.922 -23.953 1 85.44 341 ARG A CA 1
ATOM 2689 C C . ARG A 1 341 ? -1.731 -9.07 -22.734 1 85.44 341 ARG A C 1
ATOM 2691 O O . ARG A 1 341 ? -2.416 -8.078 -22.484 1 85.44 341 ARG A O 1
ATOM 2698 N N . PRO A 1 342 ? -0.674 -9.359 -22.031 1 84 342 PRO A N 1
ATOM 2699 C CA . PRO A 1 342 ? -0.399 -8.68 -20.766 1 84 342 PRO A CA 1
ATOM 2700 C C . PRO A 1 342 ? -0.027 -7.211 -20.953 1 84 342 PRO A C 1
ATOM 2702 O O . PRO A 1 342 ? -0.427 -6.363 -20.141 1 84 342 PRO A O 1
ATOM 2705 N N . VAL A 1 343 ? 0.657 -6.867 -21.953 1 82.06 343 VAL A N 1
ATOM 2706 C CA . VAL A 1 343 ? 1.137 -5.5 -22.141 1 82.06 343 VAL A CA 1
ATOM 2707 C C . VAL A 1 343 ? -0.048 -4.562 -22.359 1 82.06 343 VAL A C 1
ATOM 2709 O O . VAL A 1 343 ? -0.147 -3.514 -21.719 1 82.06 343 VAL A O 1
ATOM 2712 N N . GLU A 1 344 ? -0.909 -4.938 -23.219 1 86.94 344 GLU A N 1
ATOM 2713 C CA . GLU A 1 344 ? -2.076 -4.113 -23.516 1 86.94 344 GLU A CA 1
ATOM 2714 C C . GLU A 1 344 ? -2.982 -3.967 -22.297 1 86.94 344 GLU A C 1
ATOM 2716 O O . GLU A 1 344 ? -3.473 -2.873 -22.016 1 86.94 344 GLU A O 1
ATOM 2721 N N . VAL A 1 345 ? -3.203 -5.066 -21.625 1 91 345 VAL A N 1
ATOM 2722 C CA . VAL A 1 345 ? -4.09 -5.047 -20.469 1 91 345 VAL A CA 1
ATOM 2723 C C . VAL A 1 345 ? -3.486 -4.176 -19.375 1 91 345 VAL A C 1
ATOM 2725 O O . VAL A 1 345 ? -4.191 -3.377 -18.75 1 91 345 VAL A O 1
ATOM 2728 N N . PHE A 1 346 ? -2.217 -4.234 -19.219 1 88.06 346 PHE A N 1
ATOM 2729 C CA . PHE A 1 346 ? -1.558 -3.457 -18.172 1 88.06 346 PHE A CA 1
ATOM 2730 C C . PHE A 1 346 ? -1.556 -1.974 -18.531 1 88.06 346 PHE A C 1
ATOM 2732 O O . PHE A 1 346 ? -1.655 -1.122 -17.641 1 88.06 346 PHE A O 1
ATOM 2739 N N . LEU A 1 347 ? -1.377 -1.69 -19.734 1 86.5 347 LEU A N 1
ATOM 2740 C CA . LEU A 1 347 ? -1.45 -0.297 -20.156 1 86.5 347 LEU A CA 1
ATOM 2741 C C . LEU A 1 347 ? -2.812 0.302 -19.828 1 86.5 347 LEU A C 1
ATOM 2743 O O . LEU A 1 347 ? -2.898 1.434 -19.344 1 86.5 347 LEU A O 1
ATOM 2747 N N . ILE A 1 348 ? -3.836 -0.471 -20.094 1 91.19 348 ILE A N 1
ATOM 2748 C CA . ILE A 1 348 ? -5.191 -0.019 -19.797 1 91.19 348 ILE A CA 1
ATOM 2749 C C . ILE A 1 348 ? -5.359 0.188 -18.297 1 91.19 348 ILE A C 1
ATOM 2751 O O . ILE A 1 348 ? -5.906 1.203 -17.859 1 91.19 348 ILE A O 1
ATOM 2755 N N . LEU A 1 349 ? -4.855 -0.734 -17.531 1 93.44 349 LEU A N 1
ATOM 2756 C CA . LEU A 1 349 ? -4.941 -0.644 -16.078 1 93.44 349 LEU A CA 1
ATOM 2757 C C . LEU A 1 349 ? -4.199 0.587 -15.562 1 93.44 349 LEU A C 1
ATOM 2759 O O . LEU A 1 349 ? -4.73 1.339 -14.742 1 93.44 349 LEU A O 1
ATOM 2763 N N . MET A 1 350 ? -3.033 0.782 -16.047 1 88.75 350 MET A N 1
ATOM 2764 C CA . MET A 1 350 ? -2.203 1.9 -15.609 1 88.75 350 MET A CA 1
ATOM 2765 C C . MET A 1 350 ? -2.871 3.232 -15.938 1 88.75 350 MET A C 1
ATOM 2767 O O . MET A 1 350 ? -2.949 4.117 -15.086 1 88.75 350 MET A O 1
ATOM 2771 N N . LEU A 1 351 ? -3.334 3.35 -17.109 1 89.75 351 LEU A N 1
ATOM 2772 C CA . LEU A 1 351 ? -3.973 4.59 -17.547 1 89.75 351 LEU A CA 1
ATOM 2773 C C . LEU A 1 351 ? -5.25 4.848 -16.75 1 89.75 351 LEU A C 1
ATOM 2775 O O . LEU A 1 351 ? -5.559 5.992 -16.406 1 89.75 351 LEU A O 1
ATOM 2779 N N . THR A 1 352 ? -5.969 3.811 -16.5 1 93.31 352 THR A N 1
ATOM 2780 C CA . THR A 1 352 ? -7.223 3.955 -15.766 1 93.31 352 THR A CA 1
ATOM 2781 C C . THR A 1 352 ? -6.957 4.41 -14.328 1 93.31 352 THR A C 1
ATOM 2783 O O . THR A 1 352 ? -7.617 5.328 -13.836 1 93.31 352 THR A O 1
ATOM 2786 N N . TYR A 1 353 ? -6.023 3.822 -13.695 1 93 353 TYR A N 1
ATOM 2787 C CA . TYR A 1 353 ? -5.727 4.227 -12.328 1 93 353 TYR A CA 1
ATOM 2788 C C . TYR A 1 353 ? -5.148 5.637 -12.289 1 93 353 TYR A C 1
ATOM 2790 O O . TYR A 1 353 ? -5.402 6.395 -11.352 1 93 353 TYR A O 1
ATOM 2798 N N . LEU A 1 354 ? -4.324 5.965 -13.297 1 89.56 354 LEU A N 1
ATOM 2799 C CA . LEU A 1 354 ? -3.838 7.336 -13.398 1 89.56 354 LEU A CA 1
ATOM 2800 C C . LEU A 1 354 ? -5 8.32 -13.516 1 89.56 354 LEU A C 1
ATOM 2802 O O . LEU A 1 354 ? -4.98 9.383 -12.906 1 89.56 354 LEU A O 1
ATOM 2806 N N . ALA A 1 355 ? -5.988 7.941 -14.25 1 91.81 355 ALA A N 1
ATOM 2807 C CA . ALA A 1 355 ? -7.164 8.789 -14.438 1 91.81 355 ALA A CA 1
ATOM 2808 C C . ALA A 1 355 ? -7.961 8.914 -13.141 1 91.81 355 ALA A C 1
ATOM 2810 O O . ALA A 1 355 ? -8.375 10.016 -12.766 1 91.81 355 ALA A O 1
ATOM 2811 N N . ILE A 1 356 ? -8.188 7.816 -12.453 1 92.88 356 ILE A N 1
ATOM 2812 C CA . ILE A 1 356 ? -8.922 7.828 -11.195 1 92.88 356 ILE A CA 1
ATOM 2813 C C . ILE A 1 356 ? -8.211 8.727 -10.188 1 92.88 356 ILE A C 1
ATOM 2815 O O . ILE A 1 356 ? -8.836 9.57 -9.539 1 92.88 356 ILE A O 1
ATOM 2819 N N . ASN A 1 357 ? -6.938 8.57 -10.086 1 92.5 357 ASN A N 1
ATOM 2820 C CA . ASN A 1 357 ? -6.156 9.352 -9.141 1 92.5 357 ASN A CA 1
ATOM 2821 C C . ASN A 1 357 ? -6.152 10.836 -9.5 1 92.5 357 ASN A C 1
ATOM 2823 O O . ASN A 1 357 ? -6.164 11.695 -8.617 1 92.5 357 ASN A O 1
ATOM 2827 N N . ALA A 1 358 ? -6.109 11.086 -10.812 1 89 358 ALA A N 1
ATOM 2828 C CA . ALA A 1 358 ? -6.168 12.469 -11.273 1 89 358 ALA A CA 1
ATOM 2829 C C . ALA A 1 358 ? -7.488 13.117 -10.875 1 89 358 ALA A C 1
ATOM 2831 O O . ALA A 1 358 ? -7.52 14.289 -10.484 1 89 358 ALA A O 1
ATOM 2832 N N . VAL A 1 359 ? -8.508 12.406 -10.961 1 91.12 359 VAL A N 1
ATOM 2833 C CA . VAL A 1 359 ? -9.836 12.914 -10.609 1 91.12 359 VAL A CA 1
ATOM 2834 C C . VAL A 1 359 ? -9.898 13.195 -9.109 1 91.12 359 VAL A C 1
ATOM 2836 O O . VAL A 1 359 ? -10.375 14.25 -8.688 1 91.12 359 VAL A O 1
ATOM 2839 N N . ILE A 1 360 ? -9.43 12.25 -8.32 1 92.06 360 ILE A N 1
ATOM 2840 C CA . ILE A 1 360 ? -9.422 12.422 -6.867 1 92.06 360 ILE A CA 1
ATOM 2841 C C . ILE A 1 360 ? -8.57 13.641 -6.496 1 92.06 360 ILE A C 1
ATOM 2843 O O . ILE A 1 360 ? -9.008 14.492 -5.727 1 92.06 360 ILE A O 1
ATOM 2847 N N . SER A 1 361 ? -7.438 13.727 -7.062 1 89.81 361 SER A N 1
ATOM 2848 C CA . SER A 1 361 ? -6.523 14.828 -6.754 1 89.81 361 SER A CA 1
ATOM 2849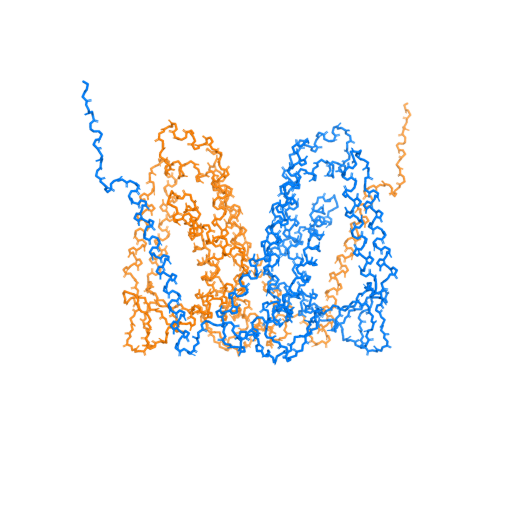 C C . SER A 1 361 ? -7.102 16.172 -7.191 1 89.81 361 SER A C 1
ATOM 2851 O O . SER A 1 361 ? -6.926 17.172 -6.512 1 89.81 361 SER A O 1
ATOM 2853 N N . ALA A 1 362 ? -7.738 16.172 -8.359 1 87.94 362 ALA A N 1
ATOM 2854 C CA . ALA A 1 362 ? -8.375 17.391 -8.828 1 87.94 362 ALA A CA 1
ATOM 2855 C C . ALA A 1 362 ? -9.461 17.859 -7.859 1 87.94 362 ALA A C 1
ATOM 2857 O O . ALA A 1 362 ? -9.578 19.062 -7.582 1 87.94 362 ALA A O 1
ATOM 2858 N N . GLY A 1 363 ? -10.234 16.922 -7.406 1 88.12 363 GLY A N 1
ATOM 2859 C CA . GLY A 1 363 ? -11.234 17.25 -6.406 1 88.12 363 GLY A CA 1
ATOM 2860 C C . GLY A 1 363 ? -10.641 17.812 -5.125 1 88.12 363 GLY A C 1
ATOM 2861 O O . GLY A 1 363 ? -11.117 18.812 -4.594 1 88.12 363 GLY A O 1
ATOM 2862 N N . MET A 1 364 ? -9.648 17.203 -4.668 1 88.75 364 MET A N 1
ATOM 2863 C CA . MET A 1 364 ? -9.008 17.609 -3.422 1 88.75 364 MET A CA 1
ATOM 2864 C C . MET A 1 364 ? -8.312 18.953 -3.586 1 88.75 364 MET A C 1
ATOM 2866 O O . MET A 1 364 ? -8.297 19.766 -2.656 1 88.75 364 MET A O 1
ATOM 2870 N N . ASN A 1 365 ? -7.723 19.172 -4.754 1 84.69 365 ASN A N 1
ATOM 2871 C CA . ASN A 1 365 ? -7.113 20.469 -5.035 1 84.69 365 ASN A CA 1
ATOM 2872 C C . ASN A 1 365 ? -8.156 21.594 -5.059 1 84.69 365 ASN A C 1
ATOM 2874 O O . ASN A 1 365 ? -7.887 22.703 -4.598 1 84.69 365 ASN A O 1
ATOM 2878 N N . GLY A 1 366 ? -9.219 21.328 -5.633 1 83.88 366 GLY A N 1
ATOM 2879 C CA . GLY A 1 366 ? -10.312 22.281 -5.598 1 83.88 366 GLY A CA 1
ATOM 2880 C C . GLY A 1 366 ? -10.742 22.641 -4.191 1 83.88 366 GLY A C 1
ATOM 2881 O O . GLY A 1 366 ? -10.977 23.812 -3.883 1 83.88 366 GLY A O 1
ATOM 2882 N N . LEU A 1 367 ? -10.805 21.625 -3.369 1 84.38 367 LEU A N 1
ATOM 2883 C CA . LEU A 1 367 ? -11.164 21.844 -1.971 1 84.38 367 LEU A CA 1
ATOM 2884 C C . LEU A 1 367 ? -10.094 22.688 -1.264 1 84.38 367 LEU A C 1
ATOM 2886 O O . LEU A 1 367 ? -10.422 23.562 -0.471 1 84.38 367 LEU A O 1
ATOM 2890 N N . GLN A 1 368 ? -8.898 22.359 -1.525 1 86 368 GLN A N 1
ATOM 2891 C CA . GLN A 1 368 ? -7.789 23.078 -0.922 1 86 368 GLN A CA 1
ATOM 2892 C C . GLN A 1 368 ? -7.805 24.547 -1.324 1 86 368 GLN A C 1
ATOM 2894 O O . GLN A 1 368 ? -7.547 25.438 -0.498 1 86 368 GLN A O 1
ATOM 2899 N N . GLN A 1 369 ? -8.07 24.844 -2.527 1 83.5 369 GLN A N 1
ATOM 2900 C CA . GLN A 1 369 ? -8.125 26.219 -3.025 1 83.5 369 GLN A CA 1
ATOM 2901 C C . GLN A 1 369 ? -9.266 27 -2.371 1 83.5 369 GLN A C 1
ATOM 2903 O O . GLN A 1 369 ? -9.109 28.172 -2.033 1 83.5 369 GLN A O 1
ATOM 2908 N N . ARG A 1 370 ? -10.273 26.406 -2.207 1 79.19 370 ARG A N 1
ATOM 2909 C CA . ARG A 1 370 ? -11.422 27.031 -1.563 1 79.19 370 ARG A CA 1
ATOM 2910 C C . ARG A 1 370 ? -11.117 27.375 -0.109 1 79.19 370 ARG A C 1
ATOM 2912 O O . ARG A 1 370 ? -11.523 28.422 0.386 1 79.19 370 ARG A O 1
ATOM 2919 N N . LEU A 1 371 ? -10.492 26.438 0.526 1 80.31 371 LEU A N 1
ATOM 2920 C CA . LEU A 1 371 ? -10.141 26.656 1.924 1 80.31 371 LEU A CA 1
ATOM 2921 C C . LEU A 1 371 ? -9.125 27.797 2.057 1 80.31 371 LEU A C 1
ATOM 2923 O O . LEU A 1 371 ? -9.148 28.547 3.035 1 80.31 371 LEU A O 1
ATOM 2927 N N . GLN A 1 372 ? -8.242 27.891 1.148 1 76.75 372 GLN A N 1
ATOM 2928 C CA . GLN A 1 372 ? -7.234 28.938 1.181 1 76.75 372 GLN A CA 1
ATOM 2929 C C . GLN A 1 372 ? -7.867 30.312 0.945 1 76.75 372 GLN A C 1
ATOM 2931 O O . GLN A 1 372 ? -7.418 31.312 1.503 1 76.75 372 GLN A O 1
ATOM 2936 N N . ARG A 1 373 ? -8.812 30.344 0.213 1 67.69 373 ARG A N 1
ATOM 2937 C CA . ARG A 1 373 ? -9.508 31.609 -0.058 1 67.69 373 ARG A CA 1
ATOM 2938 C C . ARG A 1 373 ? -10.273 32.094 1.17 1 67.69 373 ARG A C 1
ATOM 2940 O O . ARG A 1 373 ? -10.375 33.281 1.414 1 67.69 373 ARG A O 1
ATOM 2947 N N . TRP A 1 374 ? -10.75 31.109 1.857 1 58.66 374 TRP A N 1
ATOM 2948 C CA . TRP A 1 374 ? -11.516 31.469 3.049 1 58.66 374 TRP A CA 1
ATOM 2949 C C . TRP A 1 374 ? -10.594 31.953 4.164 1 58.66 374 TRP A C 1
ATOM 2951 O O . TRP A 1 374 ? -10.961 32.812 4.945 1 58.66 374 TRP A O 1
ATOM 2961 N N . GLY A 1 375 ? -9.438 31.344 4.367 1 55.19 375 GLY A N 1
ATOM 2962 C CA . GLY A 1 375 ? -8.523 31.766 5.418 1 55.19 375 GLY A CA 1
ATOM 2963 C C . GLY A 1 375 ? -7.902 33.125 5.16 1 55.19 375 GLY A C 1
ATOM 2964 O O . GLY A 1 375 ? -7.434 33.781 6.09 1 55.19 375 GLY A O 1
ATOM 2965 N N . VAL A 1 376 ? -7.625 33.594 3.939 1 46.25 376 VAL A N 1
ATOM 2966 C CA . VAL A 1 376 ? -7.098 34.938 3.662 1 46.25 376 VAL A CA 1
ATOM 2967 C C . VAL A 1 376 ? -8.18 35.969 3.896 1 46.25 376 VAL A C 1
ATOM 2969 O O . VAL A 1 376 ? -7.887 37.156 4.008 1 46.25 376 VAL A O 1
ATOM 2972 N N . ARG A 1 377 ? -9.414 35.594 4.074 1 37.44 377 ARG A N 1
ATOM 2973 C CA . ARG A 1 377 ? -10.312 36.688 4.422 1 37.44 377 ARG A CA 1
ATOM 2974 C C . ARG A 1 377 ? -10.453 36.812 5.934 1 37.44 377 ARG A C 1
ATOM 2976 O O . ARG A 1 377 ? -10.477 35.812 6.648 1 37.44 377 ARG A O 1
ATOM 2983 N N . MET B 1 1 ? -20.125 34.375 58.5 1 28.17 1 MET B N 1
ATOM 2984 C CA . MET B 1 1 ? -19.703 34.188 57.094 1 28.17 1 MET B CA 1
ATOM 2985 C C . MET B 1 1 ? -20.484 33.062 56.438 1 28.17 1 MET B C 1
ATOM 2987 O O . MET B 1 1 ? -20.516 31.953 56.938 1 28.17 1 MET B O 1
ATOM 2991 N N . PRO B 1 2 ? -21.516 33.25 55.656 1 34.25 2 PRO B N 1
ATOM 2992 C CA . PRO B 1 2 ? -22.469 32.219 55.219 1 34.25 2 PRO B CA 1
ATOM 2993 C C . PRO B 1 2 ? -21.859 31.203 54.25 1 34.25 2 PRO B C 1
ATOM 2995 O O . PRO B 1 2 ? -20.906 31.516 53.562 1 34.25 2 PRO B O 1
ATOM 2998 N N . PHE B 1 3 ? -21.766 29.906 54.625 1 33.94 3 PHE B N 1
ATOM 2999 C CA . PHE B 1 3 ? -21.359 28.688 53.938 1 33.94 3 PHE B CA 1
ATOM 3000 C C . PHE B 1 3 ? -22.125 28.547 52.625 1 33.94 3 PHE B C 1
ATOM 3002 O O . PHE B 1 3 ? -23.344 28.328 52.625 1 33.94 3 PHE B O 1
ATOM 3009 N N . ARG B 1 4 ? -21.859 29.344 51.594 1 37.75 4 ARG B N 1
ATOM 3010 C CA . ARG B 1 4 ? -22.484 29.156 50.312 1 37.75 4 ARG B CA 1
ATOM 3011 C C . ARG B 1 4 ? -22.359 27.719 49.844 1 37.75 4 ARG B C 1
ATOM 3013 O O . ARG B 1 4 ? -21.25 27.203 49.656 1 37.75 4 ARG B O 1
ATOM 3020 N N . LEU B 1 5 ? -23.234 26.859 50.156 1 33.69 5 LEU B N 1
ATOM 3021 C CA . LEU B 1 5 ? -23.453 25.516 49.625 1 33.69 5 LEU B CA 1
ATOM 3022 C C . LEU B 1 5 ? -23.453 25.531 48.125 1 33.69 5 LEU B C 1
ATOM 3024 O O . LEU B 1 5 ? -24.281 26.203 47.5 1 33.69 5 LEU B O 1
ATOM 3028 N N . LYS B 1 6 ? -22.297 25.609 47.531 1 43.62 6 LYS B N 1
ATOM 3029 C CA . LYS B 1 6 ? -22.219 25.406 46.094 1 43.62 6 LYS B CA 1
ATOM 3030 C C . LYS B 1 6 ? -23.172 24.297 45.625 1 43.62 6 LYS B C 1
ATOM 3032 O O . LYS B 1 6 ? -23.062 23.156 46.062 1 43.62 6 LYS B O 1
ATOM 3037 N N . LEU B 1 7 ? -24.406 24.562 45.438 1 39 7 LEU B N 1
ATOM 3038 C CA . LEU B 1 7 ? -25.438 23.719 44.844 1 39 7 LEU B CA 1
ATOM 3039 C C . LEU B 1 7 ? -24.859 22.891 43.688 1 39 7 LEU B C 1
ATOM 3041 O O . LEU B 1 7 ? -24.359 23.438 42.719 1 39 7 LEU B O 1
ATOM 3045 N N . GLN B 1 8 ? -24.141 21.75 43.969 1 42.44 8 GLN B N 1
ATOM 3046 C CA . GLN B 1 8 ? -23.703 20.656 43.094 1 42.44 8 GLN B CA 1
ATOM 3047 C C . GLN B 1 8 ? -24.766 20.312 42.094 1 42.44 8 GLN B C 1
ATOM 3049 O O . GLN B 1 8 ? -25.906 20 42.438 1 42.44 8 GLN B O 1
ATOM 3054 N N . GLY B 1 9 ? -24.938 21.078 41 1 46.31 9 GLY B N 1
ATOM 3055 C CA . GLY B 1 9 ? -25.906 20.797 39.938 1 46.31 9 GLY B CA 1
ATOM 3056 C C . GLY B 1 9 ? -26.156 19.312 39.75 1 46.31 9 GLY B C 1
ATOM 3057 O O . GLY B 1 9 ? -25.422 18.484 40.281 1 46.31 9 GLY B O 1
ATOM 3058 N N . PRO B 1 10 ? -27.422 18.969 39.281 1 49.03 10 PRO B N 1
ATOM 3059 C CA . PRO B 1 10 ? -27.891 17.594 39.156 1 49.03 10 PRO B CA 1
ATOM 3060 C C . PRO B 1 10 ? -26.859 16.688 38.469 1 49.03 10 PRO B C 1
ATOM 3062 O O . PRO B 1 10 ? -26.016 17.172 37.719 1 49.03 10 PRO B O 1
ATOM 3065 N N . PHE B 1 11 ? -26.531 15.57 39.094 1 50.62 11 PHE B N 1
ATOM 3066 C CA . PHE B 1 11 ? -25.562 14.523 38.781 1 50.62 11 PHE B CA 1
ATOM 3067 C C . PHE B 1 11 ? -25.5 14.266 37.281 1 50.62 11 PHE B C 1
ATOM 3069 O O . PHE B 1 11 ? -24.438 13.93 36.75 1 50.62 11 PHE B O 1
ATOM 3076 N N . TRP B 1 12 ? -26.578 14.406 36.594 1 50.88 12 TRP B N 1
ATOM 3077 C CA . TRP B 1 12 ? -26.641 14.156 35.156 1 50.88 12 TRP B CA 1
ATOM 3078 C C . TRP B 1 12 ? -25.922 15.258 34.375 1 50.88 12 TRP B C 1
ATOM 3080 O O . TRP B 1 12 ? -25.719 15.141 33.156 1 50.88 12 TRP B O 1
ATOM 3090 N N . ARG B 1 13 ? -25.719 16.422 34.969 1 51.72 13 ARG B N 1
ATOM 3091 C CA . ARG B 1 13 ? -25.031 17.531 34.312 1 51.72 13 ARG B CA 1
ATOM 3092 C C . ARG B 1 13 ? -23.516 17.453 34.562 1 51.72 13 ARG B C 1
ATOM 3094 O O . ARG B 1 13 ? -22.766 18.344 34.156 1 51.72 13 ARG B O 1
ATOM 3101 N N . ASP B 1 14 ? -23.203 16.547 35.5 1 51.62 14 ASP B N 1
ATOM 3102 C CA . ASP B 1 14 ? -21.766 16.453 35.719 1 51.62 14 ASP B CA 1
ATOM 3103 C C . ASP B 1 14 ? -21.047 15.852 34.531 1 51.62 14 ASP B C 1
ATOM 3105 O O . ASP B 1 14 ? -21.312 14.711 34.156 1 51.62 14 ASP B O 1
ATOM 3109 N N . GLU B 1 15 ? -20.516 16.625 33.656 1 59.53 15 GLU B N 1
ATOM 3110 C CA . GLU B 1 15 ? -19.734 16.297 32.5 1 59.53 15 GLU B CA 1
ATOM 3111 C C . GLU B 1 15 ? -18.781 15.125 32.781 1 59.53 15 GLU B C 1
ATOM 3113 O O . GLU B 1 15 ? -18.516 14.312 31.891 1 59.53 15 GLU B O 1
ATOM 3118 N N . ARG B 1 16 ? -18.406 15.094 34.062 1 58.72 16 ARG B N 1
ATOM 3119 C CA . ARG B 1 16 ? -17.484 14.016 34.406 1 58.72 16 ARG B CA 1
ATOM 3120 C C . ARG B 1 16 ? -18.203 12.664 34.406 1 58.72 16 ARG B C 1
ATOM 3122 O O . ARG B 1 16 ? -17.641 11.664 33.938 1 58.72 16 ARG B O 1
ATOM 3129 N N . LEU B 1 17 ? -19.469 12.672 34.938 1 55.44 17 LEU B N 1
ATOM 3130 C CA . LEU B 1 17 ? -20.234 11.422 34.969 1 55.44 17 LEU B CA 1
ATOM 3131 C C . LEU B 1 17 ? -20.484 10.906 33.562 1 55.44 17 LEU B C 1
ATOM 3133 O O . LEU B 1 17 ? -20.359 9.703 33.281 1 55.44 17 LEU B O 1
ATOM 3137 N N . TRP B 1 18 ? -20.781 11.727 32.656 1 58.06 18 TRP B N 1
ATOM 3138 C CA . TRP B 1 18 ? -21.078 11.305 31.297 1 58.06 18 TRP B CA 1
ATOM 3139 C C . TRP B 1 18 ? -19.812 10.844 30.594 1 58.06 18 TRP B C 1
ATOM 3141 O O . TRP B 1 18 ? -19.859 9.938 29.75 1 58.06 18 TRP B O 1
ATOM 3151 N N . ARG B 1 19 ? -18.812 11.43 31.047 1 59.97 19 ARG B N 1
ATOM 3152 C CA . ARG B 1 19 ? -17.531 10.93 30.531 1 59.97 19 ARG B CA 1
ATOM 3153 C C . ARG B 1 19 ? -17.312 9.484 30.969 1 59.97 19 ARG B C 1
ATOM 3155 O O . ARG B 1 19 ? -16.844 8.664 30.172 1 59.97 19 ARG B O 1
ATOM 3162 N N . TRP B 1 20 ? -17.688 9.219 32.156 1 58.72 20 TRP B N 1
ATOM 3163 C CA . TRP B 1 20 ? -17.531 7.859 32.688 1 58.72 20 TRP B CA 1
ATOM 3164 C C . TRP B 1 20 ? -18.531 6.91 32.031 1 58.72 20 TRP B C 1
ATOM 3166 O O . TRP B 1 20 ? -18.203 5.77 31.719 1 58.72 20 TRP B O 1
ATOM 3176 N N . VAL B 1 21 ? -19.719 7.402 31.797 1 58.53 21 VAL B N 1
ATOM 3177 C CA . VAL B 1 21 ? -20.75 6.566 31.188 1 58.53 21 VAL B CA 1
ATOM 3178 C C . VAL B 1 21 ? -20.344 6.234 29.75 1 58.53 21 VAL B C 1
ATOM 3180 O O . VAL B 1 21 ? -20.453 5.082 29.328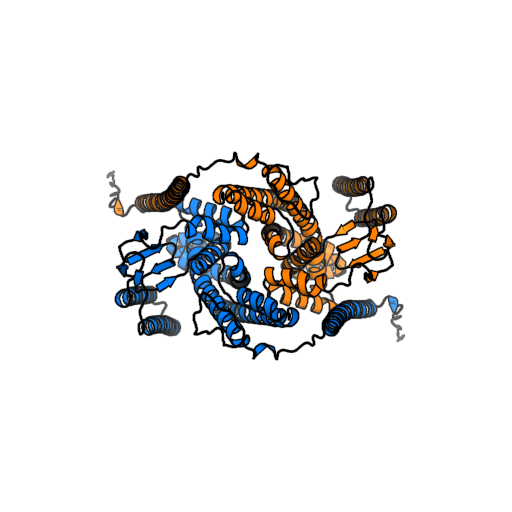 1 58.53 21 VAL B O 1
ATOM 3183 N N . TRP B 1 22 ? -19.875 7.254 29.141 1 58.28 22 TRP B N 1
ATOM 3184 C CA . TRP B 1 22 ? -19.453 7.012 27.766 1 58.28 22 TRP B CA 1
ATOM 3185 C C . TRP B 1 22 ? -18.234 6.094 27.719 1 58.28 22 TRP B C 1
ATOM 3187 O O . TRP B 1 22 ? -18.141 5.23 26.844 1 58.28 22 TRP B O 1
ATOM 3197 N N . GLN B 1 23 ? -17.469 6.273 28.734 1 59.78 23 GLN B N 1
ATOM 3198 C CA . GLN B 1 23 ? -16.312 5.391 28.828 1 59.78 23 GLN B CA 1
ATOM 3199 C C . GLN B 1 23 ? -16.75 3.943 29.062 1 59.78 23 GLN B C 1
ATOM 3201 O O . GLN B 1 23 ? -16.203 3.027 28.438 1 59.78 23 GLN B O 1
ATOM 3206 N N . LEU B 1 24 ? -17.672 3.826 29.906 1 58.97 24 LEU B N 1
ATOM 3207 C CA . LEU B 1 24 ? -18.172 2.484 30.188 1 58.97 24 LEU B CA 1
ATOM 3208 C C . LEU B 1 24 ? -18.875 1.896 28.984 1 58.97 24 LEU B C 1
ATOM 3210 O O . LEU B 1 24 ? -18.75 0.703 28.688 1 58.97 24 LEU B O 1
ATOM 3214 N N . LEU B 1 25 ? -19.469 2.754 28.203 1 59.34 25 LEU B N 1
ATOM 3215 C CA . LEU B 1 25 ? -20.188 2.287 27.016 1 59.34 25 LEU B CA 1
ATOM 3216 C C . LEU B 1 25 ? -19.203 1.854 25.938 1 59.34 25 LEU B C 1
ATOM 3218 O O . LEU B 1 25 ? -19.391 0.817 25.297 1 59.34 25 LEU B O 1
ATOM 3222 N N . VAL B 1 26 ? -18.266 2.703 25.891 1 63.97 26 VAL B N 1
ATOM 3223 C CA . VAL B 1 26 ? -17.281 2.359 24.875 1 63.97 26 VAL B CA 1
ATOM 3224 C C . VAL B 1 26 ? -16.547 1.075 25.281 1 63.97 26 VAL B C 1
ATOM 3226 O O . VAL B 1 26 ? -16.328 0.195 24.453 1 63.97 26 VAL B O 1
ATOM 3229 N N . LEU B 1 27 ? -16.234 0.965 26.484 1 62.28 27 LEU B N 1
ATOM 3230 C CA . LEU B 1 27 ? -15.594 -0.248 26.984 1 62.28 27 LEU B CA 1
ATOM 3231 C C . LEU B 1 27 ? -16.5 -1.457 26.797 1 62.28 27 LEU B C 1
ATOM 3233 O O . LEU B 1 27 ? -16.031 -2.541 26.438 1 62.28 27 LEU B O 1
ATOM 3237 N N . LEU B 1 28 ? -17.734 -1.146 26.953 1 60.31 28 LEU B N 1
ATOM 3238 C CA . LEU B 1 28 ? -18.703 -2.223 26.812 1 60.31 28 LEU B CA 1
ATOM 3239 C C . LEU B 1 28 ? -18.828 -2.643 25.344 1 60.31 28 LEU B C 1
ATOM 3241 O O . LEU B 1 28 ? -18.844 -3.838 25.047 1 60.31 28 LEU B O 1
ATOM 3245 N N . VAL B 1 29 ? -18.797 -1.641 24.562 1 61.44 29 VAL B N 1
ATOM 3246 C CA . VAL B 1 29 ? -18.984 -1.958 23.141 1 61.44 29 VAL B CA 1
ATOM 3247 C C . VAL B 1 29 ? -17.734 -2.65 22.609 1 61.44 29 VAL B C 1
ATOM 3249 O O . VAL B 1 29 ? -17.828 -3.676 21.922 1 61.44 29 VAL B O 1
ATOM 3252 N N . VAL B 1 30 ? -16.656 -2.076 22.953 1 64.56 30 VAL B N 1
ATOM 3253 C CA . VAL B 1 30 ? -15.398 -2.658 22.484 1 64.56 30 VAL B CA 1
ATOM 3254 C C . VAL B 1 30 ? -15.172 -4.008 23.156 1 64.56 30 VAL B C 1
ATOM 3256 O O . VAL B 1 30 ? -14.766 -4.973 22.516 1 64.56 30 VAL B O 1
ATOM 3259 N N . GLY B 1 31 ? -15.344 -3.965 24.391 1 61.69 31 GLY B N 1
ATOM 3260 C CA . GLY B 1 31 ? -15.211 -5.215 25.125 1 61.69 31 GLY B CA 1
ATOM 3261 C C . GLY B 1 31 ? -16.156 -6.293 24.641 1 61.69 31 GLY B C 1
ATOM 3262 O O . GLY B 1 31 ? -15.75 -7.43 24.406 1 61.69 31 GLY B O 1
ATOM 3263 N N . LEU B 1 32 ? -17.375 -5.891 24.406 1 60.78 32 LEU B N 1
ATOM 3264 C CA . LEU B 1 32 ? -18.375 -6.836 23.922 1 60.78 32 LEU B CA 1
ATOM 3265 C C . LEU B 1 32 ? -18.062 -7.281 22.5 1 60.78 32 LEU B C 1
ATOM 3267 O O . LEU B 1 32 ? -18.25 -8.453 22.141 1 60.78 32 LEU B O 1
ATOM 3271 N N . GLY B 1 33 ? -17.594 -6.332 21.766 1 64.56 33 GLY B N 1
ATOM 3272 C CA . GLY B 1 33 ? -17.172 -6.695 20.422 1 64.56 33 GLY B CA 1
ATOM 3273 C C . GLY B 1 33 ? -16 -7.664 20.391 1 64.56 33 GLY B C 1
ATOM 3274 O O . GLY B 1 33 ? -16.031 -8.648 19.656 1 64.56 33 GLY B O 1
ATOM 3275 N N . ALA B 1 34 ? -15.062 -7.332 21.219 1 65 34 ALA B N 1
ATOM 3276 C CA . ALA B 1 34 ? -13.906 -8.211 21.328 1 65 34 ALA B CA 1
ATOM 3277 C C . ALA B 1 34 ? -14.297 -9.578 21.875 1 65 34 ALA B C 1
ATOM 3279 O O . ALA B 1 34 ? -13.859 -10.609 21.359 1 65 34 ALA B O 1
ATOM 3280 N N . ILE B 1 35 ? -15.094 -9.516 22.891 1 60.47 35 ILE B N 1
ATOM 3281 C CA . ILE B 1 35 ? -15.555 -10.758 23.484 1 60.47 35 ILE B CA 1
ATOM 3282 C C . ILE B 1 35 ? -16.391 -11.539 22.469 1 60.47 35 ILE B C 1
ATOM 3284 O O . ILE B 1 35 ? -16.234 -12.75 22.328 1 60.47 35 ILE B O 1
ATOM 3288 N N . TRP B 1 36 ? -17.156 -10.758 21.844 1 63.03 36 TRP B N 1
ATOM 3289 C CA . TRP B 1 36 ? -17.984 -11.391 20.812 1 63.03 36 TRP B CA 1
ATOM 3290 C C . TRP B 1 36 ? -17.109 -12.016 19.734 1 63.03 36 TRP B C 1
ATOM 3292 O O . TRP B 1 36 ? -17.359 -13.148 19.297 1 63.03 36 TRP B O 1
ATOM 3302 N N . LEU B 1 37 ? -16.156 -11.297 19.344 1 65.56 37 LEU B N 1
ATOM 3303 C CA . LEU B 1 37 ? -15.258 -11.805 18.328 1 65.56 37 LEU B CA 1
ATOM 3304 C C . LEU B 1 37 ? -14.5 -13.031 18.828 1 65.56 37 LEU B C 1
ATOM 3306 O O . LEU B 1 37 ? -14.367 -14.023 18.109 1 65.56 37 LEU B O 1
ATOM 3310 N N . VAL B 1 38 ? -14.031 -12.906 20 1 65.69 38 VAL B N 1
ATOM 3311 C CA . VAL B 1 38 ? -13.281 -14.016 20.578 1 65.69 38 VAL B CA 1
ATOM 3312 C C . VAL B 1 38 ? -14.219 -15.211 20.797 1 65.69 38 VAL B C 1
ATOM 3314 O O . VAL B 1 38 ? -13.852 -16.344 20.5 1 65.69 38 VAL B O 1
ATOM 3317 N N . ASP B 1 39 ? -15.375 -14.891 21.266 1 60.81 39 ASP B N 1
ATOM 3318 C CA . ASP B 1 39 ? -16.359 -15.945 21.516 1 60.81 39 ASP B CA 1
ATOM 3319 C C . ASP B 1 39 ? -16.766 -16.625 20.203 1 60.81 39 ASP B C 1
ATOM 3321 O O . ASP B 1 39 ? -16.875 -17.859 20.141 1 60.81 39 ASP B O 1
ATOM 3325 N N . ASN B 1 40 ? -17.016 -15.852 19.375 1 63.03 40 ASN B N 1
ATOM 3326 C CA . ASN B 1 40 ? -17.359 -16.406 18.062 1 63.03 40 ASN B CA 1
ATOM 3327 C C . ASN B 1 40 ? -16.219 -17.219 17.484 1 63.03 40 ASN B C 1
ATOM 3329 O O . ASN B 1 40 ? -16.453 -18.266 16.859 1 63.03 40 ASN B O 1
ATOM 3333 N N . LEU B 1 41 ? -15.102 -16.656 17.656 1 64.88 41 LEU B N 1
ATOM 3334 C CA . LEU B 1 41 ? -13.922 -17.375 17.188 1 64.88 41 LEU B CA 1
ATOM 3335 C C . LEU B 1 41 ? -13.789 -18.719 17.891 1 64.88 41 LEU B C 1
ATOM 3337 O O . LEU B 1 41 ? -13.57 -19.734 17.234 1 64.88 41 LEU B O 1
ATOM 3341 N N . VAL B 1 42 ? -13.922 -18.641 19.141 1 64.38 42 VAL B N 1
ATOM 3342 C CA . VAL B 1 42 ? -13.789 -19.859 19.938 1 64.38 42 VAL B CA 1
ATOM 3343 C C . VAL B 1 42 ? -14.914 -20.828 19.578 1 64.38 42 VAL B C 1
ATOM 3345 O O . VAL B 1 42 ? -14.68 -22.031 19.453 1 64.38 42 VAL B O 1
ATOM 3348 N N . TYR B 1 43 ? -15.992 -20.281 19.453 1 63.88 43 TYR B N 1
ATOM 3349 C CA . TYR B 1 43 ? -17.141 -21.109 19.109 1 63.88 43 TYR B CA 1
ATOM 3350 C C . TYR B 1 43 ? -16.938 -21.766 17.75 1 63.88 43 TYR B C 1
ATOM 3352 O O . TYR B 1 43 ? -17.125 -22.984 17.609 1 63.88 43 TYR B O 1
ATOM 3360 N N . ASN B 1 44 ? -16.594 -21.016 16.859 1 63.69 44 ASN B N 1
ATOM 3361 C CA . ASN B 1 44 ? -16.375 -21.547 15.523 1 63.69 44 ASN B CA 1
ATOM 3362 C C . ASN B 1 44 ? -15.25 -22.594 15.516 1 63.69 44 ASN B C 1
ATOM 3364 O O . ASN B 1 44 ? -15.344 -23.609 14.828 1 63.69 44 ASN B O 1
ATOM 3368 N N . LEU B 1 45 ? -14.297 -22.234 16.234 1 63.88 45 LEU B N 1
ATOM 3369 C CA . LEU B 1 45 ? -13.195 -23.172 16.359 1 63.88 45 LEU B CA 1
ATOM 3370 C C . LEU B 1 45 ? -13.656 -24.469 17.016 1 63.88 45 LEU B C 1
ATOM 3372 O O . LEU B 1 45 ? -13.281 -25.562 16.578 1 63.88 45 LEU B O 1
ATOM 3376 N N . SER B 1 46 ? -14.383 -24.312 17.969 1 63.69 46 SER B N 1
ATOM 3377 C CA . SER B 1 46 ? -14.875 -25.484 18.672 1 63.69 46 SER B CA 1
ATOM 3378 C C . SER B 1 46 ? -15.781 -26.328 17.797 1 63.69 46 SER B C 1
ATOM 3380 O O . SER B 1 46 ? -15.766 -27.547 17.859 1 63.69 46 SER B O 1
ATOM 3382 N N . GLN B 1 47 ? -16.5 -25.703 17.062 1 62.44 47 GLN B N 1
ATOM 3383 C CA . GLN B 1 47 ? -17.391 -26.438 16.172 1 62.44 47 GLN B CA 1
ATOM 3384 C C . GLN B 1 47 ? -16.609 -27.219 15.133 1 62.44 47 GLN B C 1
ATOM 3386 O O . GLN B 1 47 ? -17.047 -28.281 14.688 1 62.44 47 GLN B O 1
ATOM 3391 N N . ARG B 1 48 ? -15.555 -26.672 14.852 1 59.53 48 ARG B N 1
ATOM 3392 C CA . ARG B 1 48 ? -14.711 -27.359 13.883 1 59.53 48 ARG B CA 1
ATOM 3393 C C . ARG B 1 48 ? -13.703 -28.266 14.578 1 59.53 48 ARG B C 1
ATOM 3395 O O . ARG B 1 48 ? -12.805 -28.812 13.938 1 59.53 48 ARG B O 1
ATOM 3402 N N . GLY B 1 49 ? -13.906 -28.312 15.891 1 60.62 49 GLY B N 1
ATOM 3403 C CA . GLY B 1 49 ? -13.016 -29.141 16.688 1 60.62 49 GLY B CA 1
ATOM 3404 C C . GLY B 1 49 ? -11.633 -28.547 16.859 1 60.62 49 GLY B C 1
ATOM 3405 O O . GLY B 1 49 ? -10.664 -29.266 17.094 1 60.62 49 GLY B O 1
ATOM 3406 N N . LEU B 1 50 ? -11.648 -27.312 16.547 1 61.91 50 LEU B N 1
ATOM 3407 C CA . LEU B 1 50 ? -10.32 -26.703 16.594 1 61.91 50 LEU B CA 1
ATOM 3408 C C . LEU B 1 50 ? -10.156 -25.828 17.828 1 61.91 50 LEU B C 1
ATOM 3410 O O . LEU B 1 50 ? -11.133 -25.266 18.328 1 61.91 50 LEU B O 1
ATOM 3414 N N . SER B 1 51 ? -9.156 -26.078 18.719 1 71.38 51 SER B N 1
ATOM 3415 C CA . SER B 1 51 ? -8.734 -25.188 19.781 1 71.38 51 SER B CA 1
ATOM 3416 C C . SER B 1 51 ? -7.516 -24.359 19.375 1 71.38 51 SER B C 1
ATOM 3418 O O . SER B 1 51 ? -6.805 -24.719 18.438 1 71.38 51 SER B O 1
ATOM 3420 N N . LEU B 1 52 ? -7.539 -23.172 19.953 1 78.5 52 LEU B N 1
ATOM 3421 C CA . LEU B 1 52 ? -6.336 -22.375 19.75 1 78.5 52 LEU B CA 1
ATOM 3422 C C . LEU B 1 52 ? -5.109 -23.094 20.297 1 78.5 52 LEU B C 1
ATOM 3424 O O . LEU B 1 52 ? -5.059 -23.422 21.484 1 78.5 52 LEU B O 1
ATOM 3428 N N . SER B 1 53 ? -4.32 -23.672 19.469 1 83.81 53 SER B N 1
ATOM 3429 C CA . SER B 1 53 ? -3.09 -24.359 19.844 1 83.81 53 SER B CA 1
ATOM 3430 C C . SER B 1 53 ? -1.976 -24.078 18.844 1 83.81 53 SER B C 1
ATOM 3432 O O . SER B 1 53 ? -2.244 -23.797 17.672 1 83.81 53 SER B O 1
ATOM 3434 N N . PHE B 1 54 ? -0.798 -24.031 19.359 1 90.31 54 PHE B N 1
ATOM 3435 C CA . PHE B 1 54 ? 0.348 -23.797 18.484 1 90.31 54 PHE B CA 1
ATOM 3436 C C . PHE B 1 54 ? 1.195 -25.062 18.359 1 90.31 54 PHE B C 1
ATOM 3438 O O . PHE B 1 54 ? 2.348 -25 17.922 1 90.31 54 PHE B O 1
ATOM 3445 N N . ASP B 1 55 ? 0.682 -26.156 18.625 1 90.12 55 ASP B N 1
ATOM 3446 C CA . ASP B 1 55 ? 1.406 -27.422 18.594 1 90.12 55 ASP B CA 1
ATOM 3447 C C . ASP B 1 55 ? 1.726 -27.828 17.156 1 90.12 55 ASP B C 1
ATOM 3449 O O . ASP B 1 55 ? 2.678 -28.562 16.906 1 90.12 55 ASP B O 1
ATOM 3453 N N . TRP B 1 56 ? 0.903 -27.359 16.266 1 92.19 56 TRP B N 1
ATOM 3454 C CA . TRP B 1 56 ? 1.081 -27.688 14.859 1 92.19 56 TRP B CA 1
ATOM 3455 C C . TRP B 1 56 ? 2.41 -27.141 14.344 1 92.19 56 TRP B C 1
ATOM 3457 O O . TRP B 1 56 ? 2.908 -27.594 13.305 1 92.19 56 TRP B O 1
ATOM 3467 N N . LEU B 1 57 ? 3.033 -26.297 15.016 1 94.31 57 LEU B N 1
ATOM 3468 C CA . LEU B 1 57 ? 4.285 -25.672 14.594 1 94.31 57 LEU B CA 1
ATOM 3469 C C . LEU B 1 57 ? 5.406 -26.703 14.523 1 94.31 57 LEU B C 1
ATOM 3471 O O . LEU B 1 57 ? 6.348 -26.562 13.742 1 94.31 57 LEU B O 1
ATOM 3475 N N . ASP B 1 58 ? 5.285 -27.719 15.289 1 94.69 58 ASP B N 1
ATOM 3476 C CA . ASP B 1 58 ? 6.352 -28.719 15.367 1 94.69 58 ASP B CA 1
ATOM 3477 C C . ASP B 1 58 ? 6.094 -29.875 14.406 1 94.69 58 ASP B C 1
ATOM 3479 O O . ASP B 1 58 ? 6.957 -30.734 14.219 1 94.69 58 ASP B O 1
ATOM 3483 N N . GLN B 1 59 ? 5.047 -29.844 13.758 1 95.38 59 GLN B N 1
ATOM 3484 C CA . GLN B 1 59 ? 4.723 -30.875 12.773 1 95.38 59 GLN B CA 1
ATOM 3485 C C . GLN B 1 59 ? 5.445 -30.625 11.453 1 95.38 59 GLN B C 1
ATOM 3487 O O . GLN B 1 59 ? 5.852 -29.484 11.172 1 95.38 59 GLN B O 1
ATOM 3492 N N . SER B 1 60 ? 5.586 -31.703 10.719 1 95.62 60 SER B N 1
ATOM 3493 C CA . SER B 1 60 ? 6.25 -31.594 9.43 1 95.62 60 SER B CA 1
ATOM 3494 C C . SER B 1 60 ? 5.414 -30.781 8.445 1 95.62 60 SER B C 1
ATOM 3496 O O . SER B 1 60 ? 4.203 -30.984 8.328 1 95.62 60 SER B O 1
ATOM 3498 N N . ALA B 1 61 ? 6.008 -29.844 7.691 1 95.25 61 ALA B N 1
ATOM 3499 C CA . ALA B 1 61 ? 5.301 -28.953 6.789 1 95.25 61 ALA B CA 1
ATOM 3500 C C . ALA B 1 61 ? 4.891 -29.656 5.504 1 95.25 61 ALA B C 1
ATOM 3502 O O . ALA B 1 61 ? 3.779 -29.469 5.008 1 95.25 61 ALA B O 1
ATOM 3503 N N . GLY B 1 62 ? 5.844 -30.5 4.973 1 95.12 62 GLY B N 1
ATOM 3504 C CA . GLY B 1 62 ? 5.488 -31.344 3.844 1 95.12 62 GLY B CA 1
ATOM 3505 C C . GLY B 1 62 ? 5.461 -30.594 2.525 1 95.12 62 GLY B C 1
ATOM 3506 O O . GLY B 1 62 ? 4.887 -31.062 1.545 1 95.12 62 GLY B O 1
ATOM 3507 N N . PHE B 1 63 ? 5.852 -29.344 2.477 1 94.31 63 PHE B N 1
ATOM 3508 C CA . PHE B 1 63 ? 5.891 -28.625 1.214 1 94.31 63 PHE B CA 1
ATOM 3509 C C . PHE B 1 63 ? 7.273 -28.016 0.982 1 94.31 63 PHE B C 1
ATOM 3511 O O . PHE B 1 63 ? 8.039 -27.828 1.928 1 94.31 63 PHE B O 1
ATOM 3518 N N . ASN B 1 64 ? 7.516 -27.734 -0.29 1 93.81 64 ASN B N 1
ATOM 3519 C CA . ASN B 1 64 ? 8.805 -27.172 -0.685 1 93.81 64 ASN B CA 1
ATOM 3520 C C . ASN B 1 64 ? 8.742 -25.641 -0.775 1 93.81 64 ASN B C 1
ATOM 3522 O O . ASN B 1 64 ? 7.68 -25.078 -1.013 1 93.81 64 ASN B O 1
ATOM 3526 N N . ILE B 1 65 ? 9.875 -25.047 -0.527 1 94.25 65 ILE B N 1
ATOM 3527 C CA . ILE B 1 65 ? 10.055 -23.609 -0.721 1 94.25 65 ILE B CA 1
ATOM 3528 C C . ILE B 1 65 ? 11.062 -23.359 -1.846 1 94.25 65 ILE B C 1
ATOM 3530 O O . ILE B 1 65 ? 12.219 -23.766 -1.75 1 94.25 65 ILE B O 1
ATOM 3534 N N . GLY B 1 66 ? 10.672 -22.703 -2.893 1 89.62 66 GLY B N 1
ATOM 3535 C CA . GLY B 1 66 ? 11.414 -22.547 -4.137 1 89.62 66 GLY B CA 1
ATOM 3536 C C . GLY B 1 66 ? 12.742 -21.844 -3.957 1 89.62 66 GLY B C 1
ATOM 3537 O O . GLY B 1 66 ? 13.68 -22.062 -4.73 1 89.62 66 GLY B O 1
ATOM 3538 N N . GLU B 1 67 ? 12.867 -20.906 -3.111 1 89.88 67 GLU B N 1
ATOM 3539 C CA . GLU B 1 67 ? 14.07 -20.125 -2.842 1 89.88 67 GLU B CA 1
ATOM 3540 C C . GLU B 1 67 ? 14.234 -19.859 -1.348 1 89.88 67 GLU B C 1
ATOM 3542 O O . GLU B 1 67 ? 13.289 -19.453 -0.679 1 89.88 67 GLU B O 1
ATOM 3547 N N . SER B 1 68 ? 15.43 -20.25 -0.845 1 89 68 SER B N 1
ATOM 3548 C CA . SER B 1 68 ? 15.688 -20.062 0.58 1 89 68 SER B CA 1
ATOM 3549 C C . SER B 1 68 ? 17.125 -19.641 0.835 1 89 68 SER B C 1
ATOM 3551 O O . SER B 1 68 ? 18.047 -20.141 0.183 1 89 68 SER B O 1
ATOM 3553 N N . ALA B 1 69 ? 17.297 -18.75 1.712 1 84.81 69 ALA B N 1
ATOM 3554 C CA . ALA B 1 69 ? 18.625 -18.281 2.107 1 84.81 69 ALA B CA 1
ATOM 3555 C C . ALA B 1 69 ? 19.25 -19.203 3.146 1 84.81 69 ALA B C 1
ATOM 3557 O O . ALA B 1 69 ? 20.469 -19.234 3.326 1 84.81 69 ALA B O 1
ATOM 3558 N N . ILE B 1 70 ? 18.375 -19.953 3.807 1 90.12 70 ILE B N 1
ATOM 3559 C CA . ILE B 1 70 ? 18.828 -20.938 4.785 1 90.12 70 ILE B CA 1
ATOM 3560 C C . ILE B 1 70 ? 18.344 -22.328 4.387 1 90.12 70 ILE B C 1
ATOM 3562 O O . ILE B 1 70 ? 17.375 -22.469 3.646 1 90.12 70 ILE B O 1
ATOM 3566 N N . ALA B 1 71 ? 19.016 -23.328 4.875 1 91.5 71 ALA B N 1
ATOM 3567 C CA . ALA B 1 71 ? 18.688 -24.703 4.512 1 91.5 71 ALA B CA 1
ATOM 3568 C C . ALA B 1 71 ? 17.281 -25.078 4.961 1 91.5 71 ALA B C 1
ATOM 3570 O O . ALA B 1 71 ? 16.844 -24.688 6.051 1 91.5 71 ALA B O 1
ATOM 3571 N N . TYR B 1 72 ? 16.562 -25.719 4.047 1 94.62 72 TYR B N 1
ATOM 3572 C CA . TYR B 1 72 ? 15.203 -26.156 4.309 1 94.62 72 TYR B CA 1
ATOM 3573 C C . TYR B 1 72 ? 14.867 -27.422 3.518 1 94.62 72 TYR B C 1
ATOM 3575 O O . TYR B 1 72 ? 15.242 -27.531 2.35 1 94.62 72 TYR B O 1
ATOM 3583 N N . ARG B 1 73 ? 14.234 -28.406 4.25 1 94.56 73 ARG B N 1
ATOM 3584 C CA . ARG B 1 73 ? 13.719 -29.625 3.635 1 94.56 73 ARG B CA 1
ATOM 3585 C C . ARG B 1 73 ? 12.219 -29.766 3.869 1 94.56 73 ARG B C 1
ATOM 3587 O O . ARG B 1 73 ? 11.688 -29.234 4.848 1 94.56 73 ARG B O 1
ATOM 3594 N N . THR B 1 74 ? 11.641 -30.453 2.998 1 94.81 74 THR B N 1
ATOM 3595 C CA . THR B 1 74 ? 10.195 -30.641 3.074 1 94.81 74 THR B CA 1
ATOM 3596 C C . THR B 1 74 ? 9.812 -31.312 4.387 1 94.81 74 THR B C 1
ATOM 3598 O O . THR B 1 74 ? 8.711 -31.109 4.895 1 94.81 74 THR B O 1
ATOM 3601 N N . ALA B 1 75 ? 10.703 -32.031 4.957 1 95.19 75 ALA B N 1
ATOM 3602 C CA . ALA B 1 75 ? 10.43 -32.781 6.18 1 95.19 75 ALA B CA 1
ATOM 3603 C C . ALA B 1 75 ? 10.539 -31.891 7.41 1 95.19 75 ALA B C 1
ATOM 3605 O O . ALA B 1 75 ? 10.094 -32.25 8.5 1 95.19 75 ALA B O 1
ATOM 3606 N N . ASP B 1 76 ? 11.055 -30.734 7.215 1 96.88 76 ASP B N 1
ATOM 3607 C CA . ASP B 1 76 ? 11.219 -29.812 8.336 1 96.88 76 ASP B CA 1
ATOM 3608 C C . ASP B 1 76 ? 9.859 -29.328 8.844 1 96.88 76 ASP B C 1
ATOM 3610 O O . ASP B 1 76 ? 8.836 -29.531 8.188 1 96.88 76 ASP B O 1
ATOM 3614 N N . SER B 1 77 ? 9.914 -28.688 9.961 1 97.25 77 SER B N 1
ATOM 3615 C CA . SER B 1 77 ? 8.688 -28.281 10.648 1 97.25 77 SER B CA 1
ATOM 3616 C C . SER B 1 77 ? 8.102 -27.016 10.031 1 97.25 77 SER B C 1
ATOM 3618 O O . SER B 1 77 ? 8.773 -26.312 9.266 1 97.25 77 SER B O 1
ATOM 3620 N N . TYR B 1 78 ? 6.805 -26.75 10.406 1 97.31 78 TYR B N 1
ATOM 3621 C CA . TYR B 1 78 ? 6.152 -25.516 10 1 97.31 78 TYR B CA 1
ATOM 3622 C C . TYR B 1 78 ? 6.875 -24.297 10.578 1 97.31 78 TYR B C 1
ATOM 3624 O O . TYR B 1 78 ? 6.957 -23.25 9.938 1 97.31 78 TYR B O 1
ATOM 3632 N N . ALA B 1 79 ? 7.363 -24.469 11.773 1 96.44 79 ALA B N 1
ATOM 3633 C CA . ALA B 1 79 ? 8.125 -23.375 12.391 1 96.44 79 ALA B CA 1
ATOM 3634 C C . ALA B 1 79 ? 9.344 -23.016 11.547 1 96.44 79 ALA B C 1
ATOM 3636 O O . ALA B 1 79 ? 9.641 -21.844 11.344 1 96.44 79 ALA B O 1
ATOM 3637 N N . ARG B 1 80 ? 9.992 -24 11.125 1 96.25 80 ARG B N 1
ATOM 3638 C CA . ARG B 1 80 ? 11.172 -23.766 10.289 1 96.25 80 ARG B CA 1
ATOM 3639 C C . ARG B 1 80 ? 10.781 -23.141 8.961 1 96.25 80 ARG B C 1
ATOM 3641 O O . ARG B 1 80 ? 11.492 -22.266 8.445 1 96.25 80 ARG B O 1
ATOM 3648 N N . ALA B 1 81 ? 9.75 -23.609 8.414 1 97.19 81 ALA B N 1
ATOM 3649 C CA . ALA B 1 81 ? 9.258 -23.031 7.16 1 97.19 81 ALA B CA 1
ATOM 3650 C C . ALA B 1 81 ? 8.977 -21.547 7.32 1 97.19 81 ALA B C 1
ATOM 3652 O O . ALA B 1 81 ? 9.336 -20.734 6.457 1 97.19 81 ALA B O 1
ATOM 3653 N N . LEU B 1 82 ? 8.391 -21.203 8.445 1 97.44 82 LEU B N 1
ATOM 3654 C CA . LEU B 1 82 ? 8.055 -19.812 8.695 1 97.44 82 LEU B CA 1
ATOM 3655 C C . LEU B 1 82 ? 9.312 -18.984 8.914 1 97.44 82 LEU B C 1
ATOM 3657 O O . LEU B 1 82 ? 9.375 -17.812 8.508 1 97.44 82 LEU B O 1
ATOM 3661 N N . VAL B 1 83 ? 10.258 -19.547 9.508 1 96.62 83 VAL B N 1
ATOM 3662 C CA . VAL B 1 83 ? 11.523 -18.844 9.719 1 96.62 83 VAL B CA 1
ATOM 3663 C C . VAL B 1 83 ? 12.203 -18.594 8.375 1 96.62 83 VAL B C 1
ATOM 3665 O O . VAL B 1 83 ? 12.781 -17.531 8.148 1 96.62 83 VAL B O 1
ATOM 3668 N N . VAL B 1 84 ? 12.148 -19.594 7.504 1 96 84 VAL B N 1
ATOM 3669 C CA . VAL B 1 84 ? 12.711 -19.438 6.164 1 96 84 VAL B CA 1
ATOM 3670 C C . VAL B 1 84 ? 12.008 -18.281 5.445 1 96 84 VAL B C 1
ATOM 3672 O O . VAL B 1 84 ? 12.664 -17.453 4.82 1 96 84 VAL B O 1
ATOM 3675 N N . GLY B 1 85 ? 10.695 -18.25 5.516 1 97.31 85 GLY B N 1
ATOM 3676 C CA . GLY B 1 85 ? 9.945 -17.141 4.953 1 97.31 85 GLY B CA 1
ATOM 3677 C C . GLY B 1 85 ? 10.336 -15.789 5.539 1 97.31 85 GLY B C 1
ATOM 3678 O O . GLY B 1 85 ? 10.438 -14.797 4.816 1 97.31 85 GLY B O 1
ATOM 3679 N N . LEU B 1 86 ? 10.547 -15.812 6.859 1 96.81 86 LEU B N 1
ATOM 3680 C CA . LEU B 1 86 ? 10.953 -14.586 7.543 1 96.81 86 LEU B CA 1
ATOM 3681 C C . LEU B 1 86 ? 12.305 -14.109 7.043 1 96.81 86 LEU B C 1
ATOM 3683 O O . LEU B 1 86 ? 12.492 -12.914 6.777 1 96.81 86 LEU B O 1
ATOM 3687 N N . VAL B 1 87 ? 13.219 -14.969 6.91 1 95.44 87 VAL B N 1
ATOM 3688 C CA . VAL B 1 87 ? 14.555 -14.617 6.445 1 95.44 87 VAL B CA 1
ATOM 3689 C C . VAL B 1 87 ? 14.484 -14.086 5.016 1 95.44 87 VAL B C 1
ATOM 3691 O O . VAL B 1 87 ? 15.172 -13.117 4.676 1 95.44 87 VAL B O 1
ATOM 3694 N N . ASN B 1 88 ? 13.695 -14.711 4.203 1 96.31 88 ASN B N 1
ATOM 3695 C CA . ASN B 1 88 ? 13.508 -14.219 2.84 1 96.31 88 ASN B CA 1
ATOM 3696 C C . ASN B 1 88 ? 12.922 -12.812 2.828 1 96.31 88 ASN B C 1
ATOM 3698 O O . ASN B 1 88 ? 13.328 -11.977 2.02 1 96.31 88 ASN B O 1
ATOM 3702 N N . SER B 1 89 ? 11.961 -12.602 3.719 1 97.25 89 SER B N 1
ATOM 3703 C CA . SER B 1 89 ? 11.391 -11.258 3.834 1 97.25 89 SER B CA 1
ATOM 3704 C C . SER B 1 89 ? 12.453 -10.25 4.258 1 97.25 89 SER B C 1
ATOM 3706 O O . SER B 1 89 ? 12.547 -9.164 3.68 1 97.25 89 SER B O 1
ATOM 3708 N N . LEU B 1 90 ? 13.188 -10.602 5.25 1 95.38 90 LEU B N 1
ATOM 3709 C CA . LEU B 1 90 ? 14.195 -9.695 5.785 1 95.38 90 LEU B CA 1
ATOM 3710 C C . LEU B 1 90 ? 15.266 -9.398 4.738 1 95.38 90 LEU B C 1
ATOM 3712 O O . LEU B 1 90 ? 15.812 -8.289 4.699 1 95.38 90 LEU B O 1
ATOM 3716 N N . ARG B 1 91 ? 15.578 -10.359 3.939 1 94.19 91 ARG B N 1
ATOM 3717 C CA . ARG B 1 91 ? 16.531 -10.172 2.855 1 94.19 91 ARG B CA 1
ATOM 3718 C C . ARG B 1 91 ? 16.062 -9.086 1.893 1 94.19 91 ARG B C 1
ATOM 3720 O O . ARG B 1 91 ? 16.812 -8.164 1.569 1 94.19 91 ARG B O 1
ATOM 3727 N N . VAL B 1 92 ? 14.867 -9.164 1.472 1 96.5 92 VAL B N 1
ATOM 3728 C CA . VAL B 1 92 ? 14.297 -8.195 0.545 1 96.5 92 VAL B CA 1
ATOM 3729 C C . VAL B 1 92 ? 14.203 -6.828 1.218 1 96.5 92 VAL B C 1
ATOM 3731 O O . VAL B 1 92 ? 14.531 -5.805 0.606 1 96.5 92 VAL B O 1
ATOM 3734 N N . ILE B 1 93 ? 13.781 -6.824 2.471 1 97 93 ILE B N 1
ATOM 3735 C CA . ILE B 1 93 ? 13.586 -5.574 3.201 1 97 93 ILE B CA 1
ATOM 3736 C C . ILE B 1 93 ? 14.93 -4.879 3.402 1 97 93 ILE B C 1
ATOM 3738 O O . ILE B 1 93 ? 15.062 -3.684 3.129 1 97 93 ILE B O 1
ATOM 3742 N N . ALA B 1 94 ? 15.914 -5.605 3.799 1 93.19 94 ALA B N 1
ATOM 3743 C CA . ALA B 1 94 ? 17.219 -5.023 4.082 1 93.19 94 ALA B CA 1
ATOM 3744 C C . ALA B 1 94 ? 17.844 -4.441 2.816 1 93.19 94 ALA B C 1
ATOM 3746 O O . ALA B 1 94 ? 18.266 -3.283 2.801 1 93.19 94 ALA B O 1
ATOM 3747 N N . ILE B 1 95 ? 17.875 -5.164 1.766 1 93.06 95 ILE B N 1
ATOM 3748 C CA . ILE B 1 95 ? 18.453 -4.715 0.507 1 93.06 95 ILE B CA 1
ATOM 3749 C C . ILE B 1 95 ? 17.609 -3.6 -0.09 1 93.06 95 ILE B C 1
ATOM 3751 O O . ILE B 1 95 ? 18.125 -2.607 -0.596 1 93.06 95 ILE B O 1
ATOM 3755 N N . GLY B 1 96 ? 16.328 -3.805 -0.003 1 96.88 96 GLY B N 1
ATOM 3756 C CA . GLY B 1 96 ? 15.398 -2.84 -0.567 1 96.88 96 GLY B CA 1
ATOM 3757 C C . GLY B 1 96 ? 15.477 -1.477 0.095 1 96.88 96 GLY B C 1
ATOM 3758 O O . GLY B 1 96 ? 15.383 -0.448 -0.577 1 96.88 96 GLY B O 1
ATOM 3759 N N . LEU B 1 97 ? 15.609 -1.473 1.44 1 95.12 97 LEU B N 1
ATOM 3760 C CA . LEU B 1 97 ? 15.711 -0.207 2.158 1 95.12 97 LEU B CA 1
ATOM 3761 C C . LEU B 1 97 ? 16.938 0.575 1.718 1 95.12 97 LEU B C 1
ATOM 3763 O O . LEU B 1 97 ? 16.875 1.793 1.539 1 95.12 97 LEU B O 1
ATOM 3767 N N . ILE B 1 98 ? 18 -0.09 1.463 1 91.69 98 ILE B N 1
ATOM 3768 C CA . ILE B 1 98 ? 19.234 0.551 1.02 1 91.69 98 ILE B CA 1
ATOM 3769 C C . ILE B 1 98 ? 19.047 1.077 -0.403 1 91.69 98 ILE B C 1
ATOM 3771 O O . ILE B 1 98 ? 19.312 2.252 -0.673 1 91.69 98 ILE B O 1
ATOM 3775 N N . LEU B 1 99 ? 18.547 0.3 -1.252 1 94.69 99 LEU B N 1
ATOM 3776 C CA . LEU B 1 99 ? 18.438 0.658 -2.662 1 94.69 99 LEU B CA 1
ATOM 3777 C C . LEU B 1 99 ? 17.406 1.763 -2.865 1 94.69 99 LEU B C 1
ATOM 3779 O O . LEU B 1 99 ? 17.594 2.658 -3.689 1 94.69 99 LEU B O 1
ATOM 3783 N N . THR B 1 100 ? 16.297 1.607 -2.145 1 97.56 100 THR B N 1
ATOM 3784 C CA . THR B 1 100 ? 15.266 2.625 -2.32 1 97.56 100 THR B CA 1
ATOM 3785 C C . THR B 1 100 ? 15.758 3.986 -1.84 1 97.56 100 THR B C 1
ATOM 3787 O O . THR B 1 100 ? 15.383 5.02 -2.398 1 97.56 100 THR B O 1
ATOM 3790 N N . THR B 1 101 ? 16.578 3.969 -0.804 1 94.12 101 THR B N 1
ATOM 3791 C CA . THR B 1 101 ? 17.172 5.211 -0.317 1 94.12 101 THR B CA 1
ATOM 3792 C C . THR B 1 101 ? 18.094 5.816 -1.366 1 94.12 101 THR B C 1
ATOM 3794 O O . THR B 1 101 ? 18.062 7.023 -1.618 1 94.12 101 THR B O 1
ATOM 3797 N N . VAL B 1 102 ? 18.859 5.016 -1.965 1 91.25 102 VAL B N 1
ATOM 3798 C CA . VAL B 1 102 ? 19.812 5.465 -2.977 1 91.25 102 VAL B CA 1
ATOM 3799 C C . VAL B 1 102 ? 19.062 6.031 -4.176 1 91.25 102 VAL B C 1
ATOM 3801 O O . VAL B 1 102 ? 19.312 7.164 -4.594 1 91.25 102 VAL B O 1
ATOM 3804 N N . ILE B 1 103 ? 18.094 5.301 -4.68 1 94.25 103 ILE B N 1
ATOM 3805 C CA . ILE B 1 103 ? 17.359 5.711 -5.867 1 94.25 103 ILE B CA 1
ATOM 3806 C C . ILE B 1 103 ? 16.531 6.961 -5.555 1 94.25 103 ILE B C 1
ATOM 3808 O O . ILE B 1 103 ? 16.469 7.891 -6.363 1 94.25 103 ILE B O 1
ATOM 3812 N N . GLY B 1 104 ? 15.883 6.922 -4.41 1 94.81 104 GLY B N 1
ATOM 3813 C CA . GLY B 1 104 ? 15.094 8.078 -4.012 1 94.81 104 GLY B CA 1
ATOM 3814 C C . GLY B 1 104 ? 15.93 9.336 -3.838 1 94.81 104 GLY B C 1
ATOM 3815 O O . GLY B 1 104 ? 15.508 10.422 -4.238 1 94.81 104 GLY B O 1
ATOM 3816 N N . THR B 1 105 ? 17.109 9.188 -3.25 1 91.19 105 THR B N 1
ATOM 3817 C CA . THR B 1 105 ? 17.984 10.336 -3.047 1 91.19 105 THR B CA 1
ATOM 3818 C C . THR B 1 105 ? 18.516 10.852 -4.383 1 91.19 105 THR B C 1
ATOM 3820 O O . THR B 1 105 ? 18.516 12.062 -4.625 1 91.19 105 THR B O 1
ATOM 3823 N N . LEU B 1 106 ? 18.906 9.984 -5.215 1 88.81 106 LEU B N 1
ATOM 3824 C CA . LEU B 1 106 ? 19.422 10.375 -6.523 1 88.81 106 LEU B CA 1
ATOM 3825 C C . LEU B 1 106 ? 18.344 11.078 -7.34 1 88.81 106 LEU B C 1
ATOM 3827 O O . LEU B 1 106 ? 18.578 12.141 -7.918 1 88.81 106 LEU B O 1
ATOM 3831 N N . ALA B 1 107 ? 17.188 10.516 -7.359 1 93 107 ALA B N 1
ATOM 3832 C CA . ALA B 1 107 ? 16.078 11.117 -8.102 1 93 107 ALA B CA 1
ATOM 3833 C C . ALA B 1 107 ? 15.648 12.43 -7.465 1 93 107 ALA B C 1
ATOM 3835 O O . ALA B 1 107 ? 15.227 13.359 -8.164 1 93 107 ALA B O 1
ATOM 3836 N N . GLY B 1 108 ? 15.688 12.5 -6.141 1 91.44 108 GLY B N 1
ATOM 3837 C CA . GLY B 1 108 ? 15.352 13.727 -5.438 1 91.44 108 GLY B CA 1
ATOM 3838 C C . GLY B 1 108 ? 16.281 14.875 -5.758 1 91.44 108 GLY B C 1
ATOM 3839 O O . GLY B 1 108 ? 15.844 16 -5.969 1 91.44 108 GLY B O 1
ATOM 3840 N N . VAL B 1 109 ? 17.547 14.602 -5.805 1 83.19 109 VAL B N 1
ATOM 3841 C CA . VAL B 1 109 ? 18.547 15.602 -6.133 1 83.19 109 VAL B CA 1
ATOM 3842 C C . VAL B 1 109 ? 18.422 15.992 -7.605 1 83.19 109 VAL B C 1
ATOM 3844 O O . VAL B 1 109 ? 18.562 17.156 -7.961 1 83.19 109 VAL B O 1
ATOM 3847 N N . ALA B 1 110 ? 18.141 15 -8.422 1 87 110 ALA B N 1
ATOM 3848 C CA . ALA B 1 110 ? 18 15.234 -9.859 1 87 110 ALA B CA 1
ATOM 3849 C C . ALA B 1 110 ? 16.859 16.188 -10.148 1 87 110 ALA B C 1
ATOM 3851 O O . ALA B 1 110 ? 16.859 16.891 -11.164 1 87 110 ALA B O 1
ATOM 3852 N N . ALA B 1 111 ? 15.953 16.234 -9.266 1 88.06 111 ALA B N 1
ATOM 3853 C CA . ALA B 1 111 ? 14.797 17.109 -9.445 1 88.06 111 ALA B CA 1
ATOM 3854 C C . ALA B 1 111 ? 15.219 18.578 -9.43 1 88.06 111 ALA B C 1
ATOM 3856 O O . ALA B 1 111 ? 14.5 19.438 -9.945 1 88.06 111 ALA B O 1
ATOM 3857 N N . PHE B 1 112 ? 16.391 18.875 -8.852 1 80.5 112 PHE B N 1
ATOM 3858 C CA . PHE B 1 112 ? 16.859 20.25 -8.75 1 80.5 112 PHE B CA 1
ATOM 3859 C C . PHE B 1 112 ? 18 20.5 -9.734 1 80.5 112 PHE B C 1
ATOM 3861 O O . PHE B 1 112 ? 18.625 21.562 -9.703 1 80.5 112 PHE B O 1
ATOM 3868 N N . SER B 1 113 ? 18.219 19.547 -10.539 1 77.69 113 SER B N 1
ATOM 3869 C CA . SER B 1 113 ? 19.312 19.688 -11.508 1 77.69 113 SER B CA 1
ATOM 3870 C C . SER B 1 113 ? 19.016 20.797 -12.516 1 77.69 113 SER B C 1
ATOM 3872 O O . SER B 1 113 ? 17.859 21.062 -12.828 1 77.69 113 SER B O 1
ATOM 3874 N N . GLU B 1 114 ? 20.016 21.453 -12.875 1 77.19 114 GLU B N 1
ATOM 3875 C CA . GLU B 1 114 ? 19.875 22.469 -13.906 1 77.19 114 GLU B CA 1
ATOM 3876 C C . GLU B 1 114 ? 19.562 21.844 -15.266 1 77.19 114 GLU B C 1
ATOM 3878 O O . GLU B 1 114 ? 19.047 22.516 -16.156 1 77.19 114 GLU B O 1
ATOM 3883 N N . ASN B 1 115 ? 19.922 20.641 -15.344 1 77 115 ASN B N 1
ATOM 3884 C CA . ASN B 1 115 ? 19.656 19.891 -16.578 1 77 115 ASN B CA 1
ATOM 3885 C C . ASN B 1 115 ? 18.156 19.594 -16.719 1 77 115 ASN B C 1
ATOM 3887 O O . ASN B 1 115 ? 17.562 18.938 -15.867 1 77 115 ASN B O 1
ATOM 3891 N N . TRP B 1 116 ? 17.594 20.078 -17.859 1 81.31 116 TRP B N 1
ATOM 3892 C CA . TRP B 1 116 ? 16.172 19.953 -18.109 1 81.31 116 TRP B CA 1
ATOM 3893 C C . TRP B 1 116 ? 15.742 18.484 -18.172 1 81.31 116 TRP B C 1
ATOM 3895 O O . TRP B 1 116 ? 14.695 18.109 -17.641 1 81.31 116 TRP B O 1
ATOM 3905 N N . LEU B 1 117 ? 16.516 17.703 -18.797 1 81.19 117 LEU B N 1
ATOM 3906 C CA . LEU B 1 117 ? 16.172 16.297 -18.984 1 81.19 117 LEU B CA 1
ATOM 3907 C C . LEU B 1 117 ? 16.141 15.578 -17.641 1 81.19 117 LEU B C 1
ATOM 3909 O O . LEU B 1 117 ? 15.242 14.766 -17.391 1 81.19 117 LEU B O 1
ATOM 3913 N N . LEU B 1 118 ? 17.109 15.797 -16.859 1 82.44 118 LEU B N 1
ATOM 3914 C CA . LEU B 1 118 ? 17.156 15.148 -15.555 1 82.44 118 LEU B CA 1
ATOM 3915 C C . LEU B 1 118 ? 15.977 15.562 -14.695 1 82.44 118 LEU B C 1
ATOM 3917 O O . LEU B 1 118 ? 15.398 14.734 -13.984 1 82.44 118 LEU B O 1
ATOM 3921 N N . ARG B 1 119 ? 15.617 16.719 -14.797 1 88.25 119 ARG B N 1
ATOM 3922 C CA . ARG B 1 119 ? 14.477 17.234 -14.039 1 88.25 119 ARG B CA 1
ATOM 3923 C C . ARG B 1 119 ? 13.18 16.578 -14.508 1 88.25 119 ARG B C 1
ATOM 3925 O O . ARG B 1 119 ? 12.344 16.188 -13.688 1 88.25 119 ARG B O 1
ATOM 3932 N N . GLN B 1 120 ? 13.109 16.453 -15.781 1 85.56 120 GLN B N 1
ATOM 3933 C CA . GLN B 1 120 ? 11.891 15.875 -16.344 1 85.56 120 GLN B CA 1
ATOM 3934 C C . GLN B 1 120 ? 11.797 14.383 -16.047 1 85.56 120 GLN B C 1
ATOM 3936 O O . GLN B 1 120 ? 10.703 13.852 -15.82 1 85.56 120 GLN B O 1
ATOM 3941 N N . LEU B 1 121 ? 12.891 13.734 -16.062 1 88.38 121 LEU B N 1
ATOM 3942 C CA . LEU B 1 121 ? 12.914 12.312 -15.75 1 88.38 121 LEU B CA 1
ATOM 3943 C C . LEU B 1 121 ? 12.5 12.07 -14.305 1 88.38 121 LEU B C 1
ATOM 3945 O O . LEU B 1 121 ? 11.758 11.133 -14.008 1 88.38 121 LEU B O 1
ATOM 3949 N N . SER B 1 122 ? 13.031 12.914 -13.492 1 92.38 122 SER B N 1
ATOM 3950 C CA . SER B 1 122 ? 12.648 12.805 -12.086 1 92.38 122 SER B CA 1
ATOM 3951 C C . SER B 1 122 ? 11.156 13.07 -11.898 1 92.38 122 SER B C 1
ATOM 3953 O O . SER B 1 122 ? 10.469 12.312 -11.211 1 92.38 122 SER B O 1
ATOM 3955 N N . ARG B 1 123 ? 10.625 14 -12.539 1 90.31 123 ARG B N 1
ATOM 3956 C CA . ARG B 1 123 ? 9.211 14.352 -12.43 1 90.31 123 ARG B CA 1
ATOM 3957 C C . ARG B 1 123 ? 8.328 13.266 -13.023 1 90.31 123 ARG B C 1
ATOM 3959 O O . ARG B 1 123 ? 7.277 12.945 -12.469 1 90.31 123 ARG B O 1
ATOM 3966 N N . GLY B 1 124 ? 8.727 12.812 -14.156 1 89.25 124 GLY B N 1
ATOM 3967 C CA . GLY B 1 124 ? 7.984 11.742 -14.789 1 89.25 124 GLY B CA 1
ATOM 3968 C C . GLY B 1 124 ? 7.973 10.461 -13.969 1 89.25 124 GLY B C 1
ATOM 3969 O O . GLY B 1 124 ? 6.934 9.812 -13.836 1 89.25 124 GLY B O 1
ATOM 3970 N N . TYR B 1 125 ? 9.195 10.141 -13.469 1 92.38 125 TYR B N 1
ATOM 3971 C CA . TYR B 1 125 ? 9.32 8.977 -12.602 1 92.38 125 TYR B CA 1
ATOM 3972 C C . TYR B 1 125 ? 8.352 9.062 -11.43 1 92.38 125 TYR B C 1
ATOM 3974 O O . TYR B 1 125 ? 7.566 8.141 -11.203 1 92.38 125 TYR B O 1
ATOM 3982 N N . VAL B 1 126 ? 8.258 10.141 -10.773 1 93.06 126 VAL B N 1
ATOM 3983 C CA . VAL B 1 126 ? 7.406 10.352 -9.602 1 93.06 126 VAL B CA 1
ATOM 3984 C C . VAL B 1 126 ? 5.941 10.367 -10.031 1 93.06 126 VAL B C 1
ATOM 3986 O O . VAL B 1 126 ? 5.094 9.742 -9.391 1 93.06 126 VAL B O 1
ATOM 3989 N N . ALA B 1 127 ? 5.625 10.961 -11.133 1 88.88 127 ALA B N 1
ATOM 3990 C CA . ALA B 1 127 ? 4.25 11.125 -11.586 1 88.88 127 ALA B CA 1
ATOM 3991 C C . ALA B 1 127 ? 3.627 9.773 -11.938 1 88.88 127 ALA B C 1
ATOM 3993 O O . ALA B 1 127 ? 2.467 9.516 -11.609 1 88.88 127 ALA B O 1
ATOM 3994 N N . VAL B 1 128 ? 4.383 8.938 -12.477 1 88.19 128 VAL B N 1
ATOM 3995 C CA . VAL B 1 128 ? 3.848 7.664 -12.945 1 88.19 128 VAL B CA 1
ATOM 3996 C C . VAL B 1 128 ? 3.814 6.664 -11.789 1 88.19 128 VAL B C 1
ATOM 3998 O O . VAL B 1 128 ? 2.793 6.016 -11.547 1 88.19 128 VAL B O 1
ATOM 4001 N N . VAL B 1 129 ? 4.867 6.57 -11.094 1 94.25 129 VAL B N 1
ATOM 4002 C CA . VAL B 1 129 ? 5.039 5.523 -10.094 1 94.25 129 VAL B CA 1
ATOM 4003 C C . VAL B 1 129 ? 4.133 5.801 -8.898 1 94.25 129 VAL B C 1
ATOM 4005 O O . VAL B 1 129 ? 3.512 4.883 -8.352 1 94.25 129 VAL B O 1
ATOM 4008 N N . ARG B 1 130 ? 3.959 7.039 -8.492 1 93.62 130 ARG B N 1
ATOM 4009 C CA . ARG B 1 130 ? 3.186 7.367 -7.297 1 93.62 130 ARG B CA 1
ATOM 4010 C C . ARG B 1 130 ? 1.688 7.305 -7.582 1 93.62 130 ARG B C 1
ATOM 4012 O O . ARG B 1 130 ? 0.875 7.293 -6.652 1 93.62 130 ARG B O 1
ATOM 4019 N N . ASN B 1 131 ? 1.33 7.195 -8.953 1 88.62 131 ASN B N 1
ATOM 4020 C CA . ASN B 1 131 ? -0.092 7.238 -9.273 1 88.62 131 ASN B CA 1
ATOM 4021 C C . ASN B 1 131 ? -0.568 5.922 -9.883 1 88.62 131 ASN B C 1
ATOM 4023 O O . ASN B 1 131 ? -1.614 5.879 -10.531 1 88.62 131 ASN B O 1
ATOM 4027 N N . THR B 1 132 ? 0.157 4.891 -9.68 1 91.12 132 THR B N 1
ATOM 4028 C CA . THR B 1 132 ? -0.222 3.543 -10.094 1 91.12 132 THR B CA 1
ATOM 4029 C C . THR B 1 132 ? -0.119 2.568 -8.922 1 91.12 132 THR B C 1
ATOM 4031 O O . THR B 1 132 ? 0.788 2.678 -8.094 1 91.12 132 THR B O 1
ATOM 4034 N N . PRO B 1 133 ? -1.026 1.592 -8.859 1 93.62 133 PRO B N 1
ATOM 4035 C CA . PRO B 1 133 ? -0.993 0.633 -7.754 1 93.62 133 PRO B CA 1
ATOM 4036 C C . PRO B 1 133 ? 0.303 -0.173 -7.711 1 93.62 133 PRO B C 1
ATOM 4038 O O . PRO B 1 133 ? 0.811 -0.59 -8.758 1 93.62 133 PRO B O 1
ATOM 4041 N N . LEU B 1 134 ? 0.816 -0.325 -6.523 1 96.25 134 LEU B N 1
ATOM 4042 C CA . LEU B 1 134 ? 2.055 -1.076 -6.348 1 96.25 134 LEU B CA 1
ATOM 4043 C C . LEU B 1 134 ? 1.897 -2.508 -6.844 1 96.25 134 LEU B C 1
ATOM 4045 O O . LEU B 1 134 ? 2.805 -3.053 -7.48 1 96.25 134 LEU B O 1
ATOM 4049 N N . LEU B 1 135 ? 0.758 -3.117 -6.535 1 94.31 135 LEU B N 1
ATOM 4050 C CA . LEU B 1 135 ? 0.531 -4.484 -6.992 1 94.31 135 LEU B CA 1
ATOM 4051 C C . LEU B 1 135 ? 0.679 -4.586 -8.508 1 94.31 135 LEU B C 1
ATOM 4053 O O . LEU B 1 135 ? 1.3 -5.523 -9.016 1 94.31 135 LEU B O 1
ATOM 4057 N N . LEU B 1 136 ? 0.103 -3.631 -9.164 1 92 136 LEU B N 1
ATOM 4058 C CA . LEU B 1 136 ? 0.189 -3.592 -10.617 1 92 136 LEU B CA 1
ATOM 4059 C C . LEU B 1 136 ? 1.638 -3.457 -11.078 1 92 136 LEU B C 1
ATOM 4061 O O . LEU B 1 136 ? 2.059 -4.121 -12.023 1 92 136 LEU B O 1
ATOM 4065 N N . GLN B 1 137 ? 2.361 -2.648 -10.438 1 94.38 137 GLN B N 1
ATOM 4066 C CA . GLN B 1 137 ? 3.76 -2.432 -10.797 1 94.38 137 GLN B CA 1
ATOM 4067 C C . GLN B 1 137 ? 4.578 -3.705 -10.609 1 94.38 137 GLN B C 1
ATOM 4069 O O . GLN B 1 137 ? 5.434 -4.027 -11.43 1 94.38 137 GLN B O 1
ATOM 4074 N N . LEU B 1 138 ? 4.32 -4.41 -9.555 1 95.75 138 LEU B N 1
ATOM 4075 C CA . LEU B 1 138 ? 5.023 -5.66 -9.305 1 95.75 138 LEU B CA 1
ATOM 4076 C C . LEU B 1 138 ? 4.773 -6.66 -10.438 1 95.75 138 LEU B C 1
ATOM 4078 O O . LEU B 1 138 ? 5.707 -7.301 -10.922 1 95.75 138 LEU B O 1
ATOM 4082 N N . ILE B 1 139 ? 3.582 -6.738 -10.828 1 92.19 139 ILE B N 1
ATOM 4083 C CA . ILE B 1 139 ? 3.201 -7.707 -11.852 1 92.19 139 ILE B CA 1
ATOM 4084 C C . ILE B 1 139 ? 3.789 -7.289 -13.195 1 92.19 139 ILE B C 1
ATOM 4086 O O . ILE B 1 139 ? 4.188 -8.141 -14 1 92.19 139 ILE B O 1
ATOM 4090 N N . VAL B 1 140 ? 3.828 -6.008 -13.461 1 89.12 140 VAL B N 1
ATOM 4091 C CA . VAL B 1 140 ? 4.402 -5.508 -14.703 1 89.12 140 VAL B CA 1
ATOM 4092 C C . VAL B 1 140 ? 5.895 -5.84 -14.75 1 89.12 140 VAL B C 1
ATOM 4094 O O . VAL B 1 140 ? 6.41 -6.238 -15.797 1 89.12 140 VAL B O 1
ATOM 4097 N N . TRP B 1 141 ? 6.578 -5.652 -13.664 1 91.38 141 TRP B N 1
ATOM 4098 C CA . TRP B 1 141 ? 7.992 -6 -13.609 1 91.38 141 TRP B CA 1
ATOM 4099 C C . TRP B 1 141 ? 8.195 -7.488 -13.875 1 91.38 141 TRP B C 1
ATOM 4101 O O . TRP B 1 141 ? 9.125 -7.879 -14.586 1 91.38 141 TRP B O 1
ATOM 4111 N N . TYR B 1 142 ? 7.348 -8.336 -13.406 1 90.38 142 TYR B N 1
ATOM 4112 C CA . TYR B 1 142 ? 7.535 -9.781 -13.445 1 90.38 142 TYR B CA 1
ATOM 4113 C C . TYR B 1 142 ? 7.121 -10.344 -14.805 1 90.38 142 TYR B C 1
ATOM 4115 O O . TYR B 1 142 ? 7.922 -10.984 -15.492 1 90.38 142 TYR B O 1
ATOM 4123 N N . PHE B 1 143 ? 5.938 -10.078 -15.211 1 84.31 143 PHE B N 1
ATOM 4124 C CA . PHE B 1 143 ? 5.359 -10.797 -16.344 1 84.31 143 PHE B CA 1
ATOM 4125 C C . PHE B 1 143 ? 5.816 -10.188 -17.656 1 84.31 143 PHE B C 1
ATOM 4127 O O . PHE B 1 143 ? 6.555 -10.82 -18.422 1 84.31 143 PHE B O 1
ATOM 4134 N N . PRO B 1 144 ? 5.48 -8.969 -17.953 1 76.81 144 PRO B N 1
ATOM 4135 C CA . PRO B 1 144 ? 5.852 -8.477 -19.281 1 76.81 144 PRO B CA 1
ATOM 4136 C C . PRO B 1 144 ? 7.332 -8.117 -19.375 1 76.81 144 PRO B C 1
ATOM 4138 O O . PRO B 1 144 ? 7.906 -8.156 -20.469 1 76.81 144 PRO B O 1
ATOM 4141 N N . ILE B 1 145 ? 8.039 -7.875 -18.312 1 81.25 145 ILE B N 1
ATOM 4142 C CA . ILE B 1 145 ? 9.406 -7.387 -18.422 1 81.25 145 ILE B CA 1
ATOM 4143 C C . ILE B 1 145 ? 10.383 -8.539 -18.172 1 81.25 145 ILE B C 1
ATOM 4145 O O . ILE B 1 145 ? 11.141 -8.914 -19.078 1 81.25 145 ILE B O 1
ATOM 4149 N N . LEU B 1 146 ? 10.289 -9.211 -17.125 1 84.5 146 LEU B N 1
ATOM 4150 C CA . LEU B 1 146 ? 11.312 -10.18 -16.766 1 84.5 146 LEU B CA 1
ATOM 4151 C C . LEU B 1 146 ? 11.039 -11.531 -17.422 1 84.5 146 LEU B C 1
ATOM 4153 O O . LEU B 1 146 ? 11.969 -12.227 -17.844 1 84.5 146 LEU B O 1
ATOM 4157 N N . LEU B 1 147 ? 9.797 -11.875 -17.547 1 80.5 147 LEU B N 1
ATOM 4158 C CA . LEU B 1 147 ? 9.484 -13.156 -18.172 1 80.5 147 LEU B CA 1
ATOM 4159 C C . LEU B 1 147 ? 9.688 -13.094 -19.672 1 80.5 147 LEU B C 1
ATOM 4161 O O . LEU B 1 147 ? 9.695 -14.133 -20.344 1 80.5 147 LEU B O 1
ATOM 4165 N N . SER B 1 148 ? 9.898 -11.883 -20.156 1 77.5 148 SER B N 1
ATOM 4166 C CA . SER B 1 148 ? 10.164 -11.734 -21.578 1 77.5 148 SER B CA 1
ATOM 4167 C C . SER B 1 148 ? 11.656 -11.875 -21.875 1 77.5 148 SER B C 1
ATOM 4169 O O . SER B 1 148 ? 12.07 -11.789 -23.031 1 77.5 148 SER B O 1
ATOM 4171 N N . LEU B 1 149 ? 12.43 -12.141 -20.906 1 82.06 149 LEU B N 1
ATOM 4172 C CA . LEU B 1 149 ? 13.852 -12.383 -21.094 1 82.06 149 LEU B CA 1
ATOM 4173 C C . LEU B 1 149 ? 14.086 -13.672 -21.891 1 82.06 149 LEU B C 1
ATOM 4175 O O . LEU B 1 149 ? 13.219 -14.547 -21.922 1 82.06 149 LEU B O 1
ATOM 4179 N N . PRO B 1 150 ? 15.211 -13.672 -22.5 1 82.25 150 PRO B N 1
ATOM 4180 C CA . PRO B 1 150 ? 15.484 -14.852 -23.328 1 82.25 150 PRO B CA 1
ATOM 4181 C C . PRO B 1 150 ? 15.664 -16.125 -22.5 1 82.25 150 PRO B C 1
ATOM 4183 O O . PRO B 1 150 ? 15.852 -16.047 -21.281 1 82.25 150 PRO B O 1
ATOM 4186 N N . ALA B 1 151 ? 15.555 -17.188 -23.234 1 83.56 151 ALA B N 1
ATOM 4187 C CA . ALA B 1 151 ? 15.75 -18.5 -22.609 1 83.56 151 ALA B CA 1
ATOM 4188 C C . ALA B 1 151 ? 17.172 -18.641 -22.062 1 83.56 151 ALA B C 1
ATOM 4190 O O . ALA B 1 151 ? 18.078 -17.891 -22.469 1 83.56 151 ALA B O 1
ATOM 4191 N N . ALA B 1 152 ? 17.328 -19.562 -21.203 1 83.31 152 ALA B N 1
ATOM 4192 C CA . ALA B 1 152 ? 18.594 -19.781 -20.531 1 83.31 152 ALA B CA 1
ATOM 4193 C C . ALA B 1 152 ? 19.688 -20.172 -21.531 1 83.31 152 ALA B C 1
ATOM 4195 O O . ALA B 1 152 ? 20.875 -19.953 -21.281 1 83.31 152 ALA B O 1
ATOM 4196 N N . GLN B 1 153 ? 19.266 -20.719 -22.578 1 83.12 153 GLN B N 1
ATOM 4197 C CA . GLN B 1 153 ? 20.219 -21.203 -23.562 1 83.12 153 GLN B CA 1
ATOM 4198 C C . GLN B 1 153 ? 20.906 -20.047 -24.281 1 83.12 153 GLN B C 1
ATOM 4200 O O . GLN B 1 153 ? 22.078 -20.156 -24.672 1 83.12 153 GLN B O 1
ATOM 4205 N N . GLN B 1 154 ? 20.266 -18.891 -24.406 1 82.56 154 GLN B N 1
ATOM 4206 C CA . GLN B 1 154 ? 20.844 -17.688 -25.031 1 82.56 154 GLN B CA 1
ATOM 4207 C C . GLN B 1 154 ? 20.547 -16.453 -24.188 1 82.56 154 GLN B C 1
ATOM 4209 O O . GLN B 1 154 ? 19.828 -15.555 -24.641 1 82.56 154 GLN B O 1
ATOM 4214 N N . PRO B 1 155 ? 21.266 -16.5 -23.125 1 83.25 155 PRO B N 1
ATOM 4215 C CA . PRO B 1 155 ? 21 -15.352 -22.234 1 83.25 155 PRO B CA 1
ATOM 4216 C C . PRO B 1 155 ? 21.594 -14.047 -22.766 1 83.25 155 PRO B C 1
ATOM 4218 O O . PRO B 1 155 ? 22.531 -14.078 -23.578 1 83.25 155 PRO B O 1
ATOM 4221 N N . TRP B 1 156 ? 20.938 -12.992 -22.438 1 83.25 156 TRP B N 1
ATOM 4222 C CA . TRP B 1 156 ? 21.547 -11.688 -22.672 1 83.25 156 TRP B CA 1
ATOM 4223 C C . TRP B 1 156 ? 22.781 -11.5 -21.797 1 83.25 156 TRP B C 1
ATOM 4225 O O . TRP B 1 156 ? 22.781 -11.891 -20.625 1 83.25 156 TRP B O 1
ATOM 4235 N N . HIS B 1 157 ? 23.812 -11.148 -22.375 1 81.44 157 HIS B N 1
ATOM 4236 C CA . HIS B 1 157 ? 25.031 -10.938 -21.578 1 81.44 157 HIS B CA 1
ATOM 4237 C C . HIS B 1 157 ? 25.594 -9.539 -21.797 1 81.44 157 HIS B C 1
ATOM 4239 O O . HIS B 1 157 ? 25.422 -8.953 -22.859 1 81.44 157 HIS B O 1
ATOM 4245 N N . TRP B 1 158 ? 25.828 -8.898 -20.688 1 75.56 158 TRP B N 1
ATOM 4246 C CA . TRP B 1 158 ? 26.5 -7.605 -20.719 1 75.56 158 TRP B CA 1
ATOM 4247 C C . TRP B 1 158 ? 27.938 -7.719 -20.188 1 75.56 158 TRP B C 1
ATOM 4249 O O . TRP B 1 158 ? 28.141 -8.109 -19.047 1 75.56 158 TRP B O 1
ATOM 4259 N N . LEU B 1 159 ? 28.812 -7.254 -20.922 1 70.75 159 LEU B N 1
ATOM 4260 C CA . LEU B 1 159 ? 30.25 -7.246 -20.609 1 70.75 159 LEU B CA 1
ATOM 4261 C C . LEU B 1 159 ? 30.719 -8.625 -20.156 1 70.75 159 LEU B C 1
ATOM 4263 O O . LEU B 1 159 ? 31.594 -8.734 -19.297 1 70.75 159 LEU B O 1
ATOM 4267 N N . GLY B 1 160 ? 30 -9.656 -20.562 1 68.12 160 GLY B N 1
ATOM 4268 C CA . GLY B 1 160 ? 30.406 -11.023 -20.266 1 68.12 160 GLY B CA 1
ATOM 4269 C C . GLY B 1 160 ? 30.281 -11.391 -18.797 1 68.12 160 GLY B C 1
ATOM 4270 O O . GLY B 1 160 ? 30.719 -12.453 -18.375 1 68.12 160 GLY B O 1
ATOM 4271 N N . SER B 1 161 ? 29.781 -10.477 -18.062 1 74.62 161 SER B N 1
ATOM 4272 C CA . SER B 1 161 ? 29.766 -10.766 -16.641 1 74.62 161 SER B CA 1
ATOM 4273 C C . SER B 1 161 ? 28.359 -10.602 -16.062 1 74.62 161 SER B C 1
ATOM 4275 O O . SER B 1 161 ? 28.109 -10.953 -14.898 1 74.62 161 SER B O 1
ATOM 4277 N N . LEU B 1 162 ? 27.516 -10.188 -16.781 1 82.56 162 LEU B N 1
ATOM 4278 C CA . LEU B 1 162 ? 26.109 -10.047 -16.391 1 82.56 162 LEU B CA 1
ATOM 4279 C C . LEU B 1 162 ? 25.203 -10.82 -17.328 1 82.56 162 LEU B C 1
ATOM 4281 O O . LEU B 1 162 ? 25.266 -10.633 -18.547 1 82.56 162 LEU B O 1
ATOM 4285 N N . TYR B 1 163 ? 24.562 -11.781 -16.781 1 84.56 163 TYR B N 1
ATOM 4286 C CA . TYR B 1 163 ? 23.688 -12.594 -17.609 1 84.56 163 TYR B CA 1
ATOM 4287 C C . TYR B 1 163 ? 22.234 -12.422 -17.188 1 84.56 163 TYR B C 1
ATOM 4289 O O . TYR B 1 163 ? 21.922 -12.406 -15.984 1 84.56 163 TYR B O 1
ATOM 4297 N N . LEU B 1 164 ? 21.422 -12.195 -18.156 1 87.38 164 LEU B N 1
ATOM 4298 C CA . LEU B 1 164 ? 19.984 -12.086 -17.938 1 87.38 164 LEU B CA 1
ATOM 4299 C C . LEU B 1 164 ? 19.219 -13.141 -18.734 1 87.38 164 LEU B C 1
ATOM 4301 O O . LEU B 1 164 ? 19.375 -13.234 -19.953 1 87.38 164 LEU B O 1
ATOM 4305 N N . SER B 1 165 ? 18.562 -13.992 -18.016 1 87.19 165 SER B N 1
ATOM 4306 C CA . SER B 1 165 ? 17.766 -15.031 -18.656 1 87.19 165 SER B CA 1
ATOM 4307 C C . SER B 1 165 ? 16.5 -15.336 -17.844 1 87.19 165 SER B C 1
ATOM 4309 O O . SER B 1 165 ? 16.297 -14.773 -16.766 1 87.19 165 SER B O 1
ATOM 4311 N N . LYS B 1 166 ? 15.68 -16.203 -18.359 1 87.12 166 LYS B N 1
ATOM 4312 C CA . LYS B 1 166 ? 14.461 -16.609 -17.688 1 87.12 166 LYS B CA 1
ATOM 4313 C C . LYS B 1 166 ? 14.773 -17.406 -16.422 1 87.12 166 LYS B C 1
ATOM 4315 O O . LYS B 1 166 ? 13.906 -17.594 -15.562 1 87.12 166 LYS B O 1
ATOM 4320 N N . GLN B 1 167 ? 16.016 -17.797 -16.375 1 86.25 167 GLN B N 1
ATOM 4321 C CA . GLN B 1 167 ? 16.391 -18.578 -15.195 1 86.25 167 GLN B CA 1
ATOM 4322 C C . GLN B 1 167 ? 16.844 -17.656 -14.055 1 86.25 167 GLN B C 1
ATOM 4324 O O . GLN B 1 167 ? 16.938 -18.094 -12.906 1 86.25 167 GLN B O 1
ATOM 4329 N N . GLY B 1 168 ? 17.156 -16.484 -14.422 1 89.38 168 GLY B N 1
ATOM 4330 C CA . GLY B 1 168 ? 17.562 -15.547 -13.391 1 89.38 168 GLY B CA 1
ATOM 4331 C C . GLY B 1 168 ? 18.547 -14.508 -13.891 1 89.38 168 GLY B C 1
A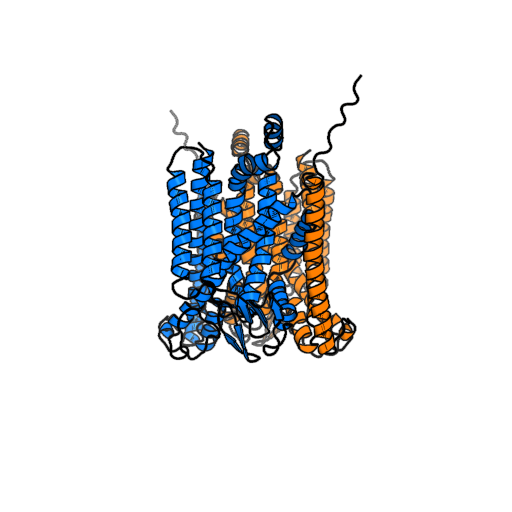TOM 4332 O O . GLY B 1 168 ? 18.938 -14.516 -15.062 1 89.38 168 GLY B O 1
ATOM 4333 N N . ILE B 1 169 ? 18.891 -13.656 -13.016 1 89.38 169 ILE B N 1
ATOM 4334 C CA . ILE B 1 169 ? 19.906 -12.633 -13.266 1 89.38 169 ILE B CA 1
ATOM 4335 C C . ILE B 1 169 ? 21.188 -12.984 -12.516 1 89.38 169 ILE B C 1
ATOM 4337 O O . ILE B 1 169 ? 21.172 -13.195 -11.305 1 89.38 169 ILE B O 1
ATOM 4341 N N . TYR B 1 170 ? 22.172 -13.031 -13.266 1 86.38 170 TYR B N 1
ATOM 4342 C CA . TYR B 1 170 ? 23.469 -13.398 -12.695 1 86.38 170 TYR B CA 1
ATOM 4343 C C . TYR B 1 170 ? 24.391 -12.195 -12.625 1 86.38 170 TYR B C 1
ATOM 4345 O O . TYR B 1 170 ? 24.641 -11.531 -13.633 1 86.38 170 TYR B O 1
ATOM 4353 N N . LEU B 1 171 ? 24.797 -11.883 -11.453 1 84.5 171 LEU B N 1
ATOM 4354 C CA . LEU B 1 171 ? 25.688 -10.75 -11.203 1 84.5 171 LEU B CA 1
ATOM 4355 C C . LEU B 1 171 ? 26.969 -11.211 -10.523 1 84.5 171 LEU B C 1
ATOM 4357 O O . LEU B 1 171 ? 26.969 -12.219 -9.805 1 84.5 171 LEU B O 1
ATOM 4361 N N . PRO B 1 172 ? 27.969 -10.453 -10.844 1 77.75 172 PRO B N 1
ATOM 4362 C CA . PRO B 1 172 ? 29.172 -10.758 -10.086 1 77.75 172 PRO B CA 1
ATOM 4363 C C . PRO B 1 172 ? 29 -10.531 -8.586 1 77.75 172 PRO B C 1
ATOM 4365 O O . PRO B 1 172 ? 28.328 -9.586 -8.172 1 77.75 172 PRO B O 1
ATOM 4368 N N . TRP B 1 173 ? 29.391 -11.484 -7.859 1 73.88 173 TRP B N 1
ATOM 4369 C CA . TRP B 1 173 ? 29.25 -11.406 -6.41 1 73.88 173 TRP B CA 1
ATOM 4370 C C . TRP B 1 173 ? 30.484 -11.945 -5.707 1 73.88 173 TRP B C 1
ATOM 4372 O O . TRP B 1 173 ? 31.141 -12.875 -6.199 1 73.88 173 TRP B O 1
ATOM 4382 N N . PRO B 1 174 ? 30.703 -11.164 -4.598 1 63.22 174 PRO B N 1
ATOM 4383 C CA . PRO B 1 174 ? 31.906 -11.625 -3.893 1 63.22 174 PRO B CA 1
ATOM 4384 C C . PRO B 1 174 ? 31.75 -13.039 -3.348 1 63.22 174 PRO B C 1
ATOM 4386 O O . PRO B 1 174 ? 30.672 -13.43 -2.91 1 63.22 174 PRO B O 1
ATOM 4389 N N . GLN B 1 175 ? 32.438 -14.023 -3.783 1 58.41 175 GLN B N 1
ATOM 4390 C CA . GLN B 1 175 ? 32.438 -15.398 -3.283 1 58.41 175 GLN B CA 1
ATOM 4391 C C . GLN B 1 175 ? 32.812 -15.438 -1.801 1 58.41 175 GLN B C 1
ATOM 4393 O O . GLN B 1 175 ? 33.281 -14.453 -1.248 1 58.41 175 GLN B O 1
ATOM 4398 N N . THR B 1 176 ? 32.5 -16.688 -1.083 1 53.56 176 THR B N 1
ATOM 4399 C CA . THR B 1 176 ? 32.906 -16.953 0.297 1 53.56 176 THR B CA 1
ATOM 4400 C C . THR B 1 176 ? 34.375 -16.688 0.488 1 53.56 176 THR B C 1
ATOM 4402 O O . THR B 1 176 ? 35.188 -16.938 -0.415 1 53.56 176 THR B O 1
ATOM 4405 N N . PRO B 1 177 ? 35.094 -15.953 1.594 1 55.53 177 PRO B N 1
ATOM 4406 C CA . PRO B 1 177 ? 35.531 -14.992 2.611 1 55.53 177 PRO B CA 1
ATOM 4407 C C . PRO B 1 177 ? 35.375 -13.547 2.158 1 55.53 177 PRO B C 1
ATOM 4409 O O . PRO B 1 177 ? 35.781 -12.625 2.859 1 55.53 177 PRO B O 1
ATOM 4412 N N . GLY B 1 178 ? 34.75 -13.359 1.104 1 53.16 178 GLY B N 1
ATOM 4413 C CA . GLY B 1 178 ? 34.625 -12.016 0.551 1 53.16 178 GLY B CA 1
ATOM 4414 C C . GLY B 1 178 ? 33.562 -11.188 1.263 1 53.16 178 GLY B C 1
ATOM 4415 O O . GLY B 1 178 ? 33.75 -9.984 1.446 1 53.16 178 GLY B O 1
ATOM 4416 N N . TRP B 1 179 ? 32.625 -11.867 1.69 1 56.5 179 TRP B N 1
ATOM 4417 C CA . TRP B 1 179 ? 31.609 -11.188 2.494 1 56.5 179 TRP B CA 1
ATOM 4418 C C . TRP B 1 179 ? 32.219 -10.609 3.766 1 56.5 179 TRP B C 1
ATOM 4420 O O . TRP B 1 179 ? 31.812 -9.547 4.234 1 56.5 179 TRP B O 1
ATOM 4430 N N . LEU B 1 180 ? 33.125 -11.383 4.293 1 55.59 180 LEU B N 1
ATOM 4431 C CA . LEU B 1 180 ? 33.844 -10.898 5.477 1 55.59 180 LEU B CA 1
ATOM 4432 C C . LEU B 1 180 ? 34.562 -9.602 5.172 1 55.59 180 LEU B C 1
ATOM 4434 O O . LEU B 1 180 ? 34.625 -8.695 6.004 1 55.59 180 LEU B O 1
ATOM 4438 N N . VAL B 1 181 ? 35 -9.641 3.998 1 53.91 181 VAL B N 1
ATOM 4439 C CA . VAL B 1 181 ? 35.75 -8.453 3.605 1 53.91 181 VAL B CA 1
ATOM 4440 C C . VAL B 1 181 ? 34.812 -7.266 3.449 1 53.91 181 VAL B C 1
ATOM 4442 O O . VAL B 1 181 ? 35.125 -6.145 3.855 1 53.91 181 VAL B O 1
ATOM 4445 N N . VAL B 1 182 ? 33.688 -7.574 2.949 1 57.03 182 VAL B N 1
ATOM 4446 C CA . VAL B 1 182 ? 32.688 -6.504 2.783 1 57.03 182 VAL B CA 1
ATOM 4447 C C . VAL B 1 182 ? 32.25 -6.008 4.152 1 57.03 182 VAL B C 1
ATOM 4449 O O . VAL B 1 182 ? 32.156 -4.801 4.387 1 57.03 182 VAL B O 1
ATOM 4452 N N . ILE B 1 183 ? 31.953 -6.941 4.977 1 58.84 183 ILE B N 1
ATOM 4453 C CA . ILE B 1 183 ? 31.531 -6.594 6.332 1 58.84 183 ILE B CA 1
ATOM 4454 C C . ILE B 1 183 ? 32.656 -5.816 7.023 1 58.84 183 ILE B C 1
ATOM 4456 O O . ILE B 1 183 ? 32.406 -4.812 7.695 1 58.84 183 ILE B O 1
ATOM 4460 N N . LEU B 1 184 ? 33.781 -6.266 6.797 1 58.03 184 LEU B N 1
ATOM 4461 C CA . LEU B 1 184 ? 34.938 -5.609 7.414 1 58.03 184 LEU B CA 1
ATOM 4462 C C . LEU B 1 184 ? 35.156 -4.215 6.832 1 58.03 184 LEU B C 1
ATOM 4464 O O . LEU B 1 184 ? 35.5 -3.281 7.555 1 58.03 184 LEU B O 1
ATOM 4468 N N . ALA B 1 185 ? 34.812 -4.137 5.641 1 57.72 185 ALA B N 1
ATOM 4469 C CA . ALA B 1 185 ? 34.969 -2.83 5 1 57.72 185 ALA B CA 1
ATOM 4470 C C . ALA B 1 185 ? 33.906 -1.853 5.52 1 57.72 185 ALA B C 1
ATOM 4472 O O . ALA B 1 185 ? 34.219 -0.694 5.809 1 57.72 185 ALA B O 1
ATOM 4473 N N . ILE B 1 186 ? 32.75 -2.418 5.684 1 59.34 186 ILE B N 1
ATOM 4474 C CA . ILE B 1 186 ? 31.688 -1.589 6.23 1 59.34 186 ILE B CA 1
ATOM 4475 C C . ILE B 1 186 ? 32 -1.224 7.68 1 59.34 186 ILE B C 1
ATOM 4477 O O . ILE B 1 186 ? 31.859 -0.068 8.086 1 59.34 186 ILE B O 1
ATOM 4481 N N . ALA B 1 187 ? 32.406 -2.199 8.398 1 60.94 187 ALA B N 1
ATOM 4482 C CA . ALA B 1 187 ? 32.781 -1.96 9.789 1 60.94 187 ALA B CA 1
ATOM 4483 C C . ALA B 1 187 ? 33.906 -0.931 9.875 1 60.94 187 ALA B C 1
ATOM 4485 O O . ALA B 1 187 ? 33.906 -0.065 10.75 1 60.94 187 ALA B O 1
ATOM 4486 N N . LEU B 1 188 ? 34.719 -1.016 8.992 1 57.41 188 LEU B N 1
ATOM 4487 C CA . LEU B 1 188 ? 35.844 -0.077 8.977 1 57.41 188 LEU B CA 1
ATOM 4488 C C . LEU B 1 188 ? 35.375 1.332 8.641 1 57.41 188 LEU B C 1
ATOM 4490 O O . LEU B 1 188 ? 35.812 2.305 9.25 1 57.41 188 LEU B O 1
ATOM 4494 N N . VAL B 1 189 ? 34.469 1.402 7.754 1 59.12 189 VAL B N 1
ATOM 4495 C CA . VAL B 1 189 ? 33.906 2.705 7.402 1 59.12 189 VAL B CA 1
ATOM 4496 C C . VAL B 1 189 ? 33.188 3.301 8.602 1 59.12 189 VAL B C 1
ATOM 4498 O O . VAL B 1 189 ? 33.344 4.484 8.914 1 59.12 189 VAL B O 1
ATOM 4501 N N . LEU B 1 190 ? 32.438 2.492 9.18 1 58.69 190 LEU B N 1
ATOM 4502 C CA . LEU B 1 190 ? 31.719 2.947 10.359 1 58.69 190 LEU B CA 1
ATOM 4503 C C . LEU B 1 190 ? 32.688 3.324 11.484 1 58.69 190 LEU B C 1
ATOM 4505 O O . LEU B 1 190 ? 32.469 4.316 12.18 1 58.69 190 LEU B O 1
ATOM 4509 N N . PHE B 1 191 ? 33.625 2.5 11.625 1 56.53 191 PHE B N 1
ATOM 4510 C CA . PHE B 1 191 ? 34.625 2.748 12.656 1 56.53 191 PHE B CA 1
ATOM 4511 C C . PHE B 1 191 ? 35.406 4.039 12.375 1 56.53 191 PHE B C 1
ATOM 4513 O O . PHE B 1 191 ? 35.594 4.859 13.273 1 56.53 191 PHE B O 1
ATOM 4520 N N . VAL B 1 192 ? 35.781 4.227 11.211 1 56.28 192 VAL B N 1
ATOM 4521 C CA . VAL B 1 192 ? 36.531 5.43 10.836 1 56.28 192 VAL B CA 1
ATOM 4522 C C . VAL B 1 192 ? 35.625 6.652 10.945 1 56.28 192 VAL B C 1
ATOM 4524 O O . VAL B 1 192 ? 36.062 7.719 11.383 1 56.28 192 VAL B O 1
ATOM 4527 N N . SER B 1 193 ? 34.406 6.438 10.523 1 58.78 193 SER B N 1
ATOM 4528 C CA . SER B 1 193 ? 33.469 7.531 10.664 1 58.78 193 SER B CA 1
ATOM 4529 C C . SER B 1 193 ? 33.25 7.898 12.125 1 58.78 193 SER B C 1
ATOM 4531 O O . SER B 1 193 ? 33.156 9.078 12.469 1 58.78 193 SER B O 1
ATOM 4533 N N . TRP B 1 194 ? 33.156 6.875 12.891 1 58.12 194 TRP B N 1
ATOM 4534 C CA . TRP B 1 194 ? 33.031 7.066 14.328 1 58.12 194 TRP B CA 1
ATOM 4535 C C . TRP B 1 194 ? 34.25 7.773 14.891 1 58.12 194 TRP B C 1
ATOM 4537 O O . TRP B 1 194 ? 34.125 8.688 15.711 1 58.12 194 TRP B O 1
ATOM 4547 N N . LEU B 1 195 ? 35.406 7.32 14.461 1 54.69 195 LEU B N 1
ATOM 4548 C CA . LEU B 1 195 ? 36.656 7.93 14.914 1 54.69 195 LEU B CA 1
ATOM 4549 C C . LEU B 1 195 ? 36.75 9.375 14.438 1 54.69 195 LEU B C 1
ATOM 4551 O O . LEU B 1 195 ? 37.25 10.242 15.164 1 54.69 195 LEU B O 1
ATOM 4555 N N . ALA B 1 196 ? 36.312 9.516 13.234 1 55.09 196 ALA B N 1
ATOM 4556 C CA . ALA B 1 196 ? 36.375 10.859 12.672 1 55.09 196 ALA B CA 1
ATOM 4557 C C . ALA B 1 196 ? 35.469 11.82 13.438 1 55.09 196 ALA B C 1
ATOM 4559 O O . ALA B 1 196 ? 35.781 13 13.594 1 55.09 196 ALA B O 1
ATOM 4560 N N . GLN B 1 197 ? 34.375 11.305 13.734 1 54.16 197 GLN B N 1
ATOM 4561 C CA . GLN B 1 197 ? 33.469 12.148 14.5 1 54.16 197 GLN B CA 1
ATOM 4562 C C . GLN B 1 197 ? 34.062 12.516 15.852 1 54.16 197 GLN B C 1
ATOM 4564 O O . GLN B 1 197 ? 33.781 13.586 16.391 1 54.16 197 GLN B O 1
ATOM 4569 N N . ARG B 1 198 ? 34.75 11.602 16.359 1 51.72 198 ARG B N 1
ATOM 4570 C CA . ARG B 1 198 ? 35.344 11.906 17.656 1 51.72 198 ARG B CA 1
ATOM 4571 C C . ARG B 1 198 ? 36.469 12.938 17.516 1 51.72 198 ARG B C 1
ATOM 4573 O O . ARG B 1 198 ? 36.844 13.602 18.484 1 51.72 198 ARG B O 1
ATOM 4580 N N . GLN B 1 199 ? 37.125 12.836 16.406 1 48.72 199 GLN B N 1
ATOM 4581 C CA . GLN B 1 199 ? 38.188 13.836 16.281 1 48.72 199 GLN B CA 1
ATOM 4582 C C . GLN B 1 199 ? 37.625 15.188 15.836 1 48.72 199 GLN B C 1
ATOM 4584 O O . GLN B 1 199 ? 36.625 15.242 15.133 1 48.72 199 GLN B O 1
ATOM 4589 N N . ARG B 1 200 ? 37.594 16.266 16.672 1 44.81 200 ARG B N 1
ATOM 4590 C CA . ARG B 1 200 ? 37.125 17.641 16.688 1 44.81 200 ARG B CA 1
ATOM 4591 C C . ARG B 1 200 ? 37.344 18.297 15.32 1 44.81 200 ARG B C 1
ATOM 4593 O O . ARG B 1 200 ? 36.969 19.453 15.125 1 44.81 200 ARG B O 1
ATOM 4600 N N . SER B 1 201 ? 38.469 18.141 14.523 1 44.44 201 SER B N 1
ATOM 4601 C CA . SER B 1 201 ? 38.719 19.062 13.422 1 44.44 201 SER B CA 1
ATOM 4602 C C . SER B 1 201 ? 37.781 18.797 12.25 1 44.44 201 SER B C 1
ATOM 4604 O O . SER B 1 201 ? 37.438 17.641 11.977 1 44.44 201 SER B O 1
ATOM 4606 N N . PRO B 1 202 ? 37.031 19.844 11.703 1 42.97 202 PRO B N 1
ATOM 4607 C CA . PRO B 1 202 ? 36.125 19.828 10.57 1 42.97 202 PRO B CA 1
ATOM 4608 C C . PRO B 1 202 ? 36.656 19.078 9.367 1 42.97 202 PRO B C 1
ATOM 4610 O O . PRO B 1 202 ? 36.281 19.344 8.227 1 42.97 202 PRO B O 1
ATOM 4613 N N . ARG B 1 203 ? 37.781 18.391 9.414 1 44.38 203 ARG B N 1
ATOM 4614 C CA . ARG B 1 203 ? 38.469 17.875 8.234 1 44.38 203 ARG B CA 1
ATOM 4615 C C . ARG B 1 203 ? 37.5 17.094 7.344 1 44.38 203 ARG B C 1
ATOM 4617 O O . ARG B 1 203 ? 36.594 16.422 7.84 1 44.38 203 ARG B O 1
ATOM 4624 N N . ASP B 1 204 ? 37.594 17.406 5.922 1 48.16 204 ASP B N 1
ATOM 4625 C CA . ASP B 1 204 ? 36.875 17 4.73 1 48.16 204 ASP B CA 1
ATOM 4626 C C . ASP B 1 204 ? 36.75 15.477 4.652 1 48.16 204 ASP B C 1
ATOM 4628 O O . ASP B 1 204 ? 37.688 14.805 4.215 1 48.16 204 ASP B O 1
ATOM 4632 N N . TRP B 1 205 ? 36.156 15 5.57 1 46.53 205 TRP B N 1
ATOM 4633 C CA . TRP B 1 205 ? 36 13.555 5.703 1 46.53 205 TRP B CA 1
ATOM 4634 C C . TRP B 1 205 ? 35.344 12.961 4.465 1 46.53 205 TRP B C 1
ATOM 4636 O O . TRP B 1 205 ? 35.062 11.766 4.422 1 46.53 205 TRP B O 1
ATOM 4646 N N . ARG B 1 206 ? 35.219 13.805 3.545 1 52.28 206 ARG B N 1
ATOM 4647 C CA . ARG B 1 206 ? 34.719 13.352 2.25 1 52.28 206 ARG B CA 1
ATOM 4648 C C . ARG B 1 206 ? 35.688 12.375 1.602 1 52.28 206 ARG B C 1
ATOM 4650 O O . ARG B 1 206 ? 35.25 11.422 0.945 1 52.28 206 ARG B O 1
ATOM 4657 N N . TRP B 1 207 ? 36.938 12.711 1.734 1 47.97 207 TRP B N 1
ATOM 4658 C CA . TRP B 1 207 ? 37.938 11.828 1.128 1 47.97 207 TRP B CA 1
ATOM 4659 C C . TRP B 1 207 ? 37.875 10.438 1.738 1 47.97 207 TRP B C 1
ATOM 4661 O O . TRP B 1 207 ? 38.062 9.438 1.038 1 47.97 207 TRP B O 1
ATOM 4671 N N . LEU B 1 208 ? 37.594 10.398 3.029 1 48.53 208 LEU B N 1
ATOM 4672 C CA . LEU B 1 208 ? 37.5 9.086 3.658 1 48.53 208 LEU B CA 1
ATOM 4673 C C . LEU B 1 208 ? 36.25 8.344 3.211 1 48.53 208 LEU B C 1
ATOM 4675 O O . LEU B 1 208 ? 36.312 7.148 2.914 1 48.53 208 LEU B O 1
ATOM 4679 N N . TYR B 1 209 ? 35.219 9.102 3.15 1 51.66 209 TYR B N 1
ATOM 4680 C CA . TYR B 1 209 ? 34 8.461 2.623 1 51.66 209 TYR B CA 1
ATOM 4681 C C . TYR B 1 209 ? 34.219 8.047 1.169 1 51.66 209 TYR B C 1
ATOM 4683 O O . TYR B 1 209 ? 33.75 6.973 0.756 1 51.66 209 TYR B O 1
ATOM 4691 N N . GLY B 1 210 ? 34.969 8.898 0.475 1 53.09 210 GLY B N 1
ATOM 4692 C CA . GLY B 1 210 ? 35.344 8.516 -0.882 1 53.09 210 GLY B CA 1
ATOM 4693 C C . GLY B 1 210 ? 36.25 7.301 -0.941 1 53.09 210 GLY B C 1
ATOM 4694 O O . GLY B 1 210 ? 36.031 6.406 -1.762 1 53.09 210 GLY B O 1
ATOM 4695 N N . ALA B 1 211 ? 37.219 7.301 -0.16 1 50.59 211 ALA B N 1
ATOM 4696 C CA . ALA B 1 211 ? 38.156 6.172 -0.161 1 50.59 211 ALA B CA 1
ATOM 4697 C C . ALA B 1 211 ? 37.438 4.883 0.26 1 50.59 211 ALA B C 1
ATOM 4699 O O . ALA B 1 211 ? 37.656 3.826 -0.333 1 50.59 211 ALA B O 1
ATOM 4700 N N . ILE B 1 212 ? 36.625 4.953 1.187 1 54.84 212 ILE B N 1
ATOM 4701 C CA . ILE B 1 212 ? 35.938 3.758 1.638 1 54.84 212 ILE B CA 1
ATOM 4702 C C . ILE B 1 212 ? 34.969 3.268 0.54 1 54.84 212 ILE B C 1
ATOM 4704 O O . ILE B 1 212 ? 34.875 2.062 0.299 1 54.84 212 ILE B O 1
ATOM 4708 N N . ALA B 1 213 ? 34.438 4.207 -0.167 1 55.69 213 ALA B N 1
ATOM 4709 C CA . ALA B 1 213 ? 33.625 3.83 -1.319 1 55.69 213 ALA B CA 1
ATOM 4710 C C . ALA B 1 213 ? 34.469 3.145 -2.389 1 55.69 213 ALA B C 1
ATOM 4712 O O . ALA B 1 213 ? 34.062 2.133 -2.961 1 55.69 213 ALA B O 1
ATOM 4713 N N . VAL B 1 214 ? 35.625 3.738 -2.605 1 52.59 214 VAL B N 1
ATOM 4714 C CA . VAL B 1 214 ? 36.5 3.16 -3.619 1 52.59 214 VAL B CA 1
ATOM 4715 C C . VAL B 1 214 ? 36.969 1.78 -3.168 1 52.59 214 VAL B C 1
ATOM 4717 O O . VAL B 1 214 ? 36.969 0.829 -3.953 1 52.59 214 VAL B O 1
ATOM 4720 N N . VAL B 1 215 ? 37.406 1.634 -2.016 1 51.44 215 VAL B N 1
ATOM 4721 C CA . VAL B 1 215 ? 37.906 0.347 -1.548 1 51.44 215 VAL B CA 1
ATOM 4722 C C . VAL B 1 215 ? 36.781 -0.682 -1.546 1 51.44 215 VAL B C 1
ATOM 4724 O O . VAL B 1 215 ? 36.969 -1.836 -1.929 1 51.44 215 VAL B O 1
ATOM 4727 N N . THR B 1 216 ? 35.594 -0.288 -1.135 1 54.34 216 THR B N 1
ATOM 4728 C CA . THR B 1 216 ? 34.438 -1.197 -1.184 1 54.34 216 THR B CA 1
ATOM 4729 C C . THR B 1 216 ? 34.188 -1.644 -2.617 1 54.34 216 THR B C 1
ATOM 4731 O O . THR B 1 216 ? 33.938 -2.824 -2.867 1 54.34 216 THR B O 1
ATOM 4734 N N . VAL B 1 217 ? 34.25 -0.662 -3.475 1 55.91 217 VAL B N 1
ATOM 4735 C CA . VAL B 1 217 ? 34.094 -0.997 -4.887 1 55.91 217 VAL B CA 1
ATOM 4736 C C . VAL B 1 217 ? 35.219 -1.92 -5.332 1 55.91 217 VAL B C 1
ATOM 4738 O O . VAL B 1 217 ? 35 -2.9 -6.043 1 55.91 217 VAL B O 1
ATOM 4741 N N . LEU B 1 218 ? 36.406 -1.472 -5.012 1 50.91 218 LEU B N 1
ATOM 4742 C CA . LEU B 1 218 ? 37.531 -2.279 -5.441 1 50.91 218 LEU B CA 1
ATOM 4743 C C . LEU B 1 218 ? 37.469 -3.672 -4.82 1 50.91 218 LEU B C 1
ATOM 4745 O O . LEU B 1 218 ? 37.781 -4.664 -5.488 1 50.91 218 LEU B O 1
ATOM 4749 N N . MET B 1 219 ? 37.312 -3.705 -3.588 1 50.47 219 MET B N 1
ATOM 4750 C CA . MET B 1 219 ? 37.281 -5.004 -2.924 1 50.47 219 MET B CA 1
ATOM 4751 C C . MET B 1 219 ? 36.125 -5.863 -3.475 1 50.47 219 MET B C 1
ATOM 4753 O O . MET B 1 219 ? 36.281 -7.074 -3.623 1 50.47 219 MET B O 1
ATOM 4757 N N . LEU B 1 220 ? 35 -5.309 -3.785 1 54.25 220 LEU B N 1
ATOM 4758 C CA . LEU B 1 220 ? 33.906 -5.969 -4.496 1 54.25 220 LEU B CA 1
ATOM 4759 C C . LEU B 1 220 ? 34.406 -6.488 -5.852 1 54.25 220 LEU B C 1
ATOM 4761 O O . LEU B 1 220 ? 34.031 -7.59 -6.262 1 54.25 220 LEU B O 1
ATOM 4765 N N . LEU B 1 221 ? 35.25 -5.656 -6.398 1 53.72 221 LEU B N 1
ATOM 4766 C CA . LEU B 1 221 ? 35.75 -6.031 -7.719 1 53.72 221 LEU B CA 1
ATOM 4767 C C . LEU B 1 221 ? 36.688 -7.23 -7.625 1 53.72 221 LEU B C 1
ATOM 4769 O O . LEU B 1 221 ? 36.688 -8.078 -8.523 1 53.72 221 LEU B O 1
ATOM 4773 N N . THR B 1 222 ? 37.594 -7.18 -6.727 1 51.69 222 THR B N 1
ATOM 4774 C CA . THR B 1 222 ? 38.594 -8.25 -6.727 1 51.69 222 THR B CA 1
ATOM 4775 C C . THR B 1 222 ? 37.969 -9.57 -6.293 1 51.69 222 THR B C 1
ATOM 4777 O O . THR B 1 222 ? 38.438 -10.641 -6.664 1 51.69 222 THR B O 1
ATOM 4780 N N . GLN B 1 223 ? 37.031 -9.609 -5.422 1 56.03 223 GLN B N 1
ATOM 4781 C CA . GLN B 1 223 ? 36.5 -10.859 -4.891 1 56.03 223 GLN B CA 1
ATOM 4782 C C . GLN B 1 223 ? 35.188 -11.227 -5.574 1 56.03 223 GLN B C 1
ATOM 4784 O O . GLN B 1 223 ? 34.5 -12.133 -5.125 1 56.03 223 GLN B O 1
ATOM 4789 N N . LEU B 1 224 ? 35 -10.633 -6.551 1 61.66 224 LEU B N 1
ATOM 4790 C CA . LEU B 1 224 ? 33.75 -10.883 -7.254 1 61.66 224 LEU B CA 1
ATOM 4791 C C . LEU B 1 224 ? 33.844 -12.156 -8.078 1 61.66 224 LEU B C 1
ATOM 4793 O O . LEU B 1 224 ? 34.812 -12.375 -8.805 1 61.66 224 LEU B O 1
ATOM 4797 N N . SER B 1 225 ? 33.188 -13.227 -7.625 1 68.81 225 SER B N 1
ATOM 4798 C CA . SER B 1 225 ? 32.969 -14.336 -8.539 1 68.81 225 SER B CA 1
ATOM 4799 C C . SER B 1 225 ? 32.062 -13.906 -9.703 1 68.81 225 SER B C 1
ATOM 4801 O O . SER B 1 225 ? 30.953 -13.43 -9.5 1 68.81 225 SER B O 1
ATOM 4803 N N . TRP B 1 226 ? 32.75 -13.898 -10.836 1 71.62 226 TRP B N 1
ATOM 4804 C CA . TRP B 1 226 ? 32.031 -13.508 -12.047 1 71.62 226 TRP B CA 1
ATOM 4805 C C . TRP B 1 226 ? 31.266 -14.695 -12.633 1 71.62 226 TRP B C 1
ATOM 4807 O O . TRP B 1 226 ? 31.797 -15.805 -12.711 1 71.62 226 TRP B O 1
ATOM 4817 N N . PRO B 1 227 ? 30.062 -14.484 -12.938 1 78.75 227 PRO B N 1
ATOM 4818 C CA . PRO B 1 227 ? 29.312 -15.57 -13.594 1 78.75 227 PRO B CA 1
ATOM 4819 C C . PRO B 1 227 ? 29.875 -15.906 -14.977 1 78.75 227 PRO B C 1
ATOM 4821 O O . PRO B 1 227 ? 30.297 -15.008 -15.711 1 78.75 227 PRO B O 1
ATOM 4824 N N . GLN B 1 228 ? 30.078 -17.141 -15.258 1 79 228 GLN B N 1
ATOM 4825 C CA . GLN B 1 228 ? 30.547 -17.625 -16.547 1 79 228 GLN B CA 1
ATOM 4826 C C . GLN B 1 228 ? 29.594 -18.688 -17.109 1 79 228 GLN B C 1
ATOM 4828 O O . GLN B 1 228 ? 29.109 -19.547 -16.375 1 79 228 GLN B O 1
ATOM 4833 N N . GLN B 1 229 ? 29.219 -18.422 -18.328 1 78.88 229 GLN B N 1
ATOM 4834 C CA . GLN B 1 229 ? 28.391 -19.438 -18.984 1 78.88 229 GLN B CA 1
ATOM 4835 C C . GLN B 1 229 ? 29.234 -20.609 -19.453 1 78.88 229 GLN B C 1
ATOM 4837 O O . GLN B 1 229 ? 30.094 -20.469 -20.328 1 78.88 229 GLN B O 1
ATOM 4842 N N . LEU B 1 230 ? 29.094 -21.797 -18.922 1 77.62 230 LEU B N 1
ATOM 4843 C CA . LEU B 1 230 ? 29.875 -22.984 -19.281 1 77.62 230 LEU B CA 1
ATOM 4844 C C . LEU B 1 230 ? 29.25 -23.688 -20.469 1 77.62 230 LEU B C 1
ATOM 4846 O O . LEU B 1 230 ? 29.953 -24.078 -21.406 1 77.62 230 LEU B O 1
ATOM 4850 N N . GLN B 1 231 ? 27.906 -23.891 -20.391 1 78.25 231 GLN B N 1
ATOM 4851 C CA . GLN B 1 231 ? 27.078 -24.453 -21.438 1 78.25 231 GLN B CA 1
ATOM 4852 C C . GLN B 1 231 ? 25.766 -23.703 -21.578 1 78.25 231 GLN B C 1
ATOM 4854 O O . GLN B 1 231 ? 25.375 -22.938 -20.688 1 78.25 231 GLN B O 1
ATOM 4859 N N . PRO B 1 232 ? 25.359 -23.828 -22.828 1 76.56 232 PRO B N 1
ATOM 4860 C CA . PRO B 1 232 ? 24.062 -23.188 -22.969 1 76.56 232 PRO B CA 1
ATOM 4861 C C . PRO B 1 232 ? 23.078 -23.562 -21.859 1 76.56 232 PRO B C 1
ATOM 4863 O O . PRO B 1 232 ? 22.812 -24.75 -21.672 1 76.56 232 PRO B O 1
ATOM 4866 N N . GLY B 1 233 ? 22.703 -22.672 -21.125 1 78.81 233 GLY B N 1
ATOM 4867 C CA . GLY B 1 233 ? 21.734 -22.891 -20.078 1 78.81 233 GLY B CA 1
ATOM 4868 C C . GLY B 1 233 ? 22.359 -23.078 -18.703 1 78.81 233 GLY B C 1
ATOM 4869 O O . GLY B 1 233 ? 21.656 -23.188 -17.703 1 78.81 233 GLY B O 1
ATOM 4870 N N . GLN B 1 234 ? 23.656 -23.141 -18.688 1 82.06 234 GLN B N 1
ATOM 4871 C CA . GLN B 1 234 ? 24.312 -23.375 -17.406 1 82.06 234 GLN B CA 1
ATOM 4872 C C . GLN B 1 234 ? 25.281 -22.25 -17.062 1 82.06 234 GLN B C 1
ATOM 4874 O O . GLN B 1 234 ? 26.375 -22.156 -17.641 1 82.06 234 GLN B O 1
ATOM 4879 N N . ILE B 1 235 ? 24.891 -21.438 -16.281 1 82.06 235 ILE B N 1
ATOM 4880 C CA . ILE B 1 235 ? 25.719 -20.344 -15.797 1 82.06 235 ILE B CA 1
ATOM 4881 C C . ILE B 1 235 ? 26.188 -20.625 -14.375 1 82.06 235 ILE B C 1
ATOM 4883 O O . ILE B 1 235 ? 25.391 -20.984 -13.516 1 82.06 235 ILE B O 1
ATOM 4887 N N . ARG B 1 236 ? 27.422 -20.641 -14.273 1 79.25 236 ARG B N 1
ATOM 4888 C CA . ARG B 1 236 ? 28 -20.891 -12.961 1 79.25 236 ARG B CA 1
ATOM 4889 C C . ARG B 1 236 ? 28.734 -19.656 -12.43 1 79.25 236 ARG B C 1
ATOM 4891 O O . ARG B 1 236 ? 29.266 -18.859 -13.211 1 79.25 236 ARG B O 1
ATOM 4898 N N . GLY B 1 237 ? 28.625 -19.484 -11.094 1 76.5 237 GLY B N 1
ATOM 4899 C CA . GLY B 1 237 ? 29.344 -18.391 -10.477 1 76.5 237 GLY B CA 1
ATOM 4900 C C . GLY B 1 237 ? 28.484 -17.156 -10.266 1 76.5 237 GLY B C 1
ATOM 4901 O O . GLY B 1 237 ? 27.375 -17.062 -10.773 1 76.5 237 GLY B O 1
ATOM 4902 N N . GLY B 1 238 ? 29 -16.375 -9.359 1 78.69 238 GLY B N 1
ATOM 4903 C CA . GLY B 1 238 ? 28.312 -15.125 -9.094 1 78.69 238 GLY B CA 1
ATOM 4904 C C . GLY B 1 238 ? 27.062 -15.289 -8.25 1 78.69 238 GLY B C 1
ATOM 4905 O O . GLY B 1 238 ? 26.906 -16.297 -7.551 1 78.69 238 GLY B O 1
ATOM 4906 N N . LEU B 1 239 ? 26.359 -14.266 -8.234 1 82.31 239 LEU B N 1
ATOM 4907 C CA . LEU B 1 239 ? 25.094 -14.258 -7.496 1 82.31 239 LEU B CA 1
ATOM 4908 C C . LEU B 1 239 ? 23.906 -14.422 -8.445 1 82.31 239 LEU B C 1
ATOM 4910 O O . LEU B 1 239 ? 23.812 -13.703 -9.445 1 82.31 239 LEU B O 1
ATOM 4914 N N . ARG B 1 240 ? 23.219 -15.453 -8.227 1 86.56 240 ARG B N 1
ATOM 4915 C CA . ARG B 1 240 ? 22.016 -15.648 -9.023 1 86.56 240 ARG B CA 1
ATOM 4916 C C . ARG B 1 240 ? 20.797 -15.062 -8.312 1 86.56 240 ARG B C 1
ATOM 4918 O O . ARG B 1 240 ? 20.484 -15.453 -7.184 1 86.56 240 ARG B O 1
ATOM 4925 N N . LEU B 1 241 ? 20.141 -14.164 -8.914 1 91.19 241 LEU B N 1
ATOM 4926 C CA . LEU B 1 241 ? 18.875 -13.617 -8.43 1 91.19 241 LEU B CA 1
ATOM 4927 C C . LEU B 1 241 ? 17.703 -14.188 -9.203 1 91.19 241 LEU B C 1
ATOM 4929 O O . LEU B 1 241 ? 17.672 -14.141 -10.438 1 91.19 241 LEU B O 1
ATOM 4933 N N . SER B 1 242 ? 16.797 -14.773 -8.445 1 94.19 242 SER B N 1
ATOM 4934 C CA . SER B 1 242 ? 15.594 -15.273 -9.117 1 94.19 242 SER B CA 1
ATOM 4935 C C . SER B 1 242 ? 14.789 -14.141 -9.734 1 94.19 242 SER B C 1
ATOM 4937 O O . SER B 1 242 ? 14.93 -12.984 -9.328 1 94.19 242 SER B O 1
ATOM 4939 N N . LEU B 1 243 ? 14.023 -14.484 -10.742 1 94.38 243 LEU B N 1
ATOM 4940 C CA . LEU B 1 243 ? 13.164 -13.484 -11.367 1 94.38 243 LEU B CA 1
ATOM 4941 C C . LEU B 1 243 ? 12.133 -12.961 -10.367 1 94.38 243 LEU B C 1
ATOM 4943 O O . LEU B 1 243 ? 11.781 -11.781 -10.398 1 94.38 243 LEU B O 1
ATOM 4947 N N . GLU B 1 244 ? 11.641 -13.875 -9.492 1 96.06 244 GLU B N 1
ATOM 4948 C CA . GLU B 1 244 ? 10.672 -13.508 -8.461 1 96.06 244 GLU B CA 1
ATOM 4949 C C . GLU B 1 244 ? 11.266 -12.484 -7.488 1 96.06 244 GLU B C 1
ATOM 4951 O O . GLU B 1 244 ? 10.633 -11.477 -7.184 1 96.06 244 GLU B O 1
ATOM 4956 N N . PHE B 1 245 ? 12.477 -12.758 -7.059 1 96.5 245 PHE B N 1
ATOM 4957 C CA . PHE B 1 245 ? 13.172 -11.844 -6.164 1 96.5 245 PHE B CA 1
ATOM 4958 C C . PHE B 1 245 ? 13.406 -10.5 -6.844 1 96.5 245 PHE B C 1
ATOM 4960 O O . PHE B 1 245 ? 13.148 -9.445 -6.254 1 96.5 245 PHE B O 1
ATOM 4967 N N . THR B 1 246 ? 13.852 -10.547 -8.039 1 95.62 246 THR B N 1
ATOM 4968 C CA . THR B 1 246 ? 14.211 -9.344 -8.789 1 95.62 246 THR B CA 1
ATOM 4969 C C . THR B 1 246 ? 12.977 -8.484 -9.047 1 95.62 246 THR B C 1
ATOM 4971 O O . THR B 1 246 ? 13.016 -7.266 -8.875 1 95.62 246 THR B O 1
ATOM 4974 N N . ALA B 1 247 ? 11.906 -9.102 -9.461 1 96.12 247 ALA B N 1
ATOM 4975 C CA . ALA B 1 247 ? 10.672 -8.367 -9.719 1 96.12 247 ALA B CA 1
ATOM 4976 C C . ALA B 1 247 ? 10.172 -7.68 -8.453 1 96.12 247 ALA B C 1
ATOM 4978 O O . ALA B 1 247 ? 9.773 -6.512 -8.484 1 96.12 247 ALA B O 1
ATOM 4979 N N . LEU B 1 248 ? 10.18 -8.445 -7.363 1 97.81 248 LEU B N 1
ATOM 4980 C CA . LEU B 1 248 ? 9.742 -7.902 -6.082 1 97.81 248 LEU B CA 1
ATOM 4981 C C . LEU B 1 248 ? 10.625 -6.73 -5.656 1 97.81 248 LEU B C 1
ATOM 4983 O O . LEU B 1 248 ? 10.117 -5.672 -5.285 1 97.81 248 LEU B O 1
ATOM 4987 N N . LEU B 1 249 ? 11.891 -6.914 -5.754 1 97.31 249 LEU B N 1
ATOM 4988 C CA . LEU B 1 249 ? 12.844 -5.902 -5.312 1 97.31 249 LEU B CA 1
ATOM 4989 C C . LEU B 1 249 ? 12.758 -4.652 -6.176 1 97.31 249 LEU B C 1
ATOM 4991 O O . LEU B 1 249 ? 12.656 -3.537 -5.656 1 97.31 249 LEU B O 1
ATOM 4995 N N . LEU B 1 250 ? 12.773 -4.828 -7.453 1 96.56 250 LEU B N 1
ATOM 4996 C CA . LEU B 1 250 ? 12.727 -3.686 -8.359 1 96.56 250 LEU B CA 1
ATOM 4997 C C . LEU B 1 250 ? 11.43 -2.906 -8.188 1 96.56 250 LEU B C 1
ATOM 4999 O O . LEU B 1 250 ? 11.438 -1.674 -8.164 1 96.56 250 LEU B O 1
ATOM 5003 N N . GLY B 1 251 ? 10.367 -3.668 -8.109 1 97.69 251 GLY B N 1
ATOM 5004 C CA . GLY B 1 251 ? 9.086 -3.016 -7.922 1 97.69 251 GLY B CA 1
ATOM 5005 C C . GLY B 1 251 ? 9 -2.221 -6.633 1 97.69 251 GLY B C 1
ATOM 5006 O O . GLY B 1 251 ? 8.578 -1.063 -6.641 1 97.69 251 GLY B O 1
ATOM 5007 N N . LEU B 1 252 ? 9.375 -2.822 -5.547 1 98.5 252 LEU B N 1
ATOM 5008 C CA . LEU B 1 252 ? 9.336 -2.17 -4.246 1 98.5 252 LEU B CA 1
ATOM 5009 C C . LEU B 1 252 ? 10.266 -0.961 -4.215 1 98.5 252 LEU B C 1
ATOM 5011 O O . LEU B 1 252 ? 9.906 0.094 -3.689 1 98.5 252 LEU B O 1
ATOM 5015 N N . VAL B 1 253 ? 11.445 -1.109 -4.766 1 98.12 253 VAL B N 1
ATOM 5016 C CA . VAL B 1 253 ? 12.461 -0.059 -4.746 1 98.12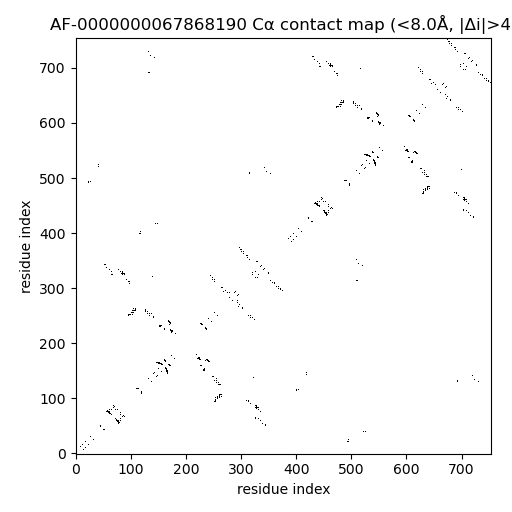 253 VAL B CA 1
ATOM 5017 C C . VAL B 1 253 ? 12 1.12 -5.602 1 98.12 253 VAL B C 1
ATOM 5019 O O . VAL B 1 253 ? 12.07 2.273 -5.168 1 98.12 253 VAL B O 1
ATOM 5022 N N . ALA B 1 254 ? 11.547 0.832 -6.789 1 97.19 254 ALA B N 1
ATOM 5023 C CA . ALA B 1 254 ? 11.07 1.895 -7.668 1 97.19 254 ALA B CA 1
ATOM 5024 C C . ALA B 1 254 ? 9.883 2.623 -7.051 1 97.19 254 ALA B C 1
ATOM 5026 O O . ALA B 1 254 ? 9.805 3.852 -7.102 1 97.19 254 ALA B O 1
ATOM 5027 N N . TYR B 1 255 ? 8.984 1.878 -6.488 1 98 255 TYR B N 1
ATOM 5028 C CA . TYR B 1 255 ? 7.773 2.447 -5.914 1 98 255 TYR B CA 1
ATOM 5029 C C . TYR B 1 255 ? 8.102 3.346 -4.727 1 98 255 TYR B C 1
ATOM 5031 O O . TYR B 1 255 ? 7.758 4.531 -4.723 1 98 255 TYR B O 1
ATOM 5039 N N . THR B 1 256 ? 8.742 2.754 -3.734 1 98.38 256 THR B N 1
ATOM 5040 C CA . THR B 1 256 ? 9.078 3.514 -2.535 1 98.38 256 THR B CA 1
ATOM 5041 C C . THR B 1 256 ? 10.07 4.629 -2.859 1 98.38 256 THR B C 1
ATOM 5043 O O . THR B 1 256 ? 10.023 5.699 -2.254 1 98.38 256 THR B O 1
ATOM 5046 N N . GLY B 1 257 ? 10.953 4.375 -3.832 1 98.12 257 GLY B N 1
ATOM 5047 C CA . GLY B 1 257 ? 11.898 5.395 -4.262 1 98.12 257 GLY B CA 1
ATOM 5048 C C . GLY B 1 257 ? 11.227 6.672 -4.73 1 98.12 257 GLY B C 1
ATOM 5049 O O . GLY B 1 257 ? 11.719 7.77 -4.484 1 98.12 257 GLY B O 1
ATOM 5050 N N . ALA B 1 258 ? 10.156 6.535 -5.395 1 97.12 258 ALA B N 1
ATOM 5051 C CA . ALA B 1 258 ? 9.422 7.703 -5.883 1 97.12 258 ALA B CA 1
ATOM 5052 C C . ALA B 1 258 ? 8.891 8.539 -4.723 1 97.12 258 ALA B C 1
ATOM 5054 O O . ALA B 1 258 ? 8.891 9.773 -4.789 1 97.12 258 ALA B O 1
ATOM 5055 N N . PHE B 1 259 ? 8.445 7.887 -3.73 1 96.81 259 PHE B N 1
ATOM 5056 C CA . PHE B 1 259 ? 7.961 8.609 -2.559 1 96.81 259 PHE B CA 1
ATOM 5057 C C . PHE B 1 259 ? 9.109 9.273 -1.82 1 96.81 259 PHE B C 1
ATOM 5059 O O . PHE B 1 259 ? 8.977 10.406 -1.347 1 96.81 259 PHE B O 1
ATOM 5066 N N . ILE B 1 260 ? 10.203 8.609 -1.756 1 97.12 260 ILE B N 1
ATOM 5067 C CA . ILE B 1 260 ? 11.375 9.18 -1.102 1 97.12 260 ILE B CA 1
ATOM 5068 C C . ILE B 1 260 ? 11.875 10.383 -1.898 1 97.12 260 ILE B C 1
ATOM 5070 O O . ILE B 1 260 ? 12.328 11.375 -1.32 1 97.12 260 ILE B O 1
ATOM 5074 N N . THR B 1 261 ? 11.812 10.281 -3.219 1 96.81 261 THR B N 1
ATOM 5075 C CA . THR B 1 261 ? 12.18 11.406 -4.074 1 96.81 261 THR B CA 1
ATOM 5076 C C . THR B 1 261 ? 11.414 12.664 -3.67 1 96.81 261 THR B C 1
ATOM 5078 O O . THR B 1 261 ? 12.016 13.727 -3.512 1 96.81 261 THR B O 1
ATOM 5081 N N . GLU B 1 262 ? 10.211 12.539 -3.436 1 94 262 GLU B N 1
ATOM 5082 C CA . GLU B 1 262 ? 9.367 13.672 -3.064 1 94 262 GLU B CA 1
ATOM 5083 C C . GLU B 1 262 ? 9.688 14.156 -1.653 1 94 262 GLU B C 1
ATOM 5085 O O . GLU B 1 262 ? 9.602 15.359 -1.369 1 94 262 GLU B O 1
ATOM 5090 N N . ILE B 1 263 ? 9.984 13.242 -0.829 1 94.38 263 ILE B N 1
ATOM 5091 C CA . ILE B 1 263 ? 10.344 13.594 0.541 1 94.38 263 ILE B CA 1
ATOM 5092 C C . ILE B 1 263 ? 11.641 14.414 0.54 1 94.38 263 ILE B C 1
ATOM 5094 O O . ILE B 1 263 ? 11.742 15.414 1.246 1 94.38 263 ILE B O 1
ATOM 5098 N N . ILE B 1 264 ? 12.539 13.977 -0.271 1 92.88 264 ILE B N 1
ATOM 5099 C CA . ILE B 1 264 ? 13.805 14.68 -0.391 1 92.88 264 ILE B CA 1
ATOM 5100 C C . ILE B 1 264 ? 13.57 16.078 -0.974 1 92.88 264 ILE B C 1
ATOM 5102 O O . ILE B 1 264 ? 14.078 17.062 -0.453 1 92.88 264 ILE B O 1
ATOM 5106 N N . ARG B 1 265 ? 12.844 16.125 -2.002 1 92.56 265 ARG B N 1
ATOM 5107 C CA . ARG B 1 265 ? 12.523 17.406 -2.621 1 92.56 265 ARG B CA 1
ATOM 5108 C C . ARG B 1 265 ? 11.82 18.328 -1.636 1 92.56 265 ARG B C 1
ATOM 5110 O O . ARG B 1 265 ? 12.188 19.5 -1.497 1 92.56 265 ARG B O 1
ATOM 5117 N N . GLY B 1 266 ? 10.859 17.812 -0.982 1 90.19 266 GLY B N 1
ATOM 5118 C CA . GLY B 1 266 ? 10.148 18.594 0.012 1 90.19 266 GLY B CA 1
ATOM 5119 C C . GLY B 1 266 ? 11.031 19.062 1.155 1 90.19 266 GLY B C 1
ATOM 5120 O O . GLY B 1 266 ? 10.898 20.188 1.636 1 90.19 266 GLY B O 1
ATOM 5121 N N . GLY B 1 267 ? 11.875 18.188 1.587 1 90.44 267 GLY B N 1
ATOM 5122 C CA . GLY B 1 267 ? 12.82 18.547 2.631 1 90.44 267 GLY B CA 1
ATOM 5123 C C . GLY B 1 267 ? 13.742 19.688 2.23 1 90.44 267 GLY B C 1
ATOM 5124 O O . GLY B 1 267 ? 13.961 20.625 3.008 1 90.44 267 GLY B O 1
ATOM 5125 N N . ILE B 1 268 ? 14.203 19.688 1.073 1 89 268 ILE B N 1
ATOM 5126 C CA . ILE B 1 268 ? 15.102 20.719 0.568 1 89 268 ILE B CA 1
ATOM 5127 C C . ILE B 1 268 ? 14.344 22.031 0.414 1 89 268 ILE B C 1
ATOM 5129 O O . ILE B 1 268 ? 14.852 23.094 0.781 1 89 268 ILE B O 1
ATOM 5133 N N . LEU B 1 269 ? 13.188 21.938 -0.049 1 89.81 269 LEU B N 1
ATOM 5134 C CA . LEU B 1 269 ? 12.375 23.125 -0.276 1 89.81 269 LEU B CA 1
ATOM 5135 C C . LEU B 1 269 ? 11.906 23.719 1.046 1 89.81 269 LEU B C 1
ATOM 5137 O O . LEU B 1 269 ? 11.492 24.875 1.095 1 89.81 269 LEU B O 1
ATOM 5141 N N . SER B 1 270 ? 11.867 22.891 2.043 1 88 270 SER B N 1
ATOM 5142 C CA . SER B 1 270 ? 11.422 23.375 3.346 1 88 270 SER B CA 1
ATOM 5143 C C . SER B 1 270 ? 12.43 24.344 3.943 1 88 270 SER B C 1
ATOM 5145 O O . SER B 1 270 ? 12.094 25.109 4.855 1 88 270 SER B O 1
ATOM 5147 N N . VAL B 1 271 ? 13.641 24.391 3.441 1 90.31 271 VAL B N 1
ATOM 5148 C CA . VAL B 1 271 ? 14.672 25.312 3.91 1 90.31 271 VAL B CA 1
ATOM 5149 C C . VAL B 1 271 ? 14.43 26.703 3.32 1 90.31 271 VAL B C 1
ATOM 5151 O O . VAL B 1 271 ? 14.289 26.844 2.104 1 90.31 271 VAL B O 1
ATOM 5154 N N . PRO B 1 272 ? 14.414 27.688 4.164 1 91.31 272 PRO B N 1
ATOM 5155 C CA . PRO B 1 272 ? 14.102 29.031 3.689 1 91.31 272 PRO B CA 1
ATOM 5156 C C . PRO B 1 272 ? 15.078 29.531 2.621 1 91.31 272 PRO B C 1
ATOM 5158 O O . PRO B 1 272 ? 16.281 29.25 2.695 1 91.31 272 PRO B O 1
ATOM 5161 N N . ALA B 1 273 ? 14.547 30.328 1.782 1 89.5 273 ALA B N 1
ATOM 5162 C CA . ALA B 1 273 ? 15.32 30.859 0.668 1 89.5 273 ALA B CA 1
ATOM 5163 C C . ALA B 1 273 ? 16.453 31.75 1.169 1 89.5 273 ALA B C 1
ATOM 5165 O O . ALA B 1 273 ? 17.5 31.875 0.52 1 89.5 273 ALA B O 1
ATOM 5166 N N . GLY B 1 274 ? 16.188 32.344 2.293 1 90.44 274 GLY B N 1
ATOM 5167 C CA . GLY B 1 274 ? 17.203 33.188 2.885 1 90.44 274 GLY B CA 1
ATOM 5168 C C . GLY B 1 274 ? 18.516 32.5 3.1 1 90.44 274 GLY B C 1
ATOM 5169 O O . GLY B 1 274 ? 19.594 33.094 2.971 1 90.44 274 GLY B O 1
ATOM 5170 N N . GLN B 1 275 ? 18.453 31.203 3.383 1 91.31 275 GLN B N 1
ATOM 5171 C CA . GLN B 1 275 ? 19.672 30.422 3.58 1 91.31 275 GLN B CA 1
ATOM 5172 C C . GLN B 1 275 ? 20.469 30.312 2.285 1 91.31 275 GLN B C 1
ATOM 5174 O O . GLN B 1 275 ? 21.703 30.359 2.305 1 91.31 275 GLN B O 1
ATOM 5179 N N . TRP B 1 276 ? 19.766 30.156 1.207 1 90.56 276 TRP B N 1
ATOM 5180 C CA . TRP B 1 276 ? 20.406 30.078 -0.096 1 90.56 276 TRP B CA 1
ATOM 5181 C C . TRP B 1 276 ? 21.047 31.406 -0.47 1 90.56 276 TRP B C 1
ATOM 5183 O O . TRP B 1 276 ? 22.172 31.438 -0.97 1 90.56 276 TRP B O 1
ATOM 5193 N N . GLU B 1 277 ? 20.328 32.469 -0.162 1 91.88 277 GLU B N 1
ATOM 5194 C CA . GLU B 1 277 ? 20.797 33.812 -0.469 1 91.88 277 GLU B CA 1
ATOM 5195 C C . GLU B 1 277 ? 22 34.188 0.392 1 91.88 277 GLU B C 1
ATOM 5197 O O . GLU B 1 277 ? 22.969 34.812 -0.1 1 91.88 277 GLU B O 1
ATOM 5202 N N . ALA B 1 278 ? 21.859 33.906 1.605 1 93.88 278 ALA B N 1
ATOM 5203 C CA . ALA B 1 278 ? 22.969 34.188 2.518 1 93.88 278 ALA B CA 1
ATOM 5204 C C . ALA B 1 278 ? 24.219 33.469 2.098 1 93.88 278 ALA B C 1
ATOM 5206 O O . ALA B 1 278 ? 25.328 34 2.158 1 93.88 278 ALA B O 1
ATOM 5207 N N . ALA B 1 279 ? 24.078 32.25 1.729 1 92.62 279 ALA B N 1
ATOM 5208 C CA . ALA B 1 279 ? 25.219 31.438 1.29 1 92.62 279 ALA B CA 1
ATOM 5209 C C . ALA B 1 279 ? 25.844 32 0.014 1 92.62 279 ALA B C 1
ATOM 5211 O O . ALA B 1 279 ? 27.062 32.031 -0.135 1 92.62 279 ALA B O 1
ATOM 5212 N N . ALA B 1 280 ? 25 32.469 -0.831 1 91.06 280 ALA B N 1
ATOM 5213 C CA . ALA B 1 280 ? 25.484 33.094 -2.064 1 91.06 280 ALA B CA 1
ATOM 5214 C C . ALA B 1 280 ? 26.234 34.375 -1.77 1 91.06 280 ALA B C 1
ATOM 5216 O O . ALA B 1 280 ? 27.234 34.688 -2.428 1 91.06 280 ALA B O 1
ATOM 5217 N N . ALA B 1 281 ? 25.75 35.062 -0.863 1 94.44 281 ALA B N 1
ATOM 5218 C CA . ALA B 1 281 ? 26.406 36.312 -0.456 1 94.44 281 ALA B CA 1
ATOM 5219 C C . ALA B 1 281 ? 27.797 36.031 0.114 1 94.44 281 ALA B C 1
ATOM 5221 O O . ALA B 1 281 ? 28.688 36.875 -0.001 1 94.44 281 ALA B O 1
ATOM 5222 N N . LEU B 1 282 ? 27.984 34.906 0.741 1 93.81 282 LEU B N 1
ATOM 5223 C CA . LEU B 1 282 ? 29.266 34.531 1.322 1 93.81 282 LEU B CA 1
ATOM 5224 C C . LEU B 1 282 ? 30.172 33.875 0.27 1 93.81 282 LEU B C 1
ATOM 5226 O O . LEU B 1 282 ? 31.297 33.5 0.569 1 93.81 282 LEU B O 1
ATOM 5230 N N . GLY B 1 283 ? 29.641 33.719 -0.997 1 92.25 283 GLY B N 1
ATOM 5231 C CA . GLY B 1 283 ? 30.453 33.219 -2.104 1 92.25 283 GLY B CA 1
ATOM 5232 C C . GLY B 1 283 ? 30.438 31.703 -2.23 1 92.25 283 GLY B C 1
ATOM 5233 O O . GLY B 1 283 ? 31.266 31.125 -2.938 1 92.25 283 GLY B O 1
ATOM 5234 N N . LEU B 1 284 ? 29.562 31.078 -1.534 1 90.75 284 LEU B N 1
ATOM 5235 C CA . LEU B 1 284 ? 29.453 29.625 -1.64 1 90.75 284 LEU B CA 1
ATOM 5236 C C . LEU B 1 284 ? 28.781 29.219 -2.945 1 90.75 284 LEU B C 1
ATOM 5238 O O . LEU B 1 284 ? 27.875 29.906 -3.414 1 90.75 284 LEU B O 1
ATOM 5242 N N . THR B 1 285 ? 29.281 28.156 -3.508 1 87.44 285 THR B N 1
ATOM 5243 C CA . THR B 1 285 ? 28.656 27.609 -4.703 1 87.44 285 THR B CA 1
ATOM 5244 C C . THR B 1 285 ? 27.344 26.922 -4.352 1 87.44 285 THR B C 1
ATOM 5246 O O . THR B 1 285 ? 27.062 26.656 -3.178 1 87.44 285 THR B O 1
ATOM 5249 N N . ARG B 1 286 ? 26.547 26.625 -5.32 1 82.31 286 ARG B N 1
ATOM 5250 C CA . ARG B 1 286 ? 25.266 25.969 -5.105 1 82.31 286 ARG B CA 1
ATOM 5251 C C . ARG B 1 286 ? 25.453 24.594 -4.473 1 82.31 286 ARG B C 1
ATOM 5253 O O . ARG B 1 286 ? 24.656 24.188 -3.613 1 82.31 286 ARG B O 1
ATOM 5260 N N . SER B 1 287 ? 26.438 23.953 -4.969 1 80.38 287 SER B N 1
ATOM 5261 C CA . SER B 1 287 ? 26.719 22.625 -4.438 1 80.38 287 SER B CA 1
ATOM 5262 C C . SER B 1 287 ? 27.188 22.703 -2.986 1 80.38 287 SER B C 1
ATOM 5264 O O . SER B 1 287 ? 26.797 21.875 -2.162 1 80.38 287 SER B O 1
ATOM 5266 N N . GLN B 1 288 ? 27.969 23.688 -2.738 1 83.31 288 GLN B N 1
ATOM 5267 C CA . GLN B 1 288 ? 28.438 23.875 -1.367 1 83.31 288 GLN B CA 1
ATOM 5268 C C . GLN B 1 288 ? 27.266 24.234 -0.447 1 83.31 288 GLN B C 1
ATOM 5270 O O . GLN B 1 288 ? 27.156 23.719 0.665 1 83.31 288 GLN B O 1
ATOM 5275 N N . THR B 1 289 ? 26.453 25.125 -0.969 1 88.5 289 THR B N 1
ATOM 5276 C CA . THR B 1 289 ? 25.297 25.531 -0.196 1 88.5 289 THR B CA 1
ATOM 5277 C C . THR B 1 289 ? 24.375 24.344 0.082 1 88.5 289 THR B C 1
ATOM 5279 O O . THR B 1 289 ? 23.891 24.172 1.205 1 88.5 289 THR B O 1
ATOM 5282 N N . LEU B 1 290 ? 24.172 23.547 -0.908 1 82.88 290 LEU B N 1
ATOM 5283 C CA . LEU B 1 290 ? 23.297 22.391 -0.791 1 82.88 290 LEU B CA 1
ATOM 5284 C C . LEU B 1 290 ? 23.828 21.406 0.254 1 82.88 290 LEU B C 1
ATOM 5286 O O . LEU B 1 290 ? 23.094 21.031 1.175 1 82.88 290 LEU B O 1
ATOM 5290 N N . TRP B 1 291 ? 25.016 21.094 0.204 1 81.38 291 TRP B N 1
ATOM 5291 C CA . TRP B 1 291 ? 25.547 20 0.999 1 81.38 291 TRP B CA 1
ATOM 5292 C C . TRP B 1 291 ? 25.922 20.469 2.4 1 81.38 291 TRP B C 1
ATOM 5294 O O . TRP B 1 291 ? 25.828 19.719 3.365 1 81.38 291 TRP B O 1
ATOM 5304 N N . GLN B 1 292 ? 26.312 21.781 2.525 1 84.31 292 GLN B N 1
ATOM 5305 C CA . GLN B 1 292 ? 26.844 22.25 3.801 1 84.31 292 GLN B CA 1
ATOM 5306 C C . GLN B 1 292 ? 25.766 22.969 4.613 1 84.31 292 GLN B C 1
ATOM 5308 O O . GLN B 1 292 ? 25.828 23 5.844 1 84.31 292 GLN B O 1
ATOM 5313 N N . ILE B 1 293 ? 24.828 23.469 3.947 1 88.25 293 ILE B N 1
ATOM 5314 C CA . ILE B 1 293 ? 23.875 24.297 4.672 1 88.25 293 ILE B CA 1
ATOM 5315 C C . ILE B 1 293 ? 22.469 23.703 4.555 1 88.25 293 ILE B C 1
ATOM 5317 O O . ILE B 1 293 ? 21.828 23.438 5.566 1 88.25 293 ILE B O 1
ATOM 5321 N N . VAL B 1 294 ? 22.094 23.375 3.385 1 88.31 294 VAL B N 1
ATOM 5322 C CA . VAL B 1 294 ? 20.703 23.031 3.121 1 88.31 294 VAL B CA 1
ATOM 5323 C C . VAL B 1 294 ? 20.453 21.578 3.557 1 88.31 294 VAL B C 1
ATOM 5325 O O . VAL B 1 294 ? 19.5 21.312 4.289 1 88.31 294 VAL B O 1
ATOM 5328 N N . VAL B 1 295 ? 21.281 20.672 3.219 1 86.06 295 VAL B N 1
ATOM 5329 C CA . VAL B 1 295 ? 21.062 19.25 3.439 1 86.06 295 VAL B CA 1
ATOM 5330 C C . VAL B 1 295 ? 20.984 18.953 4.938 1 86.06 295 VAL B C 1
ATOM 5332 O O . VAL B 1 295 ? 20.062 18.297 5.402 1 86.06 295 VAL B O 1
ATOM 5335 N N . PRO B 1 296 ? 21.906 19.516 5.699 1 84.5 296 PRO B N 1
ATOM 5336 C CA . PRO B 1 296 ? 21.828 19.25 7.141 1 84.5 296 PRO B CA 1
ATOM 5337 C C . PRO B 1 296 ? 20.516 19.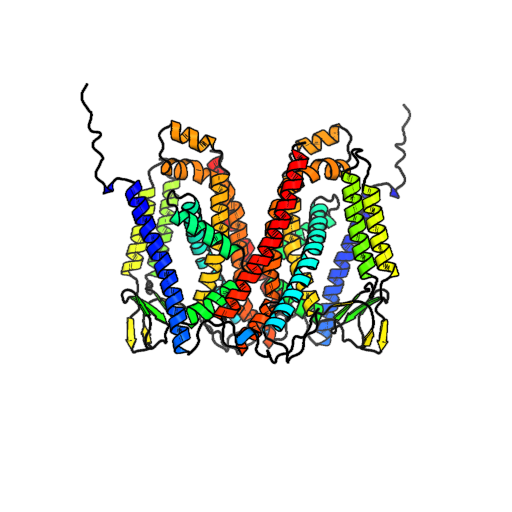75 7.762 1 84.5 296 PRO B C 1
ATOM 5339 O O . PRO B 1 296 ? 19.984 19.094 8.664 1 84.5 296 PRO B O 1
ATOM 5342 N N . GLN B 1 297 ? 20.031 20.797 7.27 1 88.94 297 GLN B N 1
ATOM 5343 C CA . GLN B 1 297 ? 18.766 21.328 7.773 1 88.94 297 GLN B CA 1
ATOM 5344 C C . GLN B 1 297 ? 17.578 20.531 7.262 1 88.94 297 GLN B C 1
ATOM 5346 O O . GLN B 1 297 ? 16.625 20.266 8.008 1 88.94 297 GLN B O 1
ATOM 5351 N N . ALA B 1 298 ? 17.734 20.094 6.086 1 90.5 298 ALA B N 1
ATOM 5352 C CA . ALA B 1 298 ? 16.656 19.344 5.445 1 90.5 298 ALA B CA 1
ATOM 5353 C C . ALA B 1 298 ? 16.5 17.953 6.066 1 90.5 298 ALA B C 1
ATOM 5355 O O . ALA B 1 298 ? 15.398 17.406 6.098 1 90.5 298 ALA B O 1
ATOM 5356 N N . LEU B 1 299 ? 17.562 17.375 6.574 1 88.81 299 LEU B N 1
ATOM 5357 C CA . LEU B 1 299 ? 17.562 16.016 7.117 1 88.81 299 LEU B CA 1
ATOM 5358 C C . LEU B 1 299 ? 16.625 15.914 8.32 1 88.81 299 LEU B C 1
ATOM 5360 O O . LEU B 1 299 ? 16.031 14.867 8.547 1 88.81 299 LEU B O 1
ATOM 5364 N N . ARG B 1 300 ? 16.438 16.984 8.992 1 86.44 300 ARG B N 1
ATOM 5365 C CA . ARG B 1 300 ? 15.57 16.984 10.164 1 86.44 300 ARG B CA 1
ATOM 5366 C C . ARG B 1 300 ? 14.109 16.812 9.766 1 86.44 300 ARG B C 1
ATOM 5368 O O . ARG B 1 300 ? 13.32 16.25 10.523 1 86.44 300 ARG B O 1
ATOM 5375 N N . VAL B 1 301 ? 13.844 17.234 8.602 1 86.25 301 VAL B N 1
ATOM 5376 C CA . VAL B 1 301 ? 12.492 17.125 8.078 1 86.25 301 VAL B CA 1
ATOM 5377 C C . VAL B 1 301 ? 12.344 15.82 7.301 1 86.25 301 VAL B C 1
ATOM 5379 O O . VAL B 1 301 ? 11.281 15.188 7.336 1 86.25 301 VAL B O 1
ATOM 5382 N N . ILE B 1 302 ? 13.391 15.359 6.727 1 92 302 ILE B N 1
ATOM 5383 C CA . ILE B 1 302 ? 13.383 14.219 5.816 1 92 302 ILE B CA 1
ATOM 5384 C C . ILE B 1 302 ? 13.32 12.922 6.621 1 92 302 ILE B C 1
ATOM 5386 O O . ILE B 1 302 ? 12.555 12.016 6.289 1 92 302 ILE B O 1
ATOM 5390 N N . VAL B 1 303 ? 14 12.852 7.707 1 89.56 303 VAL B N 1
ATOM 5391 C CA . VAL B 1 303 ? 14.227 11.594 8.406 1 89.56 303 VAL B CA 1
ATOM 5392 C C . VAL B 1 303 ? 12.914 11.086 9 1 89.56 303 VAL B C 1
ATOM 5394 O O . VAL B 1 303 ? 12.578 9.906 8.836 1 89.56 303 VAL B O 1
ATOM 5397 N N . PRO B 1 304 ? 12.094 11.906 9.57 1 86.5 304 PRO B N 1
ATOM 5398 C CA . PRO B 1 304 ? 10.812 11.414 10.07 1 86.5 304 PRO B CA 1
ATOM 5399 C C . PRO B 1 304 ? 9.914 10.875 8.961 1 86.5 304 PRO B C 1
ATOM 5401 O O . PRO B 1 304 ? 9.211 9.875 9.156 1 86.5 304 PRO B O 1
ATOM 5404 N N . SER B 1 305 ? 9.93 11.477 7.875 1 91.56 305 SER B N 1
ATOM 5405 C CA . SER B 1 305 ? 9.125 11.031 6.742 1 91.56 305 SER B CA 1
ATOM 5406 C C . SER B 1 305 ? 9.664 9.734 6.152 1 91.56 305 SER B C 1
ATOM 5408 O O . SER B 1 305 ? 8.906 8.906 5.652 1 91.56 305 SER B O 1
ATOM 5410 N N . LEU B 1 306 ? 10.969 9.578 6.227 1 94.31 306 LEU B N 1
ATOM 5411 C CA . LEU B 1 306 ? 11.594 8.359 5.723 1 94.31 306 LEU B CA 1
ATOM 5412 C C . LEU B 1 306 ? 11.172 7.148 6.551 1 94.31 306 LEU B C 1
ATOM 5414 O O . LEU B 1 306 ? 11.039 6.043 6.02 1 94.31 306 LEU B O 1
ATOM 5418 N N . ASN B 1 307 ? 11.023 7.387 7.84 1 92.88 307 ASN B N 1
ATOM 5419 C CA . ASN B 1 307 ? 10.57 6.301 8.711 1 92.88 307 ASN B CA 1
ATOM 5420 C C . ASN B 1 307 ? 9.281 5.672 8.203 1 92.88 307 ASN B C 1
ATOM 5422 O O . ASN B 1 307 ? 9.18 4.449 8.102 1 92.88 307 ASN B O 1
ATOM 5426 N N . SER B 1 308 ? 8.32 6.5 7.844 1 91.94 308 SER B N 1
ATOM 5427 C CA . SER B 1 308 ? 7.043 6.004 7.34 1 91.94 308 SER B CA 1
ATOM 5428 C C . SER B 1 308 ? 7.23 5.207 6.051 1 91.94 308 SER B C 1
ATOM 5430 O O . SER B 1 308 ? 6.555 4.199 5.836 1 91.94 308 SER B O 1
ATOM 5432 N N . GLN B 1 309 ? 8.102 5.672 5.242 1 96.25 309 GLN B N 1
ATOM 5433 C CA . GLN B 1 309 ? 8.352 4.988 3.977 1 96.25 309 GLN B CA 1
ATOM 5434 C C . GLN B 1 309 ? 9.047 3.646 4.203 1 96.25 309 GLN B C 1
ATOM 5436 O O . GLN B 1 309 ? 8.75 2.664 3.518 1 96.25 309 GLN B O 1
ATOM 5441 N N . TYR B 1 310 ? 9.992 3.604 5.129 1 96.81 310 TYR B N 1
ATOM 5442 C CA . TYR B 1 310 ? 10.695 2.361 5.426 1 96.81 310 TYR B CA 1
ATOM 5443 C C . TYR B 1 310 ? 9.75 1.325 6.02 1 96.81 310 TYR B C 1
ATOM 5445 O O . TYR B 1 310 ? 9.789 0.153 5.641 1 96.81 310 TYR B O 1
ATOM 5453 N N . VAL B 1 311 ? 8.938 1.76 6.922 1 95.5 311 VAL B N 1
ATOM 5454 C CA . VAL B 1 311 ? 7.922 0.882 7.492 1 95.5 311 VAL B CA 1
ATOM 5455 C C . VAL B 1 311 ? 6.961 0.419 6.398 1 95.5 311 VAL B C 1
ATOM 5457 O O . VAL B 1 311 ? 6.59 -0.757 6.348 1 95.5 311 VAL B O 1
ATOM 5460 N N . GLY B 1 312 ? 6.547 1.35 5.57 1 97.06 312 GLY B N 1
ATOM 5461 C CA . GLY B 1 312 ? 5.699 1.009 4.438 1 97.06 312 GLY B CA 1
ATOM 5462 C C . GLY B 1 312 ? 6.324 -0.017 3.514 1 97.06 312 GLY B C 1
ATOM 5463 O O . GLY B 1 312 ? 5.641 -0.917 3.021 1 97.06 312 GLY B O 1
ATOM 5464 N N . PHE B 1 313 ? 7.59 0.104 3.271 1 98.06 313 PHE B N 1
ATOM 5465 C CA . PHE B 1 313 ? 8.312 -0.84 2.432 1 98.06 313 PHE B CA 1
ATOM 5466 C C . PHE B 1 313 ? 8.227 -2.25 3.002 1 98.06 313 PHE B C 1
ATOM 5468 O O . PHE B 1 313 ? 7.957 -3.205 2.268 1 98.06 313 PHE B O 1
ATOM 5475 N N . ALA B 1 314 ? 8.508 -2.352 4.27 1 97.12 314 ALA B N 1
ATOM 5476 C CA . ALA B 1 314 ? 8.453 -3.65 4.938 1 97.12 314 ALA B CA 1
ATOM 5477 C C . ALA B 1 314 ? 7.066 -4.273 4.82 1 97.12 314 ALA B C 1
ATOM 5479 O O . ALA B 1 314 ? 6.938 -5.461 4.516 1 97.12 314 ALA B O 1
ATOM 5480 N N . LYS B 1 315 ? 6.09 -3.531 5.035 1 96.75 315 LYS B N 1
ATOM 5481 C CA . LYS B 1 315 ? 4.723 -4.027 4.934 1 96.75 315 LYS B CA 1
ATOM 5482 C C . LYS B 1 315 ? 4.387 -4.422 3.498 1 96.75 315 LYS B C 1
ATOM 5484 O O . LYS B 1 315 ? 3.768 -5.461 3.262 1 96.75 315 LYS B O 1
ATOM 5489 N N . ASN B 1 316 ? 4.836 -3.621 2.562 1 97.56 316 ASN B N 1
ATOM 5490 C CA . ASN B 1 316 ? 4.551 -3.869 1.154 1 97.56 316 ASN B CA 1
ATOM 5491 C C . ASN B 1 316 ? 5.305 -5.094 0.638 1 97.56 316 ASN B C 1
ATOM 5493 O O . ASN B 1 316 ? 4.922 -5.68 -0.377 1 97.56 316 ASN B O 1
ATOM 5497 N N . SER B 1 317 ? 6.367 -5.469 1.356 1 97.5 317 SER B N 1
ATOM 5498 C CA . SER B 1 317 ? 7.102 -6.664 0.947 1 97.5 317 SER B CA 1
ATOM 5499 C C . SER B 1 317 ? 6.215 -7.902 1.017 1 97.5 317 SER B C 1
ATOM 5501 O O . SER B 1 317 ? 6.492 -8.906 0.356 1 97.5 317 SER B O 1
ATOM 5503 N N . SER B 1 318 ? 5.156 -7.84 1.713 1 96.44 318 SER B N 1
ATOM 5504 C CA . SER B 1 318 ? 4.23 -8.961 1.833 1 96.44 318 SER B CA 1
ATOM 5505 C C . SER B 1 318 ? 3.52 -9.234 0.511 1 96.44 318 SER B C 1
ATOM 5507 O O . SER B 1 318 ? 2.906 -10.289 0.337 1 96.44 318 SER B O 1
ATOM 5509 N N . LEU B 1 319 ? 3.586 -8.344 -0.429 1 96.81 319 LEU B N 1
ATOM 5510 C CA . LEU B 1 319 ? 2.957 -8.523 -1.733 1 96.81 319 LEU B CA 1
ATOM 5511 C C . LEU B 1 319 ? 3.766 -9.484 -2.6 1 96.81 319 LEU B C 1
ATOM 5513 O O . LEU B 1 319 ? 3.457 -9.672 -3.779 1 96.81 319 LEU B O 1
ATOM 5517 N N . ALA B 1 320 ? 4.75 -10.117 -2.002 1 97.12 320 ALA B N 1
ATOM 5518 C CA . ALA B 1 320 ? 5.645 -11.047 -2.684 1 97.12 320 ALA B CA 1
ATOM 5519 C C . ALA B 1 320 ? 4.863 -12.188 -3.332 1 97.12 320 ALA B C 1
ATOM 5521 O O . ALA B 1 320 ? 5.262 -12.711 -4.375 1 97.12 320 ALA B O 1
ATOM 5522 N N . ILE B 1 321 ? 3.805 -12.539 -2.77 1 93.94 321 ILE B N 1
ATOM 5523 C CA . ILE B 1 321 ? 2.994 -13.656 -3.256 1 93.94 321 ILE B CA 1
ATOM 5524 C C . ILE B 1 321 ? 2.518 -13.359 -4.676 1 93.94 321 ILE B C 1
ATOM 5526 O O . ILE B 1 321 ? 2.324 -14.281 -5.477 1 93.94 321 ILE B O 1
ATOM 5530 N N . ALA B 1 322 ? 2.385 -12.156 -5.016 1 92.19 322 ALA B N 1
ATOM 5531 C CA . ALA B 1 322 ? 1.884 -11.758 -6.328 1 92.19 322 ALA B CA 1
ATOM 5532 C C . ALA B 1 322 ? 2.859 -12.164 -7.43 1 92.19 322 ALA B C 1
ATOM 5534 O O . ALA B 1 322 ? 2.455 -12.375 -8.578 1 92.19 322 ALA B O 1
ATOM 5535 N N . VAL B 1 323 ? 4.129 -12.234 -7.098 1 94.75 323 VAL B N 1
ATOM 5536 C CA . VAL B 1 323 ? 5.129 -12.57 -8.102 1 94.75 323 VAL B CA 1
ATOM 5537 C C . VAL B 1 323 ? 5.738 -13.93 -7.789 1 94.75 323 VAL B C 1
ATOM 5539 O O . VAL B 1 323 ? 6.734 -14.328 -8.398 1 94.75 323 VAL B O 1
ATOM 5542 N N . GLY B 1 324 ? 5.266 -14.617 -6.801 1 94.62 324 GLY B N 1
ATOM 5543 C CA . GLY B 1 324 ? 5.66 -15.984 -6.516 1 94.62 324 GLY B CA 1
ATOM 5544 C C . GLY B 1 324 ? 6.891 -16.078 -5.637 1 94.62 324 GLY B C 1
ATOM 5545 O O . GLY B 1 324 ? 7.543 -17.125 -5.582 1 94.62 324 GLY B O 1
ATOM 5546 N N . TYR B 1 325 ? 7.324 -14.984 -5.027 1 96.75 325 TYR B N 1
ATOM 5547 C CA . TYR B 1 325 ? 8.453 -15.031 -4.105 1 96.75 325 TYR B CA 1
ATOM 5548 C C . TYR B 1 325 ? 8.023 -15.562 -2.742 1 96.75 325 TYR B C 1
ATOM 5550 O O . TYR B 1 325 ? 7.031 -15.109 -2.176 1 96.75 325 TYR B O 1
ATOM 5558 N N . PRO B 1 326 ? 8.742 -16.516 -2.23 1 97.25 326 PRO B N 1
ATOM 5559 C CA . PRO B 1 326 ? 8.32 -17.188 -0.995 1 97.25 326 PRO B CA 1
ATOM 5560 C C . PRO B 1 326 ? 8.773 -16.438 0.26 1 97.25 326 PRO B C 1
ATOM 5562 O O . PRO B 1 326 ? 9.547 -16.969 1.054 1 97.25 326 PRO B O 1
ATOM 5565 N N . ASP B 1 327 ? 8.211 -15.305 0.436 1 97.5 327 ASP B N 1
ATOM 5566 C CA . ASP B 1 327 ? 8.477 -14.539 1.652 1 97.5 327 ASP B CA 1
ATOM 5567 C C . ASP B 1 327 ? 7.66 -15.078 2.826 1 97.5 327 ASP B C 1
ATOM 5569 O O . ASP B 1 327 ? 7.117 -16.188 2.758 1 97.5 327 ASP B O 1
ATOM 5573 N N . LEU B 1 328 ? 7.625 -14.375 3.928 1 97.12 328 LEU B N 1
ATOM 5574 C CA . LEU B 1 328 ? 6.93 -14.812 5.137 1 97.12 328 LEU B CA 1
ATOM 5575 C C . LEU B 1 328 ? 5.438 -14.977 4.879 1 97.12 328 LEU B C 1
ATOM 5577 O O . LEU B 1 328 ? 4.836 -15.977 5.281 1 97.12 328 LEU B O 1
ATOM 5581 N N . TYR B 1 329 ? 4.824 -14.039 4.262 1 95.56 329 TYR B N 1
ATOM 5582 C CA . TYR B 1 329 ? 3.391 -14.109 4.004 1 95.56 329 TYR B CA 1
ATOM 5583 C C . TYR B 1 329 ? 3.055 -15.289 3.098 1 95.56 329 TYR B C 1
ATOM 5585 O O . TYR B 1 329 ? 2.098 -16.016 3.352 1 95.56 329 TYR B O 1
ATOM 5593 N N . ALA B 1 330 ? 3.773 -15.445 2.012 1 95.75 330 ALA B N 1
ATOM 5594 C CA . ALA B 1 330 ? 3.52 -16.547 1.077 1 95.75 330 ALA B CA 1
ATOM 5595 C C . ALA B 1 330 ? 3.643 -17.891 1.771 1 95.75 330 ALA B C 1
ATOM 5597 O O . ALA B 1 330 ? 2.811 -18.781 1.567 1 95.75 330 ALA B O 1
ATOM 5598 N N . THR B 1 331 ? 4.672 -18.031 2.52 1 96.75 331 THR B N 1
ATOM 5599 C CA . THR B 1 331 ? 4.875 -19.266 3.258 1 96.75 331 THR B CA 1
ATOM 5600 C C . THR B 1 331 ? 3.77 -19.484 4.285 1 96.75 331 THR B C 1
ATOM 5602 O O . THR B 1 331 ? 3.293 -20.594 4.477 1 96.75 331 THR B O 1
ATOM 5605 N N . ALA B 1 332 ? 3.408 -18.438 4.934 1 95.62 332 ALA B N 1
ATOM 5606 C CA . ALA B 1 332 ? 2.328 -18.5 5.914 1 95.62 332 ALA B CA 1
ATOM 5607 C C . ALA B 1 332 ? 1.002 -18.859 5.25 1 95.62 332 ALA B C 1
ATOM 5609 O O . ALA B 1 332 ? 0.183 -19.578 5.836 1 95.62 332 ALA B O 1
ATOM 5610 N N . GLN B 1 333 ? 0.809 -18.328 4.07 1 92.81 333 GLN B N 1
ATOM 5611 C CA . GLN B 1 333 ? -0.41 -18.641 3.338 1 92.81 333 GLN B CA 1
ATOM 5612 C C . GLN B 1 333 ? -0.485 -20.125 3.02 1 92.81 333 GLN B C 1
ATOM 5614 O O . GLN B 1 333 ? -1.547 -20.75 3.145 1 92.81 333 GLN B O 1
ATOM 5619 N N . THR B 1 334 ? 0.589 -20.703 2.543 1 94.5 334 THR B N 1
ATOM 5620 C CA . THR B 1 334 ? 0.646 -22.141 2.293 1 94.5 334 THR B CA 1
ATOM 5621 C C . THR B 1 334 ? 0.403 -22.922 3.578 1 94.5 334 THR B C 1
ATOM 5623 O O . THR B 1 334 ? -0.342 -23.906 3.584 1 94.5 334 THR B O 1
ATOM 5626 N N . THR B 1 335 ? 1.027 -22.484 4.641 1 95 335 THR B N 1
ATOM 5627 C CA . THR B 1 335 ? 0.888 -23.109 5.949 1 95 335 THR B CA 1
ATOM 5628 C C . THR B 1 335 ? -0.568 -23.094 6.406 1 95 335 THR B C 1
ATOM 5630 O O . THR B 1 335 ? -1.081 -24.094 6.906 1 95 335 THR B O 1
ATOM 5633 N N . LEU B 1 336 ? -1.167 -22 6.25 1 90.62 336 LEU B N 1
ATOM 5634 C CA . LEU B 1 336 ? -2.562 -21.859 6.648 1 90.62 336 LEU B CA 1
ATOM 5635 C C . LEU B 1 336 ? -3.457 -22.781 5.832 1 90.62 336 LEU B C 1
ATOM 5637 O O . LEU B 1 336 ? -4.398 -23.375 6.363 1 90.62 336 LEU B O 1
ATOM 5641 N N . ASN B 1 337 ? -3.211 -22.891 4.594 1 89.19 337 ASN B N 1
ATOM 5642 C CA . ASN B 1 337 ? -4.012 -23.734 3.715 1 89.19 337 ASN B CA 1
ATOM 5643 C C . ASN B 1 337 ? -3.867 -25.219 4.074 1 89.19 337 ASN B C 1
ATOM 5645 O O . ASN B 1 337 ? -4.824 -25.984 3.969 1 89.19 337 ASN B O 1
ATOM 5649 N N . GLN B 1 338 ? -2.746 -25.547 4.566 1 91.88 338 GLN B N 1
ATOM 5650 C CA . GLN B 1 338 ? -2.469 -26.953 4.871 1 91.88 338 GLN B CA 1
ATOM 5651 C C . GLN B 1 338 ? -2.938 -27.312 6.277 1 91.88 338 GLN B C 1
ATOM 5653 O O . GLN B 1 338 ? -3.473 -28.391 6.504 1 91.88 338 GLN B O 1
ATOM 5658 N N . THR B 1 339 ? -2.711 -26.469 7.188 1 89.81 339 THR B N 1
ATOM 5659 C CA . THR B 1 339 ? -3.014 -26.766 8.578 1 89.81 339 THR B CA 1
ATOM 5660 C C . THR B 1 339 ? -4.48 -26.484 8.891 1 89.81 339 THR B C 1
ATOM 5662 O O . THR B 1 339 ? -5.035 -27.031 9.844 1 89.81 339 THR B O 1
ATOM 5665 N N . GLY B 1 340 ? -5.039 -25.531 8.188 1 84.19 340 GLY B N 1
ATOM 5666 C CA . GLY B 1 340 ? -6.406 -25.109 8.453 1 84.19 340 GLY B CA 1
ATOM 5667 C C . GLY B 1 340 ? -6.543 -24.281 9.719 1 84.19 340 GLY B C 1
ATOM 5668 O O . GLY B 1 340 ? -7.598 -24.281 10.352 1 84.19 340 GLY B O 1
ATOM 5669 N N . ARG B 1 341 ? -5.441 -23.656 10.094 1 85.5 341 ARG B N 1
ATOM 5670 C CA . ARG B 1 341 ? -5.434 -22.859 11.312 1 85.5 341 ARG B CA 1
ATOM 5671 C C . ARG B 1 341 ? -5.172 -21.391 10.992 1 85.5 341 ARG B C 1
ATOM 5673 O O . ARG B 1 341 ? -4.121 -20.844 11.344 1 85.5 341 ARG B O 1
ATOM 5680 N N . PRO B 1 342 ? -6.129 -20.703 10.453 1 84 342 PRO B N 1
ATOM 5681 C CA . PRO B 1 342 ? -5.91 -19.344 9.984 1 84 342 PRO B CA 1
ATOM 5682 C C . PRO B 1 342 ? -5.691 -18.344 11.125 1 84 342 PRO B C 1
ATOM 5684 O O . PRO B 1 342 ? -4.867 -17.438 11.008 1 84 342 PRO B O 1
ATOM 5687 N N . VAL B 1 343 ? -6.332 -18.5 12.211 1 82.31 343 VAL B N 1
ATOM 5688 C CA . VAL B 1 343 ? -6.246 -17.531 13.305 1 82.31 343 VAL B CA 1
ATOM 5689 C C . VAL B 1 343 ? -4.836 -17.531 13.891 1 82.31 343 VAL B C 1
ATOM 5691 O O . VAL B 1 343 ? -4.23 -16.484 14.07 1 82.31 343 VAL B O 1
ATOM 5694 N N . GLU B 1 344 ? -4.348 -18.672 14.148 1 87.19 344 GLU B N 1
ATOM 5695 C CA . GLU B 1 344 ? -3.014 -18.812 14.727 1 87.19 344 GLU B CA 1
ATOM 5696 C C . GLU B 1 344 ? -1.945 -18.281 13.773 1 87.19 344 GLU B C 1
ATOM 5698 O O . GLU B 1 344 ? -1.021 -17.578 14.188 1 87.19 344 GLU B O 1
ATOM 5703 N N . VAL B 1 345 ? -2.074 -18.656 12.523 1 91.06 345 VAL B N 1
ATOM 5704 C CA . VAL B 1 345 ? -1.084 -18.25 11.531 1 91.06 345 VAL B CA 1
ATOM 5705 C C . VAL B 1 345 ? -1.112 -16.719 11.367 1 91.06 345 VAL B C 1
ATOM 5707 O O . VAL B 1 345 ? -0.062 -16.078 11.312 1 91.06 345 VAL B O 1
ATOM 5710 N N . PHE B 1 346 ? -2.258 -16.156 11.414 1 88.12 346 PHE B N 1
ATOM 5711 C CA . PHE B 1 346 ? -2.385 -14.719 11.234 1 88.12 346 PHE B CA 1
ATOM 5712 C C . PHE B 1 346 ? -1.852 -13.977 12.461 1 88.12 346 PHE B C 1
ATOM 5714 O O . PHE B 1 346 ? -1.285 -12.891 12.328 1 88.12 346 PHE B O 1
ATOM 5721 N N . LEU B 1 347 ? -2.084 -14.508 13.578 1 86.56 347 LEU B N 1
ATOM 5722 C CA . LEU B 1 347 ? -1.528 -13.898 14.781 1 86.56 347 LEU B CA 1
ATOM 5723 C C . LEU B 1 347 ? -0.007 -13.836 14.703 1 86.56 347 LEU B C 1
ATOM 5725 O O . LEU B 1 347 ? 0.596 -12.82 15.062 1 86.56 347 LEU B O 1
ATOM 5729 N N . ILE B 1 348 ? 0.563 -14.914 14.242 1 91.25 348 ILE B N 1
ATOM 5730 C CA . ILE B 1 348 ? 2.016 -14.977 14.109 1 91.25 348 ILE B CA 1
ATOM 5731 C C . ILE B 1 348 ? 2.48 -13.938 13.086 1 91.25 348 ILE B C 1
ATOM 5733 O O . ILE B 1 348 ? 3.447 -13.211 13.328 1 91.25 348 ILE B O 1
ATOM 5737 N N . LEU B 1 349 ? 1.778 -13.836 11.992 1 93.44 349 LEU B N 1
ATOM 5738 C CA . LEU B 1 349 ? 2.117 -12.875 10.953 1 93.44 349 LEU B CA 1
ATOM 5739 C C . LEU B 1 349 ? 2.016 -11.445 11.477 1 93.44 349 LEU B C 1
ATOM 5741 O O . LEU B 1 349 ? 2.922 -10.633 11.266 1 93.44 349 LEU B O 1
ATOM 5745 N N . MET B 1 350 ? 0.966 -11.164 12.156 1 88.81 350 MET B N 1
ATOM 5746 C CA . MET B 1 350 ? 0.732 -9.82 12.672 1 88.81 350 MET B CA 1
ATOM 5747 C C . MET B 1 350 ? 1.816 -9.43 13.672 1 88.81 350 MET B C 1
ATOM 5749 O O . MET B 1 350 ? 2.371 -8.336 13.594 1 88.81 350 MET B O 1
ATOM 5753 N N . LEU B 1 351 ? 2.086 -10.297 14.547 1 89.81 351 LEU B N 1
ATOM 5754 C CA . LEU B 1 351 ? 3.09 -10.016 15.57 1 89.81 351 LEU B CA 1
ATOM 5755 C C . LEU B 1 351 ? 4.473 -9.844 14.945 1 89.81 351 LEU B C 1
ATOM 5757 O O . LEU B 1 351 ? 5.258 -9.008 15.383 1 89.81 351 LEU B O 1
ATOM 5761 N N . THR B 1 352 ? 4.75 -10.656 13.977 1 93.38 352 THR B N 1
ATOM 5762 C CA . THR B 1 352 ? 6.055 -10.586 13.328 1 93.38 352 THR B CA 1
ATOM 5763 C C . THR B 1 352 ? 6.219 -9.258 12.586 1 93.38 352 THR B C 1
ATOM 5765 O O . THR B 1 352 ? 7.258 -8.602 12.703 1 93.38 352 THR B O 1
ATOM 5768 N N . TYR B 1 353 ? 5.234 -8.859 11.883 1 93 353 TYR B N 1
ATOM 5769 C CA . TYR B 1 353 ? 5.34 -7.59 11.164 1 93 353 TYR B CA 1
ATOM 5770 C C . TYR B 1 353 ? 5.383 -6.418 12.141 1 93 353 TYR B C 1
ATOM 5772 O O . TYR B 1 353 ? 6.059 -5.418 11.883 1 93 353 TYR B O 1
ATOM 5780 N N . LEU B 1 354 ? 4.617 -6.523 13.227 1 89.62 354 LEU B N 1
ATOM 5781 C CA . LEU B 1 354 ? 4.707 -5.5 14.266 1 89.62 354 LEU B CA 1
ATOM 5782 C C . LEU B 1 354 ? 6.129 -5.398 14.805 1 89.62 354 LEU B C 1
ATOM 5784 O O . LEU B 1 354 ? 6.633 -4.297 15.039 1 89.62 354 LEU B O 1
ATOM 5788 N N . ALA B 1 355 ? 6.758 -6.504 14.953 1 91.81 355 ALA B N 1
ATOM 5789 C CA . ALA B 1 355 ? 8.125 -6.543 15.461 1 91.81 355 ALA B CA 1
ATOM 5790 C C . ALA B 1 355 ? 9.102 -5.941 14.445 1 91.81 355 ALA B C 1
ATOM 5792 O O . ALA B 1 355 ? 9.969 -5.148 14.805 1 91.81 355 ALA B O 1
ATOM 5793 N N . ILE B 1 356 ? 8.977 -6.309 13.188 1 92.81 356 ILE B N 1
ATOM 5794 C CA . ILE B 1 356 ? 9.836 -5.781 12.133 1 92.81 356 ILE B CA 1
ATOM 5795 C C . ILE B 1 356 ? 9.703 -4.262 12.07 1 92.81 356 ILE B C 1
ATOM 5797 O O . ILE B 1 356 ? 10.703 -3.547 12.031 1 92.81 356 ILE B O 1
ATOM 5801 N N . ASN B 1 357 ? 8.508 -3.795 12.102 1 92.44 357 ASN B N 1
ATOM 5802 C CA . ASN B 1 357 ? 8.266 -2.359 12.016 1 92.44 357 ASN B CA 1
ATOM 5803 C C . ASN B 1 357 ? 8.797 -1.626 13.242 1 92.44 357 ASN B C 1
ATOM 5805 O O . ASN B 1 357 ? 9.281 -0.5 13.141 1 92.44 357 ASN B O 1
ATOM 5809 N N . ALA B 1 358 ? 8.648 -2.291 14.391 1 89.06 358 ALA B N 1
ATOM 5810 C CA . ALA B 1 358 ? 9.188 -1.704 15.617 1 89.06 358 ALA B CA 1
ATOM 5811 C C . ALA B 1 358 ? 10.703 -1.553 15.539 1 89.06 358 ALA B C 1
ATOM 5813 O O . ALA B 1 358 ? 11.258 -0.547 15.984 1 89.06 358 ALA B O 1
ATOM 5814 N N . VAL B 1 359 ? 11.328 -2.482 14.984 1 91.25 359 VAL B N 1
ATOM 5815 C CA . VAL B 1 359 ? 12.781 -2.451 14.836 1 91.25 359 VAL B CA 1
ATOM 5816 C C . VAL B 1 359 ? 13.18 -1.331 13.883 1 91.25 359 VAL B C 1
ATOM 5818 O O . VAL B 1 359 ? 14.102 -0.561 14.172 1 91.25 359 VAL B O 1
ATOM 5821 N N . ILE B 1 360 ? 12.5 -1.24 12.758 1 92.06 360 ILE B N 1
ATOM 5822 C CA . ILE B 1 360 ? 12.789 -0.193 11.781 1 92.06 360 ILE B CA 1
ATOM 5823 C C . ILE B 1 360 ? 12.562 1.178 12.414 1 92.06 360 ILE B C 1
ATOM 5825 O O . ILE B 1 360 ? 13.422 2.059 12.32 1 92.06 360 ILE B O 1
ATOM 5829 N N . SER B 1 361 ? 11.484 1.327 13.07 1 89.94 361 SER B N 1
ATOM 5830 C CA . SER B 1 361 ? 11.148 2.605 13.688 1 89.94 361 SER B CA 1
ATOM 5831 C C . SER B 1 361 ? 12.133 2.969 14.789 1 89.94 361 SER B C 1
ATOM 5833 O O . SER B 1 361 ? 12.492 4.137 14.953 1 89.94 361 SER B O 1
ATOM 5835 N N . ALA B 1 362 ? 12.523 1.968 15.57 1 87.75 362 ALA B N 1
ATOM 5836 C CA . ALA B 1 362 ? 13.516 2.209 16.609 1 87.75 362 ALA B CA 1
ATOM 5837 C C . ALA B 1 362 ? 14.828 2.707 16.016 1 87.75 362 ALA B C 1
ATOM 5839 O O . ALA B 1 362 ? 15.461 3.617 16.562 1 87.75 362 ALA B O 1
ATOM 5840 N N . GLY B 1 363 ? 15.234 2.08 14.953 1 87.94 363 GLY B N 1
ATOM 5841 C CA . GLY B 1 363 ? 16.422 2.543 14.266 1 87.94 363 GLY B CA 1
ATOM 5842 C C . GLY B 1 363 ? 16.312 3.967 13.75 1 87.94 363 GLY B C 1
ATOM 5843 O O . GLY B 1 363 ? 17.219 4.773 13.922 1 87.94 363 GLY B O 1
ATOM 5844 N N . MET B 1 364 ? 15.227 4.262 13.188 1 88.62 364 MET B N 1
ATOM 5845 C CA . MET B 1 364 ? 15.008 5.59 12.617 1 88.62 364 MET B CA 1
ATOM 5846 C C . MET B 1 364 ? 14.898 6.641 13.719 1 88.62 364 MET B C 1
ATOM 5848 O O . MET B 1 364 ? 15.344 7.773 13.547 1 88.62 364 MET B O 1
ATOM 5852 N N . ASN B 1 365 ? 14.273 6.262 14.82 1 84.81 365 ASN B N 1
ATOM 5853 C CA . ASN B 1 365 ? 14.195 7.168 15.961 1 84.81 365 ASN B CA 1
ATOM 5854 C C . ASN B 1 365 ? 15.578 7.465 16.531 1 84.81 365 ASN B C 1
ATOM 5856 O O . ASN B 1 365 ? 15.859 8.594 16.938 1 84.81 365 ASN B O 1
ATOM 5860 N N . GLY B 1 366 ? 16.344 6.492 16.625 1 83.75 366 GLY B N 1
ATOM 5861 C CA . GLY B 1 366 ? 17.719 6.707 17.062 1 83.75 366 GLY B CA 1
ATOM 5862 C C . GLY B 1 366 ? 18.469 7.672 16.156 1 83.75 366 GLY B C 1
ATOM 5863 O O . GLY B 1 366 ? 19.188 8.547 16.656 1 83.75 366 GLY B O 1
ATOM 5864 N N . LEU B 1 367 ? 18.25 7.527 14.883 1 84.38 367 LEU B N 1
ATOM 5865 C CA . LEU B 1 367 ? 18.875 8.43 13.922 1 84.38 367 LEU B CA 1
ATOM 5866 C C . LEU B 1 367 ? 18.359 9.852 14.094 1 84.38 367 LEU B C 1
ATOM 5868 O O . LEU B 1 367 ? 19.125 10.812 14.023 1 84.38 367 LEU B O 1
ATOM 5872 N N . GLN B 1 368 ? 17.109 9.945 14.266 1 86.06 368 GLN B N 1
ATOM 5873 C CA . GLN B 1 368 ? 16.484 11.25 14.453 1 86.06 368 GLN B CA 1
ATOM 5874 C C . GLN B 1 368 ? 17.031 11.945 15.695 1 86.06 368 GLN B C 1
ATOM 5876 O O . GLN B 1 368 ? 17.281 13.156 15.68 1 86.06 368 GLN B O 1
ATOM 5881 N N . GLN B 1 369 ? 17.172 11.266 16.75 1 83.62 369 GLN B N 1
ATOM 5882 C CA . GLN B 1 369 ? 17.703 11.812 18 1 83.62 369 GLN B CA 1
ATOM 5883 C C . GLN B 1 369 ? 19.141 12.289 17.844 1 83.62 369 GLN B C 1
ATOM 5885 O O . GLN B 1 369 ? 19.516 13.336 18.359 1 83.62 369 GLN B O 1
ATOM 5890 N N . ARG B 1 370 ? 19.844 11.602 17.172 1 79 370 ARG B N 1
ATOM 5891 C CA . ARG B 1 370 ? 21.234 11.977 16.922 1 79 370 ARG B CA 1
ATOM 5892 C C . ARG B 1 370 ? 21.312 13.258 16.094 1 79 370 ARG B C 1
ATOM 5894 O O . ARG B 1 370 ? 22.172 14.102 16.344 1 79 370 ARG B O 1
ATOM 5901 N N . LEU B 1 371 ? 20.469 13.312 15.125 1 80.5 371 LEU B N 1
ATOM 5902 C CA . LEU B 1 371 ? 20.453 14.492 14.266 1 80.5 371 LEU B CA 1
ATOM 5903 C C . LEU B 1 371 ? 20 15.727 15.055 1 80.5 371 LEU B C 1
ATOM 5905 O O . LEU B 1 371 ? 20.469 16.828 14.797 1 80.5 371 LEU B O 1
ATOM 5909 N N . GLN B 1 372 ? 19.094 15.547 15.93 1 77 372 GLN B N 1
ATOM 5910 C CA . GLN B 1 372 ? 18.625 16.656 16.734 1 77 372 GLN B CA 1
ATOM 5911 C C . GLN B 1 372 ? 19.703 17.156 17.703 1 77 372 GLN B C 1
ATOM 5913 O O . GLN B 1 372 ? 19.781 18.344 18 1 77 372 GLN B O 1
ATOM 5918 N N . ARG B 1 373 ? 20.453 16.328 18.125 1 67.81 373 ARG B N 1
ATOM 5919 C CA . ARG B 1 373 ? 21.531 16.703 19.031 1 67.81 373 ARG B CA 1
ATOM 5920 C C . ARG B 1 373 ? 22.609 17.516 18.297 1 67.81 373 ARG B C 1
ATOM 5922 O O . ARG B 1 373 ? 23.219 18.422 18.875 1 67.81 373 ARG B O 1
ATOM 5929 N N . TRP B 1 374 ? 22.781 17.125 17.094 1 58.56 374 TRP B N 1
ATOM 5930 C CA . TRP B 1 374 ? 23.781 17.828 16.312 1 58.56 374 TRP B CA 1
ATOM 5931 C C . TRP B 1 374 ? 23.312 19.219 15.938 1 58.56 374 TRP B C 1
ATOM 5933 O O . TRP B 1 374 ? 24.109 20.156 15.859 1 58.56 374 TRP B O 1
ATOM 5943 N N . GLY B 1 375 ? 22.062 19.453 15.578 1 55.22 375 GLY B N 1
ATOM 5944 C CA . GLY B 1 375 ? 21.562 20.766 15.203 1 55.22 375 GLY B CA 1
ATOM 5945 C C . GLY B 1 375 ? 21.5 21.734 16.359 1 55.22 375 GLY B C 1
ATOM 5946 O O . GLY B 1 375 ? 21.469 22.953 16.172 1 55.22 375 GLY B O 1
ATOM 5947 N N . VAL B 1 376 ? 21.234 21.359 17.641 1 46.28 376 VAL B N 1
ATOM 5948 C CA . VAL B 1 376 ? 21.219 22.266 18.797 1 46.28 376 VAL B CA 1
ATOM 5949 C C . VAL B 1 376 ? 22.656 22.672 19.141 1 46.28 376 VAL B C 1
ATOM 5951 O O . VAL B 1 376 ? 22.875 23.625 19.875 1 46.28 376 VAL B O 1
ATOM 5954 N N . ARG B 1 377 ? 23.656 22.047 18.609 1 37.78 377 ARG B N 1
ATOM 5955 C CA . ARG B 1 377 ? 24.953 22.609 18.922 1 37.78 377 ARG B CA 1
ATOM 5956 C C . ARG B 1 377 ? 25.391 23.625 17.859 1 37.78 377 ARG B C 1
ATOM 5958 O O . ARG B 1 377 ? 25.141 23.422 16.672 1 37.78 377 ARG B O 1
#

InterPro domains:
  IPR000515 ABC transporter type 1, transmembrane domain MetI-like [PF00528] (245-372)
  IPR000515 ABC transporter type 1, transmembrane domain MetI-like [PS50928] (86-360)
  IPR000515 ABC transporter type 1, transmembrane domain MetI-like [cd06261] (180-361)
  IPR010065 Amino acid ABC transporter, permease protein, 3-TM domain [TIGR01726] (80-144)
  IPR035906 MetI-like superfamily [G3DSA:1.10.3720.10] (178-374)
  IPR035906 MetI-like superfamily [SSF161098] (82-357)
  IPR043429 ABC transporter membrane protein permease protein ArtM/GltK/GlnP/TcyL/YhdX-like [PTHR30614] (79-373)

Nearest PDB structures (foldseek):
  4ymw-assembly1_C  TM=8.785E-01  e=3.650E-09  Caldanaerobacter subterraneus subsp. tengcongensis MB4
  7ahc-assembly1_B  TM=7.778E-01  e=2.770E-03  Lactococcus lactis subsp. lactis
  8ja7-assembly1_A  TM=5.607E-01  e=2.015E-04  Mycobacterium tuberculosis H37Rv
  7cad-assembly1_A  TM=5.519E-01  e=9.071E-04  Mycolicibacterium smegmatis MC2 155
  7ahd-assembly1_B  TM=4.573E-01  e=5.205E-03  Lactococcus lactis subsp. lactis

Foldseek 3Di:
DDPPPPPPPDPVPPPVVVVVVVVVVVCCVVVVVVCVVVVVVQVVCVVVPHDPDDPQQQAQLQDDAPDFPDDDDSRGGLVVLLVRQAVLLVVLLVVLLVLLLVLLQCLLVLCPDPDPVSVVVSVVLLVPLQPDDLLVQLCCLQPVNQCPAAAQLDFDDDPQQWTHHLAFIFHWFQPPVLVVVLVVLVVVLVVVVVVVVPPPDPPCCVVVVVVSVVVSVVSRVVRTWGWHDPHRNDIDTGDTGHSLSVSLSVSLSSNLSSVLSVLSNVLLVVDDVVLVVVCVVVVHDPVCSCVPPRVLNSCLSSLVVSLVSSLVSSVCSLSSVSNPRSHSNNSLVSSCVVVVPVVNSVVVVVVSSVVVSVVSNVVSVVVSVVSVVVVVD/DDPPPPPPPDPVPPPVVVVVVVVVVVCCVVVVVVCVVVVVVQVVCVVVPHDPDDPQQQAQQQDDAPDFPDDDDSRGGLVVLLVRQAVLLVVLLVVLLVLLLVLLLCLLVLCPDPDPVSVVVSVVLLVPLQPDDLLVQLCCLQPVNQCPAAAQLDFDDDPQQWTHHLAFIFHWFQPPVLVVVLVVLVVVLVVVVVVVVPPPDPPCCVVVVVVSVVVSVVSRVVRTWGWHDPHRNDIDTGDTGHSLSVSLSVSLSSNLSSVLSVLSNVLLVVDDVVLVVVCVVVVHDPVCSCVPPRVLNSCLSSLVVSLVSSLVSSVCSLSSVSNPRSHSNNSLVSSCVVVVPVVNSVVVVVVSSVVVSVVSNVVSVVVSVVSVVVVVD

Solvent-accessible surface area (backbone atoms only — not comparable to full-atom values): 38942 Å² total; per-residue (Å²): 131,86,81,77,71,75,76,75,66,62,70,86,70,35,65,64,52,52,39,49,49,50,33,51,47,49,48,47,48,52,47,46,47,49,48,46,49,50,46,49,47,48,47,51,26,49,73,70,69,39,70,98,65,74,68,66,38,71,35,62,55,69,54,82,73,95,64,64,92,56,95,82,58,38,74,38,27,37,49,55,48,43,48,44,6,42,51,42,38,48,49,51,41,58,54,31,55,54,50,17,49,51,51,4,49,52,38,18,54,28,50,69,41,87,34,65,58,47,22,48,50,31,50,49,50,32,57,51,45,73,38,37,38,64,70,57,45,28,45,47,38,31,52,67,52,46,60,60,37,37,53,44,60,59,44,47,62,49,92,72,31,31,37,39,21,57,75,20,38,28,33,59,22,51,38,99,74,32,56,56,49,50,51,48,44,50,50,46,45,51,47,47,50,52,50,49,63,67,44,84,67,88,66,75,54,57,58,54,54,46,46,46,49,49,47,48,50,47,52,43,57,74,36,31,29,54,23,42,74,80,44,76,55,39,70,44,58,34,38,74,37,44,54,34,55,47,16,46,41,52,32,51,22,54,42,53,9,31,55,40,16,50,41,45,41,50,17,55,64,65,49,61,65,63,59,59,51,53,34,45,73,74,67,45,50,71,68,50,36,40,65,69,52,43,42,65,60,15,45,71,58,28,50,66,57,44,40,57,50,52,45,47,50,53,36,54,54,52,57,27,50,77,56,66,24,55,21,33,53,38,40,44,51,54,48,24,70,71,69,67,42,55,64,61,50,47,51,52,51,45,53,48,41,37,49,53,38,47,50,53,45,49,53,45,50,54,51,48,52,54,51,52,57,54,68,76,98,132,85,81,77,72,75,76,74,68,64,70,88,70,35,64,65,52,52,40,50,50,49,33,50,45,48,49,44,50,51,48,48,46,48,47,46,50,50,47,49,47,48,48,52,27,46,74,70,69,40,70,98,68,72,68,67,36,72,35,62,55,69,56,82,73,96,66,65,92,56,94,82,57,37,74,38,27,37,48,54,48,43,49,45,7,42,51,44,37,50,51,50,41,56,54,31,55,55,48,16,50,51,50,4,49,52,38,18,54,28,50,70,42,86,33,65,56,46,23,47,50,32,48,49,50,31,58,52,45,73,39,37,36,65,70,57,45,28,45,47,39,32,53,68,52,45,60,60,37,38,54,46,61,61,44,47,63,49,92,72,31,29,38,38,21,58,75,20,37,28,33,57,24,54,38,98,73,32,57,56,47,49,50,46,48,50,50,45,46,51,49,49,49,52,51,49,64,67,44,82,68,87,67,75,54,56,58,54,54,47,46,47,48,48,47,50,50,47,54,46,57,73,37,32,28,52,24,41,76,81,43,76,54,39,69,44,57,35,37,75,38,44,54,34,54,47,17,46,43,51,33,51,21,54,42,53,9,31,54,40,16,50,40,45,39,50,18,52,64,67,49,59,64,63,59,58,51,53,33,46,73,74,67,45,50,70,67,52,34,40,65,71,53,43,43,67,59,16,45,72,58,28,50,65,57,46,42,57,50,53,43,47,48,52,38,56,56,52,56,26,50,77,55,67,26,55,22,33,53,36,39,43,51,54,47,25,70,70,69,68,42,56,64,62,50,48,51,51,50,44,53,49,40,37,49,53,40,49,52,53,45,52,54,45,48,53,51,49,53,54,52,52,58,55,69,77,98